Protein AF-A0A6J8E9K1-F1 (afdb_monomer)

Secondary structure (DSSP, 8-state):
-HHHHHHHHHHHHHT--SHHHHHHHHHHHHHH--HHHHS-HHHHHHHHHHTTS-HHHHHHHHHHHHHHHTSTT--TT--PPPPPTTSPPHHHHHHHHHHHTSTTTEEE---TT-EEEEEEETTEEEEEE-EEESS-HHHHHHHHHHH-TT----HHHHHHTS-TTEEEPPGGGG-----HHHHHHHHHHHHHHHHHHHHHHHH---SSPPPSSHHHHHHHHSPPPPTT-SS--HHHHTT--SSSSGGGS---HHHH--S--------EEEEEEEETTTEEEEEEEE----EEEEEEEEEE--HHHHS----SSS--EEEEEEEEEES-----HHHHHHHHHHHHHHHHHTT---S-EEEEEES-TTSGGGHHHHHHHHHHHHHH--S-EEEEEEPTT---SHHHHHHHHHHHHHHHHHHTTS----SHHHHHHHS-TTSEEEE--GGG---

Radius of gyration: 42.02 Å; Cα contacts (8 Å, |Δi|>4): 483; chains: 1; bounding box: 85×80×112 Å

Mean predicted aligned error: 18.86 Å

Nearest PDB structures (foldseek):
  8jd6-assembly1_R  TM=3.765E-01  e=3.784E+00  Homo sapiens
  5fxh-assembly1_A  TM=3.718E-01  e=5.666E+00  Rattus norvegicus
  9ij5-assembly1_A  TM=3.312E-01  e=5.349E+00  Mus musculus
  9isr-assembly2_D  TM=3.147E-01  e=6.002E+00  Homo sapiens

Structure (mmCIF, N/CA/C/O backbone):
data_AF-A0A6J8E9K1-F1
#
_entry.id   AF-A0A6J8E9K1-F1
#
loop_
_atom_site.group_PDB
_atom_site.id
_atom_site.type_symbol
_atom_site.label_atom_id
_atom_site.label_alt_id
_atom_site.label_comp_id
_atom_site.label_asym_id
_atom_site.label_entity_id
_atom_site.label_seq_id
_atom_site.pdbx_PDB_ins_code
_atom_site.Cartn_x
_atom_site.Cartn_y
_atom_site.Cartn_z
_atom_site.occupancy
_atom_site.B_iso_or_equiv
_atom_site.auth_seq_id
_atom_site.auth_comp_id
_atom_site.auth_asym_id
_atom_site.auth_atom_id
_atom_site.pdbx_PDB_model_num
ATOM 1 N N . MET A 1 1 ? -24.708 39.259 65.464 1.00 58.53 1 MET A N 1
ATOM 2 C CA . MET A 1 1 ? -23.928 39.397 64.212 1.00 58.53 1 MET A CA 1
ATOM 3 C C . MET A 1 1 ? -24.143 38.217 63.262 1.00 58.53 1 MET A C 1
ATOM 5 O O . MET A 1 1 ? -24.673 38.435 62.186 1.00 58.53 1 MET A O 1
ATOM 9 N N . ALA A 1 2 ? -23.866 36.971 63.672 1.00 65.75 2 ALA A N 1
ATOM 10 C CA . ALA A 1 2 ? -23.945 35.790 62.795 1.00 65.75 2 ALA A CA 1
ATOM 11 C C . ALA A 1 2 ? -25.312 35.544 62.114 1.00 65.75 2 ALA A C 1
ATOM 13 O O . ALA A 1 2 ? -25.358 35.267 60.921 1.00 65.75 2 ALA A O 1
ATOM 14 N N . ILE A 1 3 ? -26.433 35.687 62.834 1.00 71.38 3 ILE A N 1
ATOM 15 C CA . ILE A 1 3 ? -27.778 35.449 62.267 1.00 71.38 3 ILE A CA 1
ATOM 16 C C . ILE A 1 3 ? -28.148 36.491 61.198 1.00 71.38 3 ILE A C 1
ATOM 18 O O . ILE A 1 3 ? -28.768 36.132 60.201 1.00 71.38 3 ILE A O 1
ATOM 22 N N . ARG A 1 4 ? -27.727 37.754 61.369 1.00 75.06 4 ARG A N 1
ATOM 23 C CA . ARG A 1 4 ? -27.962 38.819 60.377 1.00 75.06 4 ARG A CA 1
ATOM 24 C C . ARG A 1 4 ? -27.182 38.549 59.089 1.00 75.06 4 ARG A C 1
ATOM 26 O O . ARG A 1 4 ? -27.778 38.529 58.025 1.00 75.06 4 ARG A O 1
ATOM 33 N N . ASN A 1 5 ? -25.911 38.161 59.203 1.00 77.94 5 ASN A N 1
ATOM 34 C CA . ASN A 1 5 ? -25.107 37.782 58.037 1.00 77.94 5 ASN A CA 1
ATOM 35 C C . ASN A 1 5 ? -25.731 36.604 57.263 1.00 77.94 5 ASN A C 1
ATOM 37 O O . ASN A 1 5 ? -25.743 36.595 56.037 1.00 77.94 5 ASN A O 1
ATOM 41 N N . ILE A 1 6 ? -26.290 35.608 57.963 1.00 80.50 6 ILE A N 1
ATOM 42 C CA . ILE A 1 6 ? -26.987 34.484 57.313 1.00 80.50 6 ILE A CA 1
ATOM 43 C C . ILE A 1 6 ? -28.262 34.960 56.604 1.00 80.50 6 ILE A C 1
ATOM 45 O O . ILE A 1 6 ? -28.554 34.499 55.501 1.00 80.50 6 ILE A O 1
ATOM 49 N N . GLN A 1 7 ? -29.016 35.873 57.216 1.00 83.75 7 GLN A N 1
ATOM 50 C CA . GLN A 1 7 ? -30.209 36.470 56.619 1.00 83.75 7 GLN A CA 1
ATOM 51 C C . GLN A 1 7 ? -29.871 37.235 55.329 1.00 83.75 7 GLN A C 1
ATOM 53 O O . GLN A 1 7 ? -30.564 37.056 54.323 1.00 83.75 7 GLN A O 1
ATOM 58 N N . ASP A 1 8 ? -28.780 38.000 55.314 1.00 83.56 8 ASP A N 1
ATOM 59 C CA . ASP A 1 8 ? -28.324 38.745 54.133 1.00 83.56 8 ASP A CA 1
ATOM 60 C C . ASP A 1 8 ? -27.943 37.796 52.988 1.00 83.56 8 ASP A C 1
ATOM 62 O O . ASP A 1 8 ? -28.404 37.940 51.849 1.00 83.56 8 ASP A O 1
ATOM 66 N N . VAL A 1 9 ? -27.186 36.738 53.307 1.00 82.94 9 VAL A N 1
ATOM 67 C CA . VAL A 1 9 ? -26.803 35.711 52.329 1.00 82.94 9 VAL A CA 1
ATOM 68 C C . VAL A 1 9 ? -28.036 34.978 51.793 1.00 82.94 9 VAL A C 1
ATOM 70 O O . VAL A 1 9 ? -28.172 34.823 50.579 1.00 82.94 9 VAL A O 1
ATOM 73 N N . ILE A 1 10 ? -28.977 34.574 52.654 1.00 84.69 10 ILE A N 1
ATOM 74 C CA . ILE A 1 10 ? -30.227 33.932 52.221 1.00 84.69 10 ILE A CA 1
ATOM 75 C C . ILE A 1 10 ? -31.014 34.858 51.290 1.00 84.69 10 ILE A C 1
ATOM 77 O O . ILE A 1 10 ? -31.488 34.403 50.249 1.00 84.69 10 ILE A O 1
ATOM 81 N N . THR A 1 11 ? -31.116 36.145 51.616 1.00 85.12 11 THR A N 1
ATOM 82 C CA . THR A 1 11 ? -31.852 37.129 50.808 1.00 85.12 11 THR A CA 1
ATOM 83 C C . THR A 1 11 ? -31.226 37.289 49.420 1.00 85.12 11 THR A C 1
ATOM 85 O O . THR A 1 11 ? -31.945 37.280 48.419 1.00 85.12 11 THR A O 1
ATOM 88 N N . SER A 1 12 ? -29.890 37.296 49.337 1.00 84.31 12 SER A N 1
ATOM 89 C CA . SER A 1 12 ? -29.150 37.385 48.067 1.00 84.31 12 SER A CA 1
ATOM 90 C C . SER A 1 12 ? -29.319 36.160 47.147 1.00 84.31 12 SER A C 1
ATOM 92 O O . SER A 1 12 ? -29.156 36.259 45.926 1.00 84.31 12 SER A O 1
ATOM 94 N N . VAL A 1 13 ? -29.655 34.994 47.714 1.00 84.38 13 VAL A N 1
ATOM 95 C CA . VAL A 1 13 ? -29.735 33.713 46.989 1.00 84.38 13 VAL A CA 1
ATOM 96 C C . VAL A 1 13 ? -31.183 33.277 46.727 1.00 84.38 13 VAL A C 1
ATOM 98 O O . VAL A 1 13 ? -31.464 32.671 45.693 1.00 84.38 13 VAL A O 1
ATOM 101 N N . LYS A 1 14 ? -32.126 33.613 47.617 1.00 79.00 14 LYS A N 1
ATOM 102 C CA . LYS A 1 14 ? -33.520 33.123 47.622 1.00 79.00 14 LYS A CA 1
ATOM 103 C C . LYS A 1 14 ? -34.282 33.370 46.317 1.00 79.00 14 LYS A C 1
ATOM 105 O O . LYS A 1 14 ? -35.118 32.549 45.944 1.00 79.00 14 LYS A O 1
ATOM 110 N N . HIS A 1 15 ? -34.007 34.476 45.629 1.00 77.94 15 HIS A N 1
ATOM 111 C CA . HIS A 1 15 ? -34.716 34.864 44.403 1.00 77.94 15 HIS A CA 1
ATOM 112 C C . HIS A 1 15 ? -34.057 34.349 43.111 1.00 77.94 15 HIS A C 1
ATOM 114 O O . HIS A 1 15 ? -34.651 34.446 42.036 1.00 77.94 15 HIS A O 1
ATOM 120 N N . LYS A 1 16 ? -32.860 33.752 43.194 1.00 82.81 16 LYS A N 1
ATOM 121 C CA . LYS A 1 16 ? -32.123 33.254 42.025 1.00 82.81 16 LYS A CA 1
ATOM 122 C C . LYS A 1 16 ? -32.647 31.878 41.593 1.00 82.81 16 LYS A C 1
ATOM 124 O O . LYS A 1 16 ? -32.614 30.915 42.357 1.00 82.81 16 LYS A O 1
ATOM 129 N N . ARG A 1 17 ? -33.079 31.748 40.333 1.00 73.88 17 ARG A N 1
ATOM 130 C CA . ARG A 1 17 ? -33.571 30.487 39.734 1.00 73.88 17 ARG A CA 1
ATOM 131 C C . ARG A 1 17 ? -32.442 29.629 39.124 1.00 73.88 17 ARG A C 1
ATOM 133 O O . ARG A 1 17 ? -32.585 29.135 38.014 1.00 73.88 17 ARG A O 1
ATOM 140 N N . ASN A 1 18 ? -31.329 29.442 39.841 1.00 81.81 18 ASN A N 1
ATOM 141 C CA . ASN A 1 18 ? -30.203 28.582 39.425 1.00 81.81 18 ASN A CA 1
ATOM 142 C C . ASN A 1 18 ? -30.072 27.356 40.361 1.00 81.81 18 ASN A C 1
ATOM 144 O O . ASN A 1 18 ? -30.374 27.441 41.554 1.00 81.81 18 ASN A O 1
ATOM 148 N N . GLY A 1 19 ? -29.613 26.216 39.833 1.00 76.00 19 GLY A N 1
ATOM 149 C CA . GLY A 1 19 ? -29.319 24.999 40.593 1.00 76.00 19 GLY A CA 1
ATOM 150 C C . GLY A 1 19 ? -28.301 25.214 41.718 1.00 76.00 19 GLY A C 1
ATOM 151 O O . GLY A 1 19 ? -28.511 24.708 42.818 1.00 76.00 19 GLY A O 1
ATOM 152 N N . GLU A 1 20 ? -27.270 26.030 41.489 1.00 78.62 20 GLU A N 1
ATOM 153 C CA . GLU A 1 20 ? -26.257 26.375 42.502 1.00 78.62 20 GLU A CA 1
ATOM 154 C C . GLU A 1 20 ? -26.834 27.237 43.628 1.00 78.62 20 GLU A C 1
ATOM 156 O O . GLU A 1 20 ? -26.624 26.952 44.805 1.00 78.62 20 GLU A O 1
ATOM 161 N N . ALA A 1 21 ? -27.652 28.237 43.284 1.00 81.12 21 ALA A N 1
ATOM 162 C CA . ALA A 1 21 ? -28.362 29.060 44.262 1.00 81.12 21 ALA A CA 1
ATOM 163 C C . ALA A 1 21 ? -29.301 28.209 45.134 1.00 81.12 21 ALA A C 1
ATOM 165 O O . ALA A 1 21 ? -29.356 28.352 46.357 1.00 81.12 21 ALA A O 1
ATOM 166 N N . LYS A 1 22 ? -29.997 27.249 44.518 1.00 79.06 22 LYS A N 1
ATOM 167 C CA . LYS A 1 22 ? -30.849 26.295 45.234 1.00 79.06 22 LYS A CA 1
ATOM 168 C C . LYS A 1 22 ? -30.038 25.374 46.153 1.00 79.06 22 LYS A C 1
ATOM 170 O O . LYS A 1 22 ? -30.495 25.077 47.256 1.00 79.06 22 LYS A O 1
ATOM 175 N N . ALA A 1 23 ? -28.851 24.939 45.728 1.00 79.19 23 ALA A N 1
ATOM 176 C CA . ALA A 1 23 ? -27.943 24.141 46.551 1.00 79.19 23 ALA A CA 1
ATOM 177 C C . ALA A 1 23 ? -27.412 24.941 47.752 1.00 79.19 23 ALA A C 1
ATOM 179 O O . ALA A 1 23 ? -27.514 24.467 48.883 1.00 79.19 23 ALA A O 1
ATOM 180 N N . ALA A 1 24 ? -26.955 26.178 47.538 1.00 82.81 24 ALA A N 1
ATOM 181 C CA . ALA A 1 24 ? -26.506 27.078 48.600 1.00 82.81 24 ALA A CA 1
ATOM 182 C C . ALA A 1 24 ? -27.613 27.348 49.634 1.00 82.81 24 ALA A C 1
ATOM 184 O O . ALA A 1 24 ? -27.382 27.228 50.837 1.00 82.81 24 ALA A O 1
ATOM 185 N N . LEU A 1 25 ? -28.846 27.614 49.182 1.00 83.50 25 LEU A N 1
ATOM 186 C CA . LEU A 1 25 ? -29.994 27.790 50.075 1.00 83.50 25 LEU A CA 1
ATOM 187 C C . LEU A 1 25 ? -30.289 26.520 50.892 1.00 83.50 25 LEU A C 1
ATOM 189 O O . LEU A 1 25 ? -30.583 26.608 52.086 1.00 83.50 25 LEU A O 1
ATOM 193 N N . ASN A 1 26 ? -30.191 25.336 50.280 1.00 81.31 26 ASN A N 1
ATOM 194 C CA . ASN A 1 26 ? -30.372 24.066 50.986 1.00 81.31 26 ASN A CA 1
ATOM 195 C C . ASN A 1 26 ? -29.283 23.838 52.044 1.00 81.31 26 ASN A C 1
ATOM 197 O O . ASN A 1 26 ? -29.606 23.384 53.139 1.00 81.31 26 ASN A O 1
ATOM 201 N N . ILE A 1 27 ? -28.023 24.178 51.757 1.00 83.56 27 ILE A N 1
ATOM 202 C CA . ILE A 1 27 ? -26.920 24.066 52.725 1.00 83.56 27 ILE A CA 1
ATOM 203 C C . ILE A 1 27 ? -27.160 25.018 53.897 1.00 83.56 27 ILE A C 1
ATOM 205 O O . ILE A 1 27 ? -27.216 24.569 55.037 1.00 83.56 27 ILE A O 1
ATOM 209 N N . LEU A 1 28 ? -27.400 26.303 53.623 1.00 85.25 28 LEU A N 1
ATOM 210 C CA . LEU A 1 28 ? -27.635 27.320 54.654 1.00 85.25 28 LEU A CA 1
ATOM 211 C C . LEU A 1 28 ? -28.815 26.949 55.555 1.00 85.25 28 LEU A C 1
ATOM 213 O O . LEU A 1 28 ? -28.711 26.981 56.779 1.00 85.25 28 LEU A O 1
ATOM 217 N N . THR A 1 29 ? -29.930 26.526 54.960 1.00 85.25 29 THR A N 1
ATOM 218 C CA . THR A 1 29 ? -31.110 26.115 55.732 1.00 85.25 29 THR A CA 1
ATOM 219 C C . THR A 1 29 ? -30.864 24.834 56.522 1.00 85.25 29 THR A C 1
ATOM 221 O O . THR A 1 29 ? -31.343 24.733 57.649 1.00 85.25 29 THR A O 1
ATOM 224 N N . SER A 1 30 ? -30.082 23.884 56.002 1.00 84.88 30 SER A N 1
ATOM 225 C CA . SER A 1 30 ? -29.700 22.671 56.739 1.00 84.88 30 SER A CA 1
ATOM 226 C C . SER A 1 30 ? -28.746 22.971 57.897 1.00 84.88 30 SER A C 1
ATOM 228 O O . SER A 1 30 ? -28.891 22.378 58.961 1.00 84.88 30 SER A O 1
ATOM 230 N N . SER A 1 31 ? -27.819 23.918 57.742 1.00 83.75 31 SER A N 1
ATOM 231 C CA . SER A 1 31 ? -26.860 24.300 58.788 1.00 83.75 31 SER A CA 1
ATOM 232 C C . SER A 1 31 ? -27.529 24.941 60.002 1.00 83.75 31 SER A C 1
ATOM 234 O O . SER A 1 31 ? -27.140 24.651 61.130 1.00 83.75 31 SER A O 1
ATOM 236 N N . VAL A 1 32 ? -28.563 25.762 59.788 1.00 83.88 32 VAL A N 1
ATOM 237 C CA . VAL A 1 32 ? -29.277 26.455 60.878 1.00 83.88 32 VAL A CA 1
ATOM 238 C C . VAL A 1 32 ? -30.431 25.610 61.453 1.00 83.88 32 VAL A C 1
ATOM 240 O O . VAL A 1 32 ? -30.914 25.871 62.551 1.00 83.88 32 VAL A O 1
ATOM 243 N N . SER A 1 33 ? -30.863 24.548 60.765 1.00 79.56 33 SER A N 1
ATOM 244 C CA . SER A 1 33 ? -31.987 23.694 61.197 1.00 79.56 33 SER A CA 1
ATOM 245 C C . SER A 1 33 ? -31.540 22.503 62.057 1.00 79.56 33 SER A C 1
ATOM 247 O O . SER A 1 33 ? -31.725 21.347 61.674 1.00 79.56 33 SER A O 1
ATOM 249 N N . GLY A 1 34 ? -30.946 22.786 63.221 1.00 77.19 34 GLY A N 1
ATOM 250 C CA . GLY A 1 34 ? -30.569 21.776 64.223 1.00 77.19 34 GLY A CA 1
ATOM 251 C C . GLY A 1 34 ? -31.757 21.189 65.004 1.00 77.19 34 GLY A C 1
ATOM 252 O O . GLY A 1 34 ? -32.883 21.689 64.921 1.00 77.19 34 GLY A O 1
ATOM 253 N N . GLU A 1 35 ? -31.513 20.136 65.789 1.00 72.88 35 GLU A N 1
ATOM 254 C CA . GLU A 1 35 ? -32.524 19.411 66.591 1.00 72.88 35 GLU A CA 1
ATOM 255 C C . GLU A 1 35 ? -33.293 20.358 67.529 1.00 72.88 35 GLU A C 1
ATOM 257 O O . GLU A 1 35 ? -34.507 20.525 67.393 1.00 72.88 35 GLU A O 1
ATOM 262 N N . ASN A 1 36 ? -32.568 21.159 68.318 1.00 72.81 36 ASN A N 1
ATOM 263 C CA . ASN A 1 36 ? -33.129 22.141 69.260 1.00 72.81 36 ASN A CA 1
ATOM 264 C C . ASN A 1 36 ? -34.116 23.156 68.646 1.00 72.81 36 ASN A C 1
ATOM 266 O O . ASN A 1 36 ? -35.034 23.632 69.318 1.00 72.81 36 ASN A O 1
ATOM 270 N N . ILE A 1 37 ? -33.934 23.507 67.371 1.00 72.88 37 ILE A N 1
ATOM 271 C CA . ILE A 1 37 ? -34.750 24.507 66.661 1.00 72.88 37 ILE A CA 1
ATOM 272 C C . ILE A 1 37 ? -35.950 23.853 65.973 1.00 72.88 37 ILE A C 1
ATOM 274 O O . ILE A 1 37 ? -36.997 24.481 65.798 1.00 72.88 37 ILE A O 1
ATOM 278 N N . SER A 1 38 ? -35.791 22.603 65.552 1.00 65.19 38 SER A N 1
ATOM 279 C CA . SER A 1 38 ? -36.687 21.943 64.608 1.00 65.19 38 SER A CA 1
ATOM 280 C C . SER A 1 38 ? -37.699 21.001 65.264 1.00 65.19 38 SER A C 1
ATOM 282 O O . SER A 1 38 ? -38.712 20.692 64.638 1.00 65.19 38 SER A O 1
ATOM 284 N N . ASP A 1 39 ? -37.475 20.590 66.517 1.00 68.69 39 ASP A N 1
ATOM 285 C CA . ASP A 1 39 ? -38.469 19.872 67.339 1.00 68.69 39 ASP A CA 1
ATOM 286 C C . ASP A 1 39 ? -39.494 20.818 67.983 1.00 68.69 39 ASP A C 1
ATOM 288 O O . ASP A 1 39 ? -40.633 20.448 68.270 1.00 68.69 39 ASP A O 1
ATOM 292 N N . ARG A 1 40 ? -39.137 22.098 68.135 1.00 78.44 40 ARG A N 1
ATOM 293 C CA . ARG A 1 40 ? -40.004 23.127 68.721 1.00 78.44 40 ARG A CA 1
ATOM 294 C C . ARG A 1 40 ? -40.663 23.969 67.626 1.00 78.44 40 ARG A C 1
ATOM 296 O O . ARG A 1 40 ? -40.061 24.910 67.113 1.00 78.44 40 ARG A O 1
ATOM 303 N N . LYS A 1 41 ? -41.951 23.721 67.334 1.00 75.19 41 LYS A N 1
ATOM 304 C CA . LYS A 1 41 ? -42.728 24.459 66.303 1.00 75.19 41 LYS A CA 1
ATOM 305 C C . LYS A 1 41 ? -42.644 25.990 66.441 1.00 75.19 41 LYS A C 1
ATOM 307 O O . LYS A 1 41 ? -42.538 26.690 65.434 1.00 75.19 41 LYS A O 1
ATOM 312 N N . ARG A 1 42 ? -42.667 26.517 67.674 1.00 79.19 42 ARG A N 1
ATOM 313 C CA . ARG A 1 42 ? -42.535 27.963 67.945 1.00 79.19 42 ARG A CA 1
ATOM 314 C C . ARG A 1 42 ? -41.142 28.496 67.592 1.00 79.19 42 ARG A C 1
ATOM 316 O O . ARG A 1 42 ? -41.047 29.546 66.965 1.00 79.19 42 ARG A O 1
ATOM 323 N N . ALA A 1 43 ? -40.082 27.755 67.923 1.00 78.25 43 ALA A N 1
ATOM 324 C CA . ALA A 1 43 ? -38.703 28.139 67.615 1.00 78.25 43 ALA A CA 1
ATOM 325 C C . ALA A 1 43 ? -38.436 28.117 66.102 1.00 78.25 43 ALA A C 1
ATOM 327 O O . ALA A 1 43 ? -37.864 29.064 65.567 1.00 78.25 43 ALA A O 1
ATOM 328 N N . THR A 1 44 ? -38.946 27.103 65.391 1.00 81.50 44 THR A N 1
ATOM 329 C CA . THR A 1 44 ? -38.854 27.040 63.923 1.00 81.50 44 THR A CA 1
ATOM 330 C C . THR A 1 44 ? -39.572 28.218 63.260 1.00 81.50 44 THR A C 1
ATOM 332 O O . THR A 1 44 ? -39.054 28.792 62.307 1.00 81.50 44 THR A O 1
ATOM 335 N N . LYS A 1 45 ? -40.762 28.598 63.752 1.00 82.81 45 LYS A N 1
ATOM 336 C CA . LYS A 1 45 ? -41.532 29.729 63.204 1.00 82.81 45 LYS A CA 1
ATOM 337 C C . LYS A 1 45 ? -40.850 31.073 63.483 1.00 82.81 45 LYS A C 1
ATOM 339 O O . LYS A 1 45 ? -40.786 31.906 62.589 1.00 82.81 45 LYS A O 1
ATOM 344 N N . SER A 1 46 ? -40.303 31.252 64.685 1.00 83.81 46 SER A N 1
ATOM 345 C CA . SER A 1 46 ? -39.541 32.452 65.052 1.00 83.81 46 SER A CA 1
ATOM 346 C C . SER A 1 46 ? -38.301 32.622 64.167 1.00 83.81 46 SER A C 1
ATOM 348 O O . SER A 1 46 ? -38.123 33.660 63.534 1.00 83.81 46 SER A O 1
ATOM 350 N N . LEU A 1 47 ? -37.502 31.561 64.011 1.00 83.94 47 LEU A N 1
ATOM 351 C CA . LEU A 1 47 ? -36.320 31.586 63.152 1.00 83.94 47 LEU A CA 1
ATOM 352 C C . LEU A 1 47 ? -36.673 31.791 61.670 1.00 83.94 47 LEU A C 1
ATOM 354 O O . LEU A 1 47 ? -35.977 32.521 60.971 1.00 83.94 47 LEU A O 1
ATOM 358 N N . ALA A 1 48 ? -37.756 31.175 61.186 1.00 84.94 48 ALA A N 1
ATOM 359 C CA . ALA A 1 48 ? -38.239 31.365 59.818 1.00 84.94 48 ALA A CA 1
ATOM 360 C C . ALA A 1 48 ? -38.561 32.838 59.526 1.00 84.94 48 ALA A C 1
ATOM 362 O O . ALA A 1 48 ? -38.185 33.346 58.469 1.00 84.94 48 ALA A O 1
ATOM 363 N N . ASN A 1 49 ? -39.198 33.521 60.483 1.00 85.62 49 ASN A N 1
ATOM 364 C CA . ASN A 1 49 ? -39.512 34.943 60.382 1.00 85.62 49 ASN A CA 1
ATOM 365 C C . ASN A 1 49 ? -38.241 35.802 60.384 1.00 85.62 49 ASN A C 1
ATOM 367 O O . ASN A 1 49 ? -38.119 36.687 59.544 1.00 85.62 49 ASN A O 1
ATOM 371 N N . ILE A 1 50 ? -37.277 35.502 61.264 1.00 85.31 50 ILE A N 1
ATOM 372 C CA . ILE A 1 50 ? -35.989 36.214 61.323 1.00 85.31 50 ILE A CA 1
ATOM 373 C C . ILE A 1 50 ? -35.212 36.050 60.009 1.00 85.31 50 ILE A C 1
ATOM 375 O O . ILE A 1 50 ? -34.662 37.011 59.496 1.00 85.31 50 ILE A O 1
ATOM 379 N N . LEU A 1 51 ? -35.192 34.849 59.428 1.00 83.88 51 LEU A N 1
ATOM 380 C CA . LEU A 1 51 ? -34.460 34.561 58.189 1.00 83.88 51 LEU A CA 1
ATOM 381 C C . LEU A 1 51 ? -35.246 34.903 56.909 1.00 83.88 51 LEU A C 1
ATOM 383 O O . LEU A 1 51 ? -34.735 34.698 55.808 1.00 83.88 51 LEU A O 1
ATOM 387 N N . GLY A 1 52 ? -36.497 35.361 57.020 1.00 84.50 52 GLY A N 1
ATOM 388 C CA . GLY A 1 52 ? -37.348 35.679 55.871 1.00 84.50 52 GLY A CA 1
ATOM 389 C C . GLY A 1 52 ? -37.661 34.479 54.962 1.00 84.50 52 GLY A C 1
ATOM 390 O O . GLY A 1 52 ? -37.844 34.650 53.752 1.00 84.50 52 GLY A O 1
ATOM 391 N N . VAL A 1 53 ? -37.713 33.253 55.495 1.00 84.50 53 VAL A N 1
ATOM 392 C CA . VAL A 1 53 ? -37.969 32.011 54.734 1.00 84.50 53 VAL A CA 1
ATOM 393 C C . VAL A 1 53 ? -39.220 31.287 55.227 1.00 84.50 53 VAL A C 1
ATOM 395 O O . VAL A 1 53 ? -39.672 31.473 56.347 1.00 84.50 53 VAL A O 1
ATOM 398 N N . ASN A 1 54 ? -39.798 30.418 54.393 1.00 84.94 54 ASN A N 1
ATOM 399 C CA . ASN A 1 54 ? -40.936 29.599 54.808 1.00 84.94 54 ASN A CA 1
ATOM 400 C C . ASN A 1 54 ? -40.491 28.558 55.856 1.00 84.94 54 ASN A C 1
ATOM 402 O O . ASN A 1 54 ? -39.464 27.899 55.683 1.00 84.94 54 ASN A O 1
ATOM 406 N N . SER A 1 55 ? -41.287 28.345 56.907 1.00 82.31 55 SER A N 1
ATOM 407 C CA . SER A 1 55 ? -41.022 27.329 57.938 1.00 82.31 55 SER A CA 1
ATOM 408 C C . SER A 1 55 ? -40.875 25.911 57.363 1.00 82.31 55 SER A C 1
ATOM 410 O O . SER A 1 55 ? -40.065 25.124 57.857 1.00 82.31 55 SER A O 1
ATOM 412 N N . ARG A 1 56 ? -41.568 25.596 56.255 1.00 83.19 56 ARG A N 1
ATOM 413 C CA . ARG A 1 56 ? -41.395 24.335 55.505 1.00 83.19 56 ARG A CA 1
ATOM 414 C C . ARG A 1 56 ? -39.978 24.172 54.946 1.00 83.19 56 ARG A C 1
ATOM 416 O O . ARG A 1 56 ? -39.505 23.045 54.810 1.00 83.19 56 ARG A O 1
ATOM 423 N N . THR A 1 57 ? -39.297 25.267 54.612 1.00 82.94 57 THR A N 1
ATOM 424 C CA . THR A 1 57 ? -37.918 25.241 54.108 1.00 82.94 57 THR A CA 1
ATOM 425 C C . THR A 1 57 ? -36.946 24.826 55.210 1.00 82.94 57 THR A C 1
ATOM 427 O O . THR A 1 57 ? -36.104 23.968 54.970 1.00 82.94 57 THR A O 1
ATOM 430 N N . LEU A 1 58 ? -37.124 25.329 56.437 1.00 83.88 58 LEU A N 1
ATOM 431 C CA . LEU A 1 58 ? -36.332 24.894 57.597 1.00 83.88 58 LEU A CA 1
ATOM 432 C C . LEU A 1 58 ? -36.595 23.421 57.951 1.00 83.88 58 LEU A C 1
ATOM 434 O O . LEU A 1 58 ? -35.667 22.670 58.230 1.00 83.88 58 LEU A O 1
ATOM 438 N N . GLN A 1 59 ? -37.842 22.950 57.840 1.00 81.38 59 GLN A N 1
ATOM 439 C CA . GLN A 1 59 ? -38.153 21.524 58.029 1.00 81.38 59 GLN A CA 1
ATOM 440 C C . GLN A 1 59 ? -37.473 20.621 56.987 1.00 81.38 59 GLN A C 1
ATOM 442 O O . GLN A 1 59 ? -37.005 19.530 57.319 1.00 81.38 59 GLN A O 1
ATOM 447 N N . LYS A 1 60 ? -37.395 21.064 55.724 1.00 82.00 60 LYS A N 1
ATOM 448 C CA . LYS A 1 60 ? -36.625 20.364 54.682 1.00 82.00 60 LYS A CA 1
ATOM 449 C C . LYS A 1 60 ? -35.125 20.393 54.982 1.00 82.00 60 LYS A C 1
ATOM 451 O O . LYS A 1 60 ? -34.476 19.362 54.824 1.00 82.00 60 LYS A O 1
ATOM 456 N N . GLY A 1 61 ? -34.616 21.527 55.465 1.00 83.19 61 GLY A N 1
ATOM 457 C CA . GLY A 1 61 ? -33.245 21.677 55.952 1.00 83.19 61 GLY A CA 1
ATOM 458 C C . GLY A 1 61 ? -32.917 20.684 57.066 1.00 83.19 61 GLY A C 1
ATOM 459 O O . GLY A 1 61 ? -31.915 19.984 56.962 1.00 83.19 61 GLY A O 1
ATOM 460 N N . LYS A 1 62 ? -33.804 20.518 58.063 1.00 84.00 62 LYS A N 1
ATOM 461 C CA . LYS A 1 62 ? -33.660 19.488 59.110 1.00 84.00 62 LYS A CA 1
ATOM 462 C C . LYS A 1 62 ? -33.513 18.106 58.485 1.00 84.00 62 LYS A C 1
ATOM 464 O O . LYS A 1 62 ? -32.496 17.468 58.695 1.00 84.00 62 LYS A O 1
ATOM 469 N N . LYS A 1 63 ? -34.477 17.672 57.661 1.00 80.25 63 LYS A N 1
ATOM 470 C CA . LYS A 1 63 ? -34.444 16.342 57.015 1.00 80.25 63 LYS A CA 1
ATOM 471 C C . LYS A 1 63 ? -33.154 16.109 56.225 1.00 80.25 63 LYS A C 1
ATOM 473 O O . LYS A 1 63 ? -32.611 15.009 56.249 1.00 80.25 63 LYS A O 1
ATOM 478 N N . SER A 1 64 ? -32.676 17.137 55.527 1.00 77.94 64 SER A N 1
ATOM 479 C CA . SER A 1 64 ? -31.413 17.086 54.793 1.00 77.94 64 SER A CA 1
ATOM 480 C C . SER A 1 64 ? -30.216 16.972 55.741 1.00 77.94 64 SER A C 1
ATOM 482 O O . SER A 1 64 ? -29.362 16.119 55.526 1.00 77.94 64 SER A O 1
ATOM 484 N N . ARG A 1 65 ? -30.181 17.759 56.824 1.00 81.50 65 ARG A N 1
ATOM 485 C CA . ARG A 1 65 ? -29.156 17.687 57.874 1.00 81.50 65 ARG A CA 1
ATOM 486 C C . ARG A 1 65 ? -29.114 16.310 58.539 1.00 81.50 65 ARG A C 1
ATOM 488 O O . ARG A 1 65 ? -28.037 15.740 58.628 1.00 81.50 65 ARG A O 1
ATOM 495 N N . THR A 1 66 ? -30.255 15.759 58.955 1.00 78.75 66 THR A N 1
ATOM 496 C CA . THR A 1 66 ? -30.341 14.425 59.580 1.00 78.75 66 THR A CA 1
ATOM 497 C C . THR A 1 66 ? -29.836 13.356 58.613 1.00 78.75 66 THR A C 1
ATOM 499 O O . THR A 1 66 ? -29.027 12.515 58.984 1.00 78.75 66 THR A O 1
ATOM 502 N N . LYS A 1 67 ? -30.228 13.436 57.334 1.00 76.19 67 LYS A N 1
ATOM 503 C CA . LYS A 1 67 ? -29.737 12.512 56.305 1.00 76.19 67 LYS A CA 1
ATOM 504 C C . LYS A 1 67 ? -28.220 12.599 56.114 1.00 76.19 67 LYS A C 1
ATOM 506 O O . LYS A 1 67 ? -27.599 11.564 55.946 1.00 76.19 67 LYS A O 1
ATOM 511 N N . VAL A 1 68 ? -27.639 13.800 56.125 1.00 76.12 68 VAL A N 1
ATOM 512 C CA . VAL A 1 68 ? -26.185 13.994 55.992 1.00 76.12 68 VAL A CA 1
ATOM 513 C C . VAL A 1 68 ? -25.450 13.445 57.217 1.00 76.12 68 VAL A C 1
ATOM 515 O O . VAL A 1 68 ? -24.515 12.671 57.046 1.00 76.12 68 VAL A O 1
ATOM 518 N N . LEU A 1 69 ? -25.898 13.789 58.430 1.00 74.56 69 LEU A N 1
ATOM 519 C CA . LEU A 1 69 ? -25.251 13.377 59.684 1.00 74.56 69 LEU A CA 1
ATOM 520 C C . LEU A 1 69 ? -25.326 11.866 59.949 1.00 74.56 69 LEU A C 1
ATOM 522 O O . LEU A 1 69 ? -24.421 11.328 60.571 1.00 74.56 69 LEU A O 1
ATOM 526 N N . HIS A 1 70 ? -26.376 11.188 59.476 1.00 75.06 70 HIS A N 1
ATOM 527 C CA . HIS A 1 70 ? -26.531 9.733 59.619 1.00 75.06 70 HIS A CA 1
ATOM 528 C C . HIS A 1 70 ? -26.172 8.944 58.350 1.00 75.06 70 HIS A C 1
ATOM 530 O O . HIS A 1 70 ? -26.411 7.741 58.296 1.00 75.06 70 HIS A O 1
ATOM 536 N N . SER A 1 71 ? -25.644 9.596 57.308 1.00 69.75 71 SER A N 1
ATOM 537 C CA . SER A 1 71 ? -25.120 8.893 56.129 1.00 69.75 71 SER A CA 1
ATOM 538 C C . SER A 1 71 ? -23.658 8.512 56.333 1.00 69.75 71 SER A C 1
ATOM 540 O O . SER A 1 71 ? -22.912 9.286 56.922 1.00 69.75 71 SER A O 1
ATOM 542 N N . GLU A 1 72 ? -23.229 7.383 55.763 1.00 64.69 72 GLU A N 1
ATOM 543 C CA . GLU A 1 72 ? -21.835 6.899 55.816 1.00 64.69 72 GLU A CA 1
ATOM 544 C C . GLU A 1 72 ? -20.795 7.924 55.326 1.00 64.69 72 GLU A C 1
ATOM 546 O O . GLU A 1 72 ? -19.618 7.827 55.658 1.00 64.69 72 GLU A O 1
ATOM 551 N N . HIS A 1 73 ? -21.215 8.922 54.540 1.00 61.12 73 HIS A N 1
ATOM 552 C CA . HIS A 1 73 ? -20.325 9.904 53.924 1.00 61.12 73 HIS A CA 1
ATOM 553 C C . HIS A 1 73 ? -20.401 11.321 54.517 1.00 61.12 73 HIS A C 1
ATOM 555 O O . HIS A 1 73 ? -19.736 12.196 53.976 1.00 61.12 73 HIS A O 1
ATOM 561 N N . SER A 1 74 ? -21.158 11.572 55.596 1.00 61.34 74 SER A N 1
ATOM 562 C CA . SER A 1 74 ? -21.103 12.767 56.485 1.00 61.34 74 SER A CA 1
ATOM 563 C C . SER A 1 74 ? -20.926 14.171 55.857 1.00 61.34 74 SER A C 1
ATOM 565 O O . SER A 1 74 ? -20.501 15.103 56.539 1.00 61.34 74 SER A O 1
ATOM 567 N N . LEU A 1 75 ? -21.225 14.374 54.570 1.00 64.88 75 LEU A N 1
ATOM 568 C CA . LEU A 1 75 ? -20.850 15.575 53.812 1.00 64.88 75 LEU A CA 1
ATOM 569 C C . LEU A 1 75 ? -22.083 16.262 53.215 1.00 64.88 75 LEU A C 1
ATOM 571 O O . LEU A 1 75 ? -22.820 15.672 52.428 1.00 64.88 75 LEU A O 1
ATOM 575 N N . PHE A 1 76 ? -22.271 17.555 53.511 1.00 58.94 76 PHE A N 1
ATOM 576 C CA . PHE A 1 76 ? -23.388 18.359 52.977 1.00 58.94 76 PHE A CA 1
ATOM 577 C C . PHE A 1 76 ? -23.373 18.507 51.448 1.00 58.94 76 PHE A C 1
ATOM 579 O O . PHE A 1 76 ? -24.416 18.749 50.841 1.00 58.94 76 PHE A O 1
ATOM 586 N N . LEU A 1 77 ? -22.202 18.352 50.827 1.00 56.84 77 LEU A N 1
ATOM 587 C CA . LEU A 1 77 ? -22.028 18.388 49.373 1.00 56.84 77 LEU A CA 1
ATOM 588 C C . LEU A 1 77 ? -22.390 17.051 48.707 1.00 56.84 77 LEU A C 1
ATO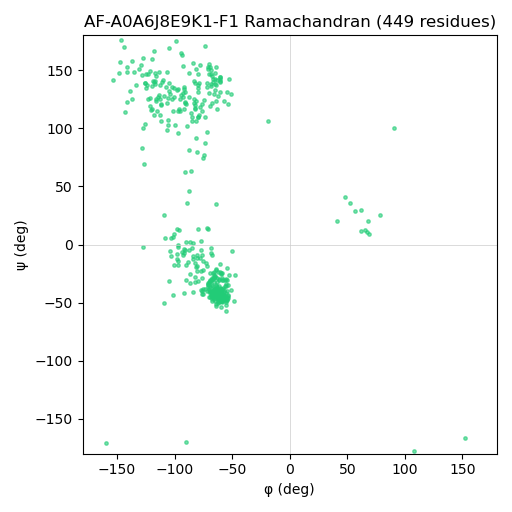M 590 O O . LEU A 1 77 ? -22.677 17.017 47.510 1.00 56.84 77 LEU A O 1
ATOM 594 N N . TYR A 1 78 ? -22.426 15.954 49.469 1.00 52.72 78 TYR A N 1
ATOM 595 C CA . TYR A 1 78 ? -22.691 14.622 48.943 1.00 52.72 78 TYR A CA 1
ATOM 596 C C . TYR A 1 78 ? -24.200 14.351 48.911 1.00 52.72 78 TYR A C 1
ATOM 598 O O . TYR A 1 78 ? -24.784 13.727 49.795 1.00 52.72 78 TYR A O 1
ATOM 606 N N . THR A 1 79 ? -24.871 14.853 47.873 1.00 54.69 79 THR A N 1
ATOM 607 C CA . THR A 1 79 ? -26.273 14.510 47.602 1.00 54.69 79 THR A CA 1
ATOM 608 C C . THR A 1 79 ? -26.345 13.572 46.404 1.00 54.69 79 THR A C 1
ATOM 610 O O . THR A 1 79 ? -26.304 13.995 45.251 1.00 54.69 79 THR A O 1
ATOM 613 N N . THR A 1 80 ? -26.470 12.267 46.654 1.00 55.00 80 THR A N 1
ATOM 614 C CA . THR A 1 80 ? -26.797 11.326 45.578 1.00 55.00 80 THR A CA 1
ATOM 615 C C . THR A 1 80 ? -28.191 11.661 45.046 1.00 55.00 80 THR A C 1
ATOM 617 O O . THR A 1 80 ? -29.174 11.738 45.796 1.00 55.00 80 THR A O 1
ATOM 620 N N . ARG A 1 81 ? -28.299 11.922 43.736 1.00 58.41 81 ARG A N 1
ATOM 621 C CA . ARG A 1 81 ? -29.610 12.027 43.082 1.00 58.41 81 ARG A CA 1
ATOM 622 C C . ARG A 1 81 ? -30.313 10.685 43.263 1.00 58.41 81 ARG A C 1
ATOM 624 O O . ARG A 1 81 ? -29.715 9.649 42.991 1.00 58.41 81 ARG A O 1
ATOM 631 N N . LYS A 1 82 ? -31.576 10.698 43.700 1.00 63.16 82 LYS A N 1
ATOM 632 C CA . LYS A 1 82 ? -32.386 9.474 43.714 1.00 63.16 82 LYS A CA 1
ATOM 633 C C . LYS A 1 82 ? -32.426 8.913 42.292 1.00 63.16 82 LYS A C 1
ATOM 635 O O . LYS A 1 82 ? -32.802 9.633 41.364 1.00 63.16 82 LYS A O 1
ATOM 640 N N . THR A 1 83 ? -32.012 7.663 42.132 1.00 64.75 83 THR A N 1
ATOM 641 C CA . THR A 1 83 ? -32.210 6.912 40.895 1.00 64.75 83 THR A CA 1
ATOM 642 C C . THR A 1 83 ? -33.707 6.809 40.627 1.00 64.75 83 THR A C 1
ATOM 644 O O . THR A 1 83 ? -34.514 6.704 41.553 1.00 64.75 83 THR A O 1
ATOM 647 N N . ARG A 1 84 ? -34.098 6.936 39.358 1.00 73.00 84 ARG A N 1
ATOM 648 C CA . ARG A 1 84 ? -35.500 6.765 38.975 1.00 73.00 84 ARG A CA 1
ATOM 649 C C . ARG A 1 84 ? -35.876 5.285 39.081 1.00 73.00 84 ARG A C 1
ATOM 651 O O . ARG A 1 84 ? -35.009 4.427 38.946 1.00 73.00 84 ARG A O 1
ATOM 658 N N . SER A 1 85 ? -37.150 4.994 39.320 1.00 71.62 85 SER A N 1
ATOM 659 C CA . SER A 1 85 ? -37.648 3.619 39.470 1.00 71.62 85 SER A CA 1
ATOM 660 C C . SER A 1 85 ? -37.550 2.789 38.186 1.00 71.62 85 SER A C 1
ATOM 662 O O . SER A 1 85 ? -37.489 1.572 38.261 1.00 71.62 85 SER A O 1
ATOM 664 N N . ASP A 1 86 ? -37.513 3.440 37.023 1.00 73.12 86 ASP A N 1
ATOM 665 C CA . ASP A 1 86 ? -37.326 2.840 35.696 1.00 73.12 86 ASP A CA 1
ATOM 666 C C . ASP A 1 86 ? -35.844 2.660 35.314 1.00 73.12 86 ASP A C 1
ATOM 668 O O . ASP A 1 86 ? -35.528 2.228 34.205 1.00 73.12 86 ASP A O 1
ATOM 672 N N . ALA A 1 87 ? -34.908 3.008 36.202 1.00 78.81 87 ALA A N 1
ATOM 673 C CA . ALA A 1 87 ? -33.489 2.841 35.931 1.00 78.81 87 ALA A CA 1
ATOM 674 C C . ALA A 1 87 ? -33.108 1.353 35.887 1.00 78.81 87 ALA A C 1
ATOM 676 O O . ALA A 1 87 ? -33.475 0.574 36.762 1.00 78.81 87 ALA A O 1
ATOM 677 N N . LEU A 1 88 ? -32.301 0.983 34.890 1.00 82.44 88 LEU A N 1
ATOM 678 C CA . LEU A 1 88 ? -31.767 -0.371 34.753 1.00 82.44 88 LEU A CA 1
ATOM 679 C C . LEU A 1 88 ? -31.031 -0.815 36.021 1.00 82.44 88 LEU A C 1
ATOM 681 O O . LEU A 1 88 ? -30.147 -0.096 36.512 1.00 82.44 88 LEU A O 1
ATOM 685 N N . THR A 1 89 ? -31.357 -2.022 36.488 1.00 85.94 89 THR A N 1
ATOM 686 C CA . THR A 1 89 ? -30.673 -2.642 37.625 1.00 85.94 89 THR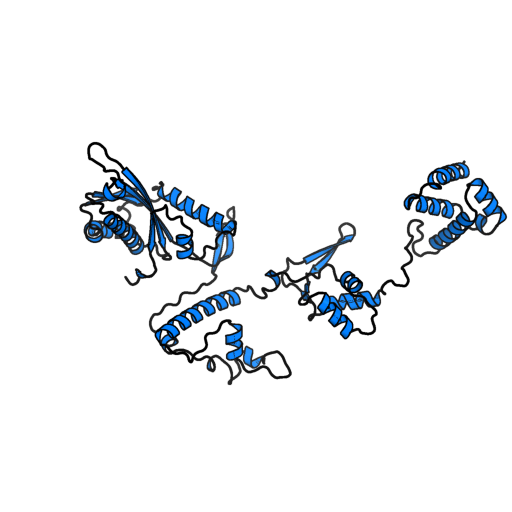 A CA 1
ATOM 687 C C . THR A 1 89 ? -29.204 -2.898 37.296 1.00 85.94 89 THR A C 1
ATOM 689 O O . THR A 1 89 ? -28.815 -3.064 36.137 1.00 85.94 89 THR A O 1
ATOM 692 N N . GLU A 1 90 ? -28.356 -2.923 38.322 1.00 84.88 90 GLU A N 1
ATOM 693 C CA . GLU A 1 90 ? -26.929 -3.192 38.131 1.00 84.88 90 GLU A CA 1
ATOM 694 C C . GLU A 1 90 ? -26.676 -4.621 37.631 1.00 84.88 90 GLU A C 1
ATOM 696 O O . GLU A 1 90 ? -25.781 -4.836 36.816 1.00 84.88 90 GLU A O 1
ATOM 701 N N . ARG A 1 91 ? -27.529 -5.574 38.034 1.00 87.81 91 ARG A N 1
ATOM 702 C CA . ARG A 1 91 ? -27.515 -6.957 37.544 1.00 87.81 91 ARG A CA 1
ATOM 703 C C . ARG A 1 91 ? -27.722 -7.013 36.033 1.00 87.81 91 ARG A C 1
ATOM 705 O O . ARG A 1 91 ? -26.873 -7.556 35.334 1.00 87.81 91 ARG A O 1
ATOM 712 N N . THR A 1 92 ? -28.787 -6.391 35.526 1.00 87.50 92 THR A N 1
ATOM 713 C CA . THR A 1 92 ? -29.071 -6.365 34.085 1.00 87.50 92 THR A CA 1
ATOM 714 C C . THR A 1 92 ? -27.929 -5.704 33.30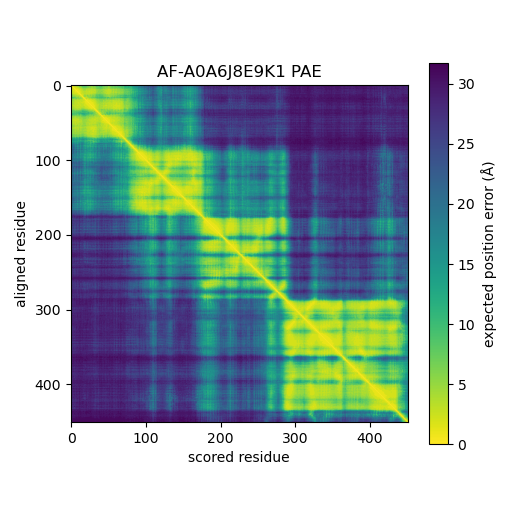4 1.00 87.50 92 THR A C 1
ATOM 716 O O . THR A 1 92 ? -27.547 -6.179 32.238 1.00 87.50 92 THR A O 1
ATOM 719 N N . LYS A 1 93 ? -27.318 -4.635 33.840 1.00 89.00 93 LYS A N 1
ATOM 720 C CA . LYS A 1 93 ? -26.166 -3.982 33.192 1.00 89.00 93 LYS A CA 1
ATOM 721 C C . LYS A 1 93 ? -24.953 -4.901 33.065 1.00 89.00 93 LYS A C 1
ATOM 723 O O . LYS A 1 93 ? -24.285 -4.838 32.039 1.00 89.00 93 LYS A O 1
ATOM 728 N N . ARG A 1 94 ? -24.666 -5.725 34.080 1.00 89.44 94 ARG A N 1
ATOM 729 C CA . ARG A 1 94 ? -23.562 -6.698 34.031 1.00 89.44 94 ARG A CA 1
ATOM 730 C C . ARG A 1 94 ? -23.830 -7.790 33.003 1.00 89.44 94 ARG A C 1
ATOM 732 O O . ARG A 1 94 ? -22.974 -8.025 32.167 1.00 89.44 94 ARG A O 1
ATOM 739 N N . ILE A 1 95 ? -25.044 -8.345 32.984 1.00 91.38 95 ILE A N 1
ATOM 740 C CA . ILE A 1 95 ? -25.444 -9.351 31.984 1.00 91.38 95 ILE A CA 1
ATOM 741 C C . ILE A 1 95 ? -25.242 -8.807 30.565 1.00 91.38 95 ILE A C 1
ATOM 743 O O . ILE A 1 95 ? -24.619 -9.458 29.735 1.00 91.38 95 ILE A O 1
ATOM 747 N N . VAL A 1 96 ? -25.702 -7.580 30.297 1.00 92.81 96 VAL A N 1
ATOM 748 C CA . VAL A 1 96 ? -25.510 -6.942 28.986 1.00 92.81 96 VAL A CA 1
ATOM 749 C C . VAL A 1 96 ? -24.034 -6.690 28.689 1.00 92.81 96 VAL A C 1
ATOM 751 O O . VAL A 1 96 ? -23.593 -6.922 27.568 1.00 92.81 96 VAL A O 1
ATOM 754 N N . HIS A 1 97 ? -23.266 -6.217 29.673 1.00 91.38 97 HIS A N 1
ATOM 755 C CA . HIS A 1 97 ? -21.832 -5.989 29.517 1.00 91.38 97 HIS A CA 1
ATOM 756 C C . HIS A 1 97 ? -21.093 -7.277 29.129 1.00 91.38 97 HIS A C 1
ATOM 758 O O . HIS A 1 97 ? -20.290 -7.253 28.200 1.00 91.38 97 HIS A O 1
ATOM 764 N N . ASP A 1 98 ? -21.399 -8.390 29.791 1.00 91.94 98 ASP A N 1
ATOM 765 C CA . ASP A 1 98 ? -20.777 -9.687 29.526 1.00 91.94 98 ASP A CA 1
ATOM 766 C C . ASP A 1 98 ? -21.247 -10.270 28.188 1.00 91.94 98 ASP A C 1
ATOM 768 O O . ASP A 1 98 ? -20.440 -10.815 27.436 1.00 91.94 98 ASP A O 1
ATOM 772 N N . PHE A 1 99 ? -22.519 -10.061 27.830 1.00 93.75 99 PHE A N 1
ATOM 773 C CA . PHE A 1 99 ? -23.068 -10.445 26.530 1.00 93.75 99 PHE A CA 1
ATOM 774 C C . PHE A 1 99 ? -22.333 -9.770 25.363 1.00 93.75 99 PHE A C 1
ATOM 776 O O . PHE A 1 99 ? -21.997 -10.422 24.377 1.00 93.75 99 PHE A O 1
ATOM 783 N N . TRP A 1 100 ? -21.992 -8.480 25.486 1.00 93.19 100 TRP A N 1
ATOM 784 C CA . TRP A 1 100 ? -21.200 -7.778 24.467 1.00 93.19 100 TRP A CA 1
ATOM 785 C C . TRP A 1 100 ? -19.815 -8.397 24.229 1.00 93.19 100 TRP A C 1
ATOM 787 O O . TRP A 1 100 ? -19.255 -8.194 23.151 1.00 93.19 100 TRP A O 1
ATOM 797 N N . LEU A 1 101 ? -19.255 -9.117 25.207 1.00 90.94 101 LEU A N 1
ATOM 798 C CA . LEU A 1 101 ? -17.917 -9.719 25.156 1.00 90.94 101 LEU A CA 1
ATOM 799 C C . LEU A 1 101 ? -17.924 -11.195 24.749 1.00 90.94 101 LEU A C 1
ATOM 801 O O . LEU A 1 101 ? -16.859 -11.809 24.672 1.00 90.94 101 LEU A O 1
ATOM 805 N N . GLN A 1 102 ? -19.096 -11.774 24.491 1.00 89.44 102 GLN A N 1
ATOM 806 C CA . GLN A 1 102 ? -19.176 -13.144 24.010 1.00 89.44 102 GLN A CA 1
ATOM 807 C C . GLN A 1 102 ? -18.545 -13.274 22.617 1.00 89.44 102 GLN A C 1
ATOM 809 O O . GLN A 1 102 ? -18.689 -12.403 21.756 1.00 89.44 102 GLN A O 1
ATOM 814 N N . SER A 1 103 ? -17.869 -14.403 22.393 1.00 80.50 103 SER A N 1
ATOM 815 C CA . SER A 1 103 ? -17.107 -14.688 21.166 1.00 80.50 103 SER A CA 1
ATOM 816 C C . SER A 1 103 ? -17.940 -14.678 19.878 1.00 80.50 103 SER A C 1
ATOM 818 O O . SER A 1 103 ? -17.408 -14.400 18.812 1.00 80.50 103 SER A O 1
ATOM 820 N N . ASN A 1 104 ? -19.244 -14.939 19.974 1.00 82.56 104 ASN A N 1
ATOM 821 C CA . ASN A 1 104 ? -20.214 -14.897 18.874 1.00 82.56 104 ASN A CA 1
ATOM 822 C C . ASN A 1 104 ? -20.717 -13.475 18.535 1.00 82.56 104 ASN A C 1
ATOM 824 O O . ASN A 1 104 ? -21.412 -13.295 17.531 1.00 82.56 104 ASN A O 1
ATOM 828 N N . VAL A 1 105 ? -20.427 -12.485 19.387 1.00 86.12 105 VAL A N 1
ATOM 829 C CA . VAL A 1 105 ? -20.861 -11.085 19.251 1.00 86.12 105 VAL A CA 1
ATOM 830 C C . VAL A 1 105 ? -19.678 -10.191 18.902 1.00 86.12 105 VAL A C 1
ATOM 832 O O . VAL A 1 105 ? -19.752 -9.383 17.966 1.00 86.12 105 VAL A O 1
ATOM 835 N N . SER A 1 106 ? -18.589 -10.308 19.662 1.00 87.88 106 SER A N 1
ATOM 836 C CA . SER A 1 106 ? -17.385 -9.523 19.439 1.00 87.88 106 SER A CA 1
ATOM 837 C C . SER A 1 106 ? -16.115 -10.331 19.665 1.00 87.88 106 SER A C 1
ATOM 839 O O . SER A 1 106 ? -16.043 -11.217 20.514 1.00 87.88 106 SER A O 1
ATOM 841 N N . ARG A 1 107 ? -15.078 -9.983 18.902 1.00 85.31 107 ARG A N 1
ATOM 842 C CA . ARG A 1 107 ? -13.756 -10.608 18.991 1.00 85.31 107 ARG A CA 1
ATOM 843 C C . ARG A 1 107 ? -12.690 -9.603 19.427 1.00 85.31 107 ARG A C 1
ATOM 845 O O . ARG A 1 107 ? -12.711 -8.463 18.950 1.00 85.31 107 ARG A O 1
ATOM 852 N N . PRO A 1 108 ? -11.727 -9.988 20.279 1.00 87.56 108 PRO A N 1
ATOM 853 C CA . PRO A 1 108 ? -10.611 -9.117 20.624 1.00 87.56 108 PRO A CA 1
ATOM 854 C C . PRO A 1 108 ? -9.672 -8.910 19.424 1.00 87.56 108 PRO A C 1
ATOM 856 O O . PRO A 1 108 ? -9.513 -9.774 18.559 1.00 87.56 108 PRO A O 1
ATOM 859 N N . THR A 1 109 ? -9.023 -7.749 19.363 1.00 82.19 109 THR A N 1
ATOM 860 C CA . THR A 1 109 ? -7.946 -7.479 18.404 1.00 82.19 109 THR A CA 1
ATOM 861 C C . THR A 1 109 ? -6.631 -8.090 18.872 1.00 82.19 109 THR A C 1
ATOM 863 O O . THR A 1 109 ? -6.189 -7.817 19.985 1.00 82.19 109 THR A O 1
ATOM 866 N N . ASN A 1 110 ? -5.939 -8.813 17.986 1.00 73.75 110 ASN A N 1
ATOM 867 C CA . ASN A 1 110 ? -4.617 -9.391 18.278 1.00 73.75 110 ASN A CA 1
ATOM 868 C C . ASN A 1 110 ? -3.466 -8.366 18.238 1.00 73.75 110 ASN A C 1
ATOM 870 O O . ASN A 1 110 ? -2.319 -8.694 18.534 1.00 73.75 110 ASN A O 1
ATOM 874 N N . ASN A 1 111 ? -3.745 -7.121 17.856 1.00 74.38 111 ASN A N 1
ATOM 875 C CA . ASN A 1 111 ? -2.746 -6.070 17.761 1.00 74.38 111 ASN A CA 1
ATOM 876 C C . ASN A 1 111 ? -2.499 -5.423 19.131 1.00 74.38 111 ASN A C 1
ATOM 878 O O . ASN A 1 111 ? -3.403 -4.830 19.718 1.00 74.38 111 ASN A O 1
ATOM 882 N N . LYS A 1 112 ? -1.249 -5.464 19.611 1.00 75.62 112 LYS A N 1
ATOM 883 C CA . LYS A 1 112 ? -0.844 -4.855 20.892 1.00 75.62 112 LYS A CA 1
ATOM 884 C C . LYS A 1 112 ? -1.061 -3.339 20.941 1.00 75.62 112 LYS A C 1
ATOM 886 O O . LYS A 1 112 ? -1.192 -2.786 22.027 1.00 75.62 112 LYS A O 1
ATOM 891 N N . ASN A 1 113 ? -1.102 -2.673 19.787 1.00 77.88 113 ASN A N 1
ATOM 892 C CA . ASN A 1 113 ? -1.327 -1.229 19.713 1.00 77.88 113 ASN A CA 1
ATOM 893 C C . ASN A 1 113 ? -2.815 -0.853 19.795 1.00 77.88 113 ASN A C 1
ATOM 895 O O . ASN A 1 113 ? -3.135 0.300 20.085 1.00 77.88 113 ASN A O 1
ATOM 899 N N . ASP A 1 114 ? -3.730 -1.806 19.592 1.00 82.00 114 ASP A N 1
ATOM 900 C CA . ASP A 1 114 ? -5.176 -1.572 19.625 1.00 82.00 114 ASP A CA 1
ATOM 901 C C . ASP A 1 114 ? -5.717 -1.664 21.063 1.00 82.00 114 ASP A C 1
ATOM 903 O O . ASP A 1 114 ? -6.537 -2.514 21.412 1.00 82.00 114 ASP A O 1
ATOM 907 N N . ILE A 1 115 ? -5.242 -0.754 21.918 1.00 86.31 115 ILE A N 1
ATOM 908 C CA . ILE A 1 115 ? -5.665 -0.621 23.317 1.00 86.31 115 ILE A CA 1
ATOM 909 C C . ILE A 1 115 ? -6.489 0.657 23.475 1.00 86.31 115 ILE A C 1
ATOM 911 O O . ILE A 1 115 ? -6.046 1.755 23.127 1.00 86.31 115 ILE A O 1
ATOM 915 N N . LYS A 1 116 ? -7.683 0.538 24.060 1.00 88.00 116 LYS A N 1
ATOM 916 C CA . LYS A 1 116 ? -8.507 1.688 24.453 1.00 88.00 116 LYS A CA 1
ATOM 917 C C . LYS A 1 116 ? -8.297 1.986 25.931 1.00 88.00 116 LYS A C 1
ATOM 919 O O . LYS A 1 116 ? -8.307 1.082 26.764 1.00 88.00 116 LYS A O 1
ATOM 924 N N . ARG A 1 117 ? -8.100 3.268 26.247 1.00 88.94 117 ARG A N 1
ATOM 925 C CA . ARG A 1 117 ? -7.885 3.752 27.613 1.00 88.94 117 ARG A CA 1
ATOM 926 C C . ARG A 1 117 ? -8.963 4.744 28.008 1.00 88.94 117 ARG A C 1
ATOM 928 O O . ARG A 1 117 ? -9.283 5.641 27.230 1.00 88.94 117 ARG A O 1
ATOM 935 N N . VAL A 1 118 ? -9.471 4.606 29.226 1.00 90.12 118 VAL A N 1
ATOM 936 C CA . VAL A 1 118 ? -10.386 5.570 29.849 1.00 90.12 118 VAL A CA 1
ATOM 937 C C . VAL A 1 118 ? -9.804 6.011 31.184 1.00 90.12 118 VAL A C 1
ATOM 939 O O . VAL A 1 118 ? -9.300 5.201 31.963 1.00 90.12 118 VAL A O 1
ATOM 942 N N . ARG A 1 119 ? -9.844 7.321 31.435 1.00 87.00 119 ARG A N 1
ATOM 943 C CA . ARG A 1 119 ? -9.392 7.921 32.692 1.00 87.00 119 ARG A CA 1
ATOM 944 C C . ARG A 1 119 ? -10.442 7.677 33.778 1.00 87.00 119 ARG A C 1
ATOM 946 O O . ARG A 1 119 ? -11.577 8.115 33.619 1.00 87.00 119 ARG A O 1
ATOM 953 N N . ILE A 1 120 ? -10.054 7.011 34.867 1.00 87.62 120 ILE A N 1
ATOM 954 C CA . ILE A 1 120 ? -10.930 6.761 36.029 1.00 87.62 120 ILE A CA 1
ATOM 955 C C . ILE A 1 120 ? -10.760 7.877 37.063 1.00 87.62 120 ILE A C 1
ATOM 957 O O . ILE A 1 120 ? -11.736 8.377 37.615 1.00 87.62 120 ILE A O 1
ATOM 961 N N . SER A 1 121 ? -9.519 8.300 37.304 1.00 81.81 121 SER A N 1
ATOM 962 C CA . SER A 1 121 ? -9.187 9.366 38.251 1.00 81.81 121 SER A CA 1
ATOM 963 C C . SER A 1 121 ? -7.970 10.164 37.753 1.00 81.81 121 SER A C 1
ATOM 965 O O . SER A 1 121 ? -7.436 9.878 36.672 1.00 81.81 121 SER A O 1
ATOM 967 N N . PRO A 1 122 ? -7.543 11.242 38.436 1.00 84.31 122 PRO A N 1
ATOM 968 C CA . PRO A 1 122 ? -6.316 11.942 38.075 1.00 84.31 122 PRO A CA 1
ATOM 969 C C . PRO A 1 122 ? -5.125 10.985 37.999 1.00 84.31 122 PRO A C 1
ATOM 971 O O . PRO A 1 122 ? -4.809 10.309 38.965 1.00 84.31 122 PRO A O 1
ATOM 974 N N . ASN A 1 123 ? -4.498 10.920 36.823 1.00 81.75 123 ASN A N 1
ATOM 975 C CA . ASN A 1 123 ? -3.359 10.050 36.512 1.00 81.75 123 ASN A CA 1
ATOM 976 C C . ASN A 1 123 ? -3.606 8.528 36.608 1.00 81.75 123 ASN A C 1
ATOM 978 O O . ASN A 1 123 ? -2.650 7.769 36.483 1.00 81.75 123 ASN A O 1
ATOM 982 N N . VAL A 1 124 ? -4.856 8.061 36.736 1.00 89.44 124 VAL A N 1
ATOM 983 C CA . VAL A 1 124 ? -5.194 6.624 36.725 1.00 89.44 124 VAL A CA 1
ATOM 984 C C . VAL A 1 124 ? -6.079 6.290 35.528 1.00 89.44 124 VAL A C 1
ATOM 986 O O . VAL A 1 124 ? -7.154 6.872 35.335 1.00 89.44 124 VAL A O 1
ATOM 989 N N . TYR A 1 125 ? -5.633 5.318 34.732 1.00 90.00 125 TYR A N 1
ATOM 990 C CA . TYR A 1 125 ? -6.285 4.881 33.501 1.00 90.00 125 TYR A CA 1
ATOM 991 C C . TYR A 1 125 ? -6.578 3.384 33.557 1.00 90.00 125 TYR A C 1
ATOM 993 O O . TYR A 1 125 ? -5.720 2.598 33.947 1.00 90.00 125 TYR A O 1
ATOM 1001 N N . SER A 1 126 ? -7.768 2.992 33.108 1.00 89.31 126 SER A N 1
ATOM 1002 C CA . SER A 1 126 ? -8.081 1.600 32.783 1.00 89.31 126 SER A CA 1
ATOM 1003 C C . SER A 1 126 ? -7.787 1.373 31.301 1.00 89.31 126 SER A C 1
ATOM 1005 O O . SER A 1 126 ? -8.120 2.216 30.463 1.00 89.31 126 SER A O 1
ATOM 1007 N N . SER A 1 127 ? -7.110 0.268 30.988 1.00 89.31 127 SER A N 1
ATOM 1008 C CA . SER A 1 127 ? -6.717 -0.120 29.633 1.00 89.31 127 SER A CA 1
ATOM 1009 C C . SER A 1 127 ? -7.308 -1.475 29.275 1.00 89.31 127 SER A C 1
ATOM 1011 O O . SER A 1 127 ? -7.073 -2.446 29.990 1.00 89.31 127 SER A O 1
ATOM 1013 N N . HIS A 1 128 ? -8.023 -1.541 28.156 1.00 89.31 128 HIS A N 1
ATOM 1014 C CA . HIS A 1 128 ? -8.622 -2.773 27.646 1.00 89.31 128 HIS A CA 1
ATOM 1015 C C . HIS A 1 128 ? -8.226 -2.974 26.183 1.00 89.31 128 HIS A C 1
ATOM 1017 O O . HIS A 1 128 ? -8.077 -2.002 25.431 1.00 89.31 128 HIS A O 1
ATOM 1023 N N . SER A 1 129 ? -8.055 -4.234 25.777 1.00 87.81 129 SER A N 1
ATOM 1024 C CA . SER A 1 129 ? -7.924 -4.587 24.364 1.00 87.81 129 SER A CA 1
ATOM 1025 C C . SER A 1 129 ? -9.189 -4.180 23.611 1.00 87.81 129 SER A C 1
ATOM 1027 O O . SER A 1 129 ? -10.296 -4.209 24.155 1.00 87.81 129 SER A O 1
ATOM 1029 N N . CYS A 1 130 ? -9.031 -3.741 22.365 1.00 89.00 130 CYS A N 1
ATOM 1030 C CA . CYS A 1 130 ? -10.175 -3.388 21.543 1.00 89.00 130 CYS A CA 1
ATOM 1031 C C . CYS A 1 130 ? -10.934 -4.653 21.119 1.00 89.00 130 CYS A C 1
ATOM 1033 O O . CYS A 1 130 ? -10.325 -5.656 20.754 1.00 89.00 130 CYS A O 1
ATOM 1035 N N . TYR A 1 131 ? -12.262 -4.591 21.143 1.00 90.94 131 TYR A N 1
ATOM 1036 C CA . TYR A 1 131 ? -13.140 -5.642 20.633 1.00 90.94 131 TYR A CA 1
ATOM 1037 C C . TYR A 1 131 ? -13.858 -5.149 19.380 1.00 90.94 131 TYR A C 1
ATOM 1039 O O . TYR A 1 131 ? -14.275 -3.989 19.302 1.00 90.94 131 TYR A O 1
ATOM 1047 N N . ILE A 1 132 ? -13.993 -6.029 18.395 1.00 88.19 132 ILE A N 1
ATOM 1048 C CA . ILE A 1 132 ? -14.603 -5.745 17.100 1.00 88.19 132 ILE A CA 1
ATOM 1049 C C . ILE A 1 132 ? -15.901 -6.531 16.996 1.00 88.19 132 ILE A C 1
ATOM 1051 O O . ILE A 1 132 ? -15.898 -7.747 17.163 1.00 88.19 132 ILE A O 1
ATOM 1055 N N . LEU A 1 133 ? -16.994 -5.825 16.715 1.00 88.00 133 LEU A N 1
ATOM 1056 C CA . LEU A 1 133 ? -18.301 -6.430 16.472 1.00 88.00 133 LEU A CA 1
ATOM 1057 C C . LEU A 1 133 ? -18.316 -7.184 15.143 1.00 88.00 133 LEU A C 1
ATOM 1059 O O . LEU A 1 133 ? -17.955 -6.613 14.111 1.00 88.00 133 LEU A O 1
ATOM 1063 N N . GLU A 1 134 ? -18.781 -8.431 15.173 1.00 81.31 134 GLU A N 1
ATOM 1064 C CA . GLU A 1 134 ? -18.954 -9.257 13.969 1.00 81.31 134 GLU A CA 1
ATOM 1065 C C . GLU A 1 134 ? -20.317 -9.040 13.299 1.00 81.31 134 GLU A C 1
ATOM 1067 O O . GLU A 1 134 ? -20.450 -9.209 12.089 1.00 81.31 134 GLU A O 1
ATOM 1072 N N . LYS A 1 135 ? -21.309 -8.602 14.081 1.00 82.25 135 LYS A N 1
ATOM 1073 C CA . LYS A 1 135 ? -22.690 -8.341 13.656 1.00 82.25 135 LYS A CA 1
ATOM 1074 C C . LYS A 1 135 ? -23.062 -6.872 13.847 1.00 82.25 135 LYS A C 1
ATOM 1076 O O . LYS A 1 135 ? -22.383 -6.112 14.548 1.00 82.25 135 LYS A O 1
ATOM 1081 N N . THR A 1 136 ? -24.168 -6.451 13.246 1.00 84.06 136 THR A N 1
ATOM 1082 C CA . THR A 1 136 ? -24.735 -5.122 13.501 1.00 84.06 136 THR A CA 1
ATOM 1083 C C . THR A 1 136 ? -25.306 -5.032 14.921 1.00 84.06 136 THR A C 1
ATOM 1085 O O . THR A 1 136 ? -25.745 -6.021 15.500 1.00 84.06 136 THR A O 1
ATOM 1088 N N . GLN A 1 137 ? -25.342 -3.828 15.504 1.00 86.19 137 GLN A N 1
ATOM 1089 C CA . GLN A 1 137 ? -25.870 -3.634 16.869 1.00 86.19 137 GLN A CA 1
ATOM 1090 C C . GLN A 1 137 ? -27.335 -4.090 17.004 1.00 86.19 137 GLN A C 1
ATOM 1092 O O . GLN A 1 137 ? -27.733 -4.568 18.064 1.00 86.19 137 GLN A O 1
ATOM 1097 N N . THR A 1 138 ? -28.115 -3.988 15.925 1.00 85.81 138 THR A N 1
ATOM 1098 C CA . THR A 1 138 ? -29.512 -4.433 15.882 1.00 85.81 138 THR A CA 1
ATOM 1099 C C . THR A 1 138 ? -29.618 -5.956 15.934 1.00 85.81 138 THR A C 1
ATOM 1101 O O . THR A 1 138 ? -30.398 -6.481 16.722 1.00 85.81 138 THR A O 1
ATOM 1104 N N . GLU A 1 139 ? -28.804 -6.675 15.158 1.00 87.75 139 GLU A N 1
ATOM 1105 C CA . GLU A 1 139 ? -28.754 -8.145 15.191 1.00 87.75 139 GLU A CA 1
ATOM 1106 C C . GLU A 1 139 ? -28.314 -8.659 16.563 1.00 87.75 139 GLU A C 1
ATOM 1108 O O . GLU A 1 139 ? -28.912 -9.592 17.093 1.00 87.75 139 GLU A O 1
ATOM 1113 N N . VAL A 1 140 ? -27.318 -8.008 17.173 1.00 88.88 140 VAL A N 1
ATOM 1114 C CA . VAL A 1 140 ? -26.862 -8.338 18.531 1.00 88.88 140 VAL A CA 1
ATOM 1115 C C . VAL A 1 140 ? -27.984 -8.127 19.554 1.00 88.88 140 VAL A C 1
ATOM 1117 O O . VAL A 1 140 ? -28.166 -8.955 20.441 1.00 88.88 140 VAL A O 1
ATOM 1120 N N . PHE A 1 141 ? -28.780 -7.062 19.423 1.00 91.50 141 PHE A N 1
ATOM 1121 C CA . PHE A 1 141 ? -29.927 -6.823 20.304 1.00 91.50 141 PHE A CA 1
ATOM 1122 C C . PHE A 1 141 ? -31.042 -7.866 20.132 1.00 91.50 141 PHE A C 1
ATOM 1124 O O . PHE A 1 141 ? -31.623 -8.309 21.123 1.00 91.50 141 PHE A O 1
ATOM 1131 N N . LEU A 1 142 ? -31.342 -8.275 18.895 1.00 90.31 142 LEU A N 1
ATOM 1132 C CA . LEU A 1 142 ? -32.308 -9.347 18.635 1.00 90.31 142 LEU A CA 1
ATOM 1133 C C . LEU A 1 142 ? -31.820 -10.679 19.214 1.00 90.31 142 LEU A C 1
ATOM 1135 O O . LEU A 1 142 ? -32.595 -11.398 19.838 1.00 90.31 142 LEU A O 1
ATOM 1139 N N . GLN A 1 143 ? -30.525 -10.970 19.084 1.00 89.12 143 GLN A N 1
ATOM 1140 C CA . GLN A 1 143 ? -29.924 -12.152 19.690 1.00 89.12 143 GLN A CA 1
ATOM 1141 C C . GLN A 1 143 ? -30.009 -12.106 21.225 1.00 89.12 143 GLN A C 1
ATOM 1143 O O . GLN A 1 143 ? -30.428 -13.083 21.840 1.00 89.12 143 GLN A O 1
ATOM 1148 N N . PHE A 1 144 ? -29.722 -10.953 21.838 1.00 92.69 144 PHE A N 1
ATOM 1149 C CA . PHE A 1 144 ? -29.875 -10.755 23.282 1.00 92.69 144 PHE A CA 1
ATOM 1150 C C . PHE A 1 144 ? -31.314 -11.007 23.754 1.00 92.69 144 PHE A C 1
ATOM 1152 O O . PHE A 1 144 ? -31.526 -11.675 24.760 1.00 92.69 144 PHE A O 1
ATOM 1159 N N . LYS A 1 145 ? -32.311 -10.503 23.017 1.00 92.50 145 LYS A N 1
ATOM 1160 C CA . LYS A 1 145 ? -33.739 -10.722 23.304 1.00 92.50 145 LYS A CA 1
ATOM 1161 C C . LYS A 1 145 ? -34.139 -12.195 23.241 1.00 92.50 145 LYS A C 1
ATOM 1163 O O . LYS A 1 145 ? -34.996 -12.609 24.015 1.00 92.50 145 LYS A O 1
ATOM 1168 N N . ASN A 1 146 ? -33.539 -12.951 22.326 1.00 91.38 146 ASN A N 1
ATOM 1169 C CA . ASN A 1 146 ? -33.805 -14.378 22.174 1.00 91.38 146 ASN A CA 1
ATOM 1170 C C . ASN A 1 146 ? -33.174 -15.197 23.309 1.00 91.38 146 ASN A C 1
ATOM 1172 O O . ASN A 1 146 ? -33.795 -16.140 23.787 1.00 91.38 146 ASN A O 1
ATOM 1176 N N . GLU A 1 147 ? -31.968 -14.834 23.755 1.00 90.25 147 GLU A N 1
ATOM 1177 C CA . GLU A 1 147 ? -31.267 -15.525 24.850 1.00 90.25 147 GLU A CA 1
ATOM 1178 C C . GLU A 1 147 ? -31.783 -15.116 26.244 1.00 90.25 147 GLU A C 1
ATOM 1180 O O . GLU A 1 147 ? -31.800 -15.935 27.161 1.00 90.25 147 GLU A O 1
ATOM 1185 N N . TYR A 1 148 ? -32.249 -13.871 26.403 1.00 90.38 148 TYR A N 1
ATOM 1186 C CA . TYR A 1 148 ? -32.748 -13.311 27.665 1.00 90.38 148 TYR A CA 1
ATOM 1187 C C . TYR A 1 148 ? -34.157 -12.707 27.509 1.00 90.38 148 TYR A C 1
ATOM 1189 O O . TYR A 1 148 ? -34.325 -11.485 27.599 1.00 90.38 148 TYR A O 1
ATOM 1197 N N . PRO A 1 149 ? -35.198 -13.537 27.304 1.00 88.88 149 PRO A N 1
ATOM 1198 C CA . PRO A 1 149 ? -36.565 -13.057 27.080 1.00 88.88 149 PRO A CA 1
ATOM 1199 C C . PRO A 1 149 ? -37.180 -12.342 28.298 1.00 88.88 149 PRO A C 1
ATOM 1201 O O . PRO A 1 149 ? -38.031 -11.465 28.128 1.00 88.88 149 PRO A O 1
ATOM 1204 N N . ASP A 1 150 ? -36.728 -12.660 29.515 1.00 88.00 150 ASP A N 1
ATOM 1205 C CA . ASP A 1 150 ? -37.251 -12.084 30.765 1.00 88.00 150 ASP A CA 1
ATOM 1206 C C . ASP A 1 150 ? -36.780 -10.641 31.025 1.00 88.00 150 ASP A C 1
ATOM 1208 O O . ASP A 1 150 ? -37.421 -9.877 31.759 1.00 88.00 150 ASP A O 1
ATOM 1212 N N . GLU A 1 151 ? -35.667 -10.226 30.414 1.00 85.94 151 GLU A N 1
ATOM 1213 C CA . GLU A 1 151 ? -35.090 -8.899 30.620 1.00 85.94 151 GLU A CA 1
ATOM 1214 C C . GLU A 1 151 ? -35.818 -7.852 29.760 1.00 85.94 151 GLU A C 1
ATOM 1216 O O . GLU A 1 151 ? -35.638 -7.730 28.543 1.00 85.94 151 GLU A O 1
ATOM 1221 N N . LYS A 1 152 ? -36.643 -7.022 30.409 1.00 83.44 152 LYS A N 1
ATOM 1222 C CA . LYS A 1 152 ? -37.387 -5.929 29.758 1.00 83.44 152 LYS A CA 1
ATOM 1223 C C . LYS A 1 152 ? -36.466 -4.753 29.417 1.00 83.44 152 LYS A C 1
ATOM 1225 O O . LYS A 1 152 ? -36.478 -3.717 30.081 1.00 83.44 152 LYS A O 1
ATOM 1230 N N . MET A 1 153 ? -35.683 -4.903 28.350 1.00 86.75 153 MET A N 1
ATOM 1231 C CA . MET A 1 153 ? -34.767 -3.879 27.843 1.00 86.75 153 MET A CA 1
ATOM 1232 C C . MET A 1 153 ? -35.136 -3.408 26.428 1.00 86.75 153 MET A C 1
ATOM 1234 O O . MET A 1 153 ? -35.486 -4.196 25.547 1.00 86.75 153 MET A O 1
ATOM 1238 N N . GLY A 1 154 ? -35.041 -2.094 26.204 1.00 88.69 154 GLY A N 1
ATOM 1239 C CA . GLY A 1 154 ? -35.146 -1.479 24.877 1.00 88.69 154 GLY A CA 1
ATOM 1240 C C . GLY A 1 154 ? -33.780 -1.300 24.206 1.00 88.69 154 GLY A C 1
ATOM 1241 O O . GLY A 1 154 ? -32.775 -1.101 24.888 1.00 88.69 154 GLY A O 1
ATOM 1242 N N . GLN A 1 155 ? -33.751 -1.283 22.870 1.00 90.19 155 GLN A N 1
ATOM 1243 C CA . GLN A 1 155 ? -32.516 -1.239 22.073 1.00 90.19 155 GLN A CA 1
ATOM 1244 C C . GLN A 1 155 ? -31.586 -0.074 22.446 1.00 90.19 155 GLN A C 1
ATOM 1246 O O . GLN A 1 155 ? -30.408 -0.275 22.719 1.00 90.19 155 GLN A O 1
ATOM 1251 N N . ARG A 1 156 ? -32.113 1.153 22.558 1.00 89.56 156 ARG A N 1
ATOM 1252 C CA . ARG A 1 156 ? -31.293 2.324 22.932 1.00 89.56 156 ARG A CA 1
ATOM 1253 C C . ARG A 1 156 ? -30.653 2.194 24.316 1.00 89.56 156 ARG A C 1
ATOM 1255 O O . ARG A 1 156 ? -29.622 2.807 24.574 1.00 89.56 156 ARG A O 1
ATOM 1262 N N . ALA A 1 157 ? -31.291 1.468 25.234 1.00 88.94 157 ALA A N 1
ATOM 1263 C CA . ALA A 1 157 ? -30.750 1.240 26.568 1.00 88.94 157 ALA A CA 1
ATOM 1264 C C . ALA A 1 157 ? -29.638 0.179 26.529 1.00 88.94 157 ALA A C 1
ATOM 1266 O O . ALA A 1 157 ? -28.597 0.376 27.149 1.00 88.94 157 ALA A O 1
ATOM 1267 N N . PHE A 1 158 ? -29.825 -0.866 25.720 1.00 92.56 158 PHE A N 1
ATOM 1268 C CA . PHE A 1 158 ? -28.825 -1.894 25.434 1.00 92.56 158 PHE A CA 1
ATOM 1269 C C . PHE A 1 158 ? -27.553 -1.311 24.798 1.00 92.56 158 PHE A C 1
ATOM 1271 O O . PHE A 1 158 ? -26.448 -1.529 25.292 1.00 92.56 158 PHE A O 1
ATOM 1278 N N . GLU A 1 159 ? -27.703 -0.475 23.768 1.00 89.75 159 GLU A N 1
ATOM 1279 C CA . GLU A 1 159 ? -26.585 0.193 23.085 1.00 89.75 159 GLU A CA 1
ATOM 1280 C C . GLU A 1 159 ? -25.812 1.149 24.007 1.00 89.75 159 GLU A C 1
ATOM 1282 O O . GLU A 1 159 ? -24.595 1.283 23.884 1.00 89.75 159 GLU A O 1
ATOM 1287 N N . LYS A 1 160 ? -26.488 1.787 24.974 1.00 89.25 160 LYS A N 1
ATOM 1288 C CA . LYS A 1 160 ? -25.833 2.619 26.001 1.00 89.25 160 LYS A CA 1
ATOM 1289 C C . LYS A 1 160 ? -25.009 1.808 26.999 1.00 89.25 160 LYS A C 1
ATOM 1291 O O . LYS A 1 160 ? -24.099 2.364 27.608 1.00 89.25 160 LYS A O 1
ATOM 1296 N N . CYS A 1 161 ? -25.329 0.530 27.181 1.00 90.50 161 CYS A N 1
ATOM 1297 C CA . CYS A 1 161 ? -24.563 -0.395 28.014 1.00 90.50 161 CYS A CA 1
ATOM 1298 C C . CYS A 1 161 ? -23.375 -1.025 27.268 1.00 90.50 161 CYS A C 1
ATOM 1300 O O . CYS A 1 161 ? -22.646 -1.815 27.864 1.00 90.50 161 CYS A O 1
ATOM 1302 N N . LYS A 1 162 ? -23.153 -0.666 25.997 1.00 91.50 162 LYS A N 1
ATOM 1303 C CA . LYS A 1 162 ? -22.007 -1.135 25.218 1.00 91.50 162 LYS A CA 1
ATOM 1304 C C . LYS A 1 162 ? -20.683 -0.677 25.852 1.00 91.50 162 LYS A C 1
ATOM 1306 O O . LYS A 1 162 ? -20.507 0.528 26.067 1.00 91.50 162 LYS A O 1
ATOM 1311 N N . PRO A 1 163 ? -19.726 -1.592 26.101 1.00 92.56 163 PRO A N 1
ATOM 1312 C CA . PRO A 1 163 ? -18.414 -1.226 26.621 1.00 92.56 163 PRO A CA 1
ATOM 1313 C C . PRO A 1 163 ? -17.667 -0.282 25.670 1.00 92.56 163 PRO A C 1
ATOM 1315 O O . PRO A 1 163 ? -17.695 -0.444 24.451 1.00 92.56 163 PRO A O 1
ATOM 1318 N N . TYR A 1 164 ? -16.940 0.692 26.221 1.00 90.75 164 TYR A N 1
ATOM 1319 C CA . TYR A 1 164 ? -16.256 1.732 25.436 1.00 90.75 164 TYR A CA 1
ATOM 1320 C C . TYR A 1 164 ? -15.149 1.199 24.509 1.00 90.75 164 TYR A C 1
ATOM 1322 O O . TYR A 1 164 ? -14.731 1.882 23.573 1.00 90.75 164 TYR A O 1
ATOM 1330 N N . PHE A 1 165 ? -14.631 0.006 24.798 1.00 92.06 165 PHE A N 1
ATOM 1331 C CA . PHE A 1 165 ? -13.574 -0.651 24.033 1.00 92.06 165 PHE A CA 1
ATOM 1332 C C . PHE A 1 165 ? -14.117 -1.582 22.934 1.00 92.06 165 PHE A C 1
ATOM 1334 O O . PHE A 1 165 ? -13.327 -2.090 22.136 1.00 92.06 165 PHE A O 1
ATOM 1341 N N . VAL A 1 166 ? -15.443 -1.751 22.840 1.00 91.50 166 VAL A N 1
ATOM 1342 C CA . VAL A 1 166 ? -16.128 -2.468 21.755 1.00 91.50 166 VAL A CA 1
ATOM 1343 C C . VAL A 1 166 ? -16.491 -1.481 20.642 1.00 91.50 166 VAL A C 1
ATOM 1345 O O . VAL A 1 166 ? -17.209 -0.500 20.863 1.00 91.50 166 VAL A O 1
ATOM 1348 N N . ARG A 1 167 ? -16.019 -1.740 19.420 1.00 88.00 167 ARG A N 1
ATOM 1349 C CA . ARG A 1 167 ? -16.269 -0.898 18.239 1.00 88.00 167 ARG A CA 1
ATOM 1350 C C . ARG A 1 167 ? -16.827 -1.696 17.067 1.00 88.00 167 ARG A C 1
ATOM 1352 O O . ARG A 1 167 ? -16.678 -2.910 16.983 1.00 88.00 167 ARG A O 1
ATOM 1359 N N . THR A 1 168 ? -17.443 -0.985 16.131 1.00 84.75 168 THR A N 1
ATOM 1360 C CA . THR A 1 168 ? -17.883 -1.557 14.858 1.00 84.75 168 THR A CA 1
ATOM 1361 C C . THR A 1 168 ? -16.687 -1.943 13.982 1.00 84.75 168 THR A C 1
ATOM 1363 O O . THR A 1 168 ? -15.634 -1.293 14.023 1.00 84.75 168 THR A O 1
ATOM 1366 N N . ALA A 1 169 ? -16.849 -3.010 13.194 1.00 80.19 169 ALA A N 1
ATOM 1367 C CA . ALA A 1 169 ? -15.851 -3.442 12.224 1.00 80.19 169 ALA A CA 1
ATOM 1368 C C . ALA A 1 169 ? -15.672 -2.401 11.109 1.00 80.19 169 ALA A C 1
ATOM 1370 O O . ALA A 1 169 ? -16.640 -1.953 10.494 1.00 80.19 169 ALA A O 1
ATOM 1371 N N . GLN A 1 170 ? -14.423 -2.032 10.836 1.00 76.38 170 GLN A N 1
ATOM 1372 C CA . GLN A 1 170 ? -14.020 -1.270 9.655 1.00 76.38 170 GLN A CA 1
ATOM 1373 C C . GLN A 1 170 ? -13.557 -2.236 8.555 1.00 76.38 170 GLN A C 1
ATOM 1375 O O . GLN A 1 170 ? -13.261 -3.399 8.823 1.00 76.38 170 GLN A O 1
ATOM 1380 N N . PHE A 1 171 ? -13.442 -1.758 7.312 1.00 65.62 171 PHE A N 1
ATOM 1381 C CA . PHE A 1 171 ? -12.997 -2.588 6.184 1.00 65.62 171 PHE A CA 1
ATOM 1382 C C . PHE A 1 171 ? -11.656 -3.289 6.459 1.00 65.62 171 PHE A C 1
ATOM 1384 O O . PHE A 1 171 ? -11.539 -4.496 6.274 1.00 65.62 171 PHE A O 1
ATOM 1391 N N . LYS A 1 172 ? -10.683 -2.563 7.025 1.00 66.62 172 LYS A N 1
ATOM 1392 C CA . LYS A 1 172 ? -9.376 -3.113 7.420 1.00 66.62 172 LYS A CA 1
ATOM 1393 C C . LYS A 1 172 ? -9.467 -4.260 8.431 1.00 66.62 172 LYS A C 1
ATOM 1395 O O . LYS A 1 172 ? -8.609 -5.129 8.445 1.00 66.62 172 LYS A O 1
ATOM 1400 N N . ASP A 1 173 ? -10.505 -4.275 9.266 1.00 65.56 173 ASP A N 1
ATOM 1401 C CA . ASP A 1 173 ? -10.685 -5.306 10.287 1.00 65.56 173 ASP A CA 1
ATOM 1402 C C . ASP A 1 173 ? -11.275 -6.593 9.713 1.00 65.56 173 ASP A C 1
ATOM 1404 O O . ASP A 1 173 ? -11.180 -7.643 10.342 1.00 65.56 173 ASP A O 1
ATOM 1408 N N . LYS A 1 174 ? -11.887 -6.524 8.526 1.00 63.72 174 LYS A N 1
ATOM 1409 C CA . LYS A 1 174 ? -12.341 -7.705 7.785 1.00 63.72 174 LYS A CA 1
ATOM 1410 C C . LYS A 1 174 ? -11.173 -8.447 7.128 1.00 63.72 174 LYS A C 1
ATOM 1412 O O . LYS A 1 174 ? -11.331 -9.595 6.727 1.00 63.72 174 LYS A O 1
ATOM 1417 N N . VAL A 1 175 ? -9.996 -7.824 7.051 1.00 61.47 175 VAL A N 1
ATOM 1418 C CA . VAL A 1 175 ? -8.768 -8.465 6.579 1.00 61.47 175 VAL A CA 1
ATOM 1419 C C . VAL A 1 175 ? -8.173 -9.270 7.739 1.00 61.47 175 VAL A C 1
ATOM 1421 O O . VAL A 1 175 ? -7.451 -8.751 8.585 1.00 61.47 175 VAL A O 1
ATOM 1424 N N . THR A 1 176 ? -8.553 -10.544 7.824 1.00 58.09 176 THR A N 1
ATOM 1425 C CA . THR A 1 176 ? -8.278 -11.414 8.981 1.00 58.09 176 THR A CA 1
ATOM 1426 C C . THR A 1 176 ? -6.839 -11.914 9.059 1.00 58.09 176 THR A C 1
ATOM 1428 O O . THR A 1 176 ? -6.339 -12.134 10.160 1.00 58.09 176 THR A O 1
ATOM 1431 N N . CYS A 1 177 ? -6.148 -12.073 7.925 1.00 66.00 177 CYS A N 1
ATOM 1432 C CA . CYS A 1 177 ? -4.760 -12.521 7.918 1.00 66.00 177 CYS A CA 1
ATOM 1433 C C . CYS A 1 177 ? -3.920 -11.841 6.829 1.00 66.00 177 CYS A C 1
ATOM 1435 O O . CYS A 1 177 ? -4.110 -12.093 5.641 1.00 66.00 177 CYS A O 1
ATOM 1437 N N . CYS A 1 178 ? -2.953 -11.030 7.265 1.00 64.81 178 CYS A N 1
ATOM 1438 C CA . CYS A 1 178 ? -1.897 -10.439 6.435 1.00 64.81 178 CYS A CA 1
ATOM 1439 C C . CYS A 1 178 ? -0.527 -11.069 6.737 1.00 64.81 178 CYS A C 1
ATOM 1441 O O . CYS A 1 178 ? 0.500 -10.402 6.605 1.00 64.81 178 CYS A O 1
ATOM 1443 N N . CYS A 1 179 ? -0.484 -12.311 7.240 1.00 74.50 179 CYS A N 1
ATOM 1444 C CA . CYS A 1 179 ? 0.801 -12.964 7.462 1.00 74.50 179 CYS A CA 1
ATOM 1445 C C . CYS A 1 179 ? 1.497 -13.195 6.117 1.00 74.50 179 CYS A C 1
ATOM 1447 O O . CYS A 1 179 ? 0.842 -13.444 5.104 1.00 74.50 179 CYS A O 1
ATOM 1449 N N . ARG A 1 180 ? 2.832 -13.136 6.127 1.00 78.94 180 ARG A N 1
ATOM 1450 C CA . ARG A 1 180 ? 3.664 -13.354 4.939 1.00 78.94 180 ARG A CA 1
ATOM 1451 C C . ARG A 1 180 ? 3.248 -14.618 4.185 1.00 78.94 180 ARG A C 1
ATOM 1453 O O . ARG A 1 180 ? 2.992 -14.537 2.996 1.00 78.94 180 ARG A O 1
ATOM 1460 N N . GLN A 1 181 ? 3.090 -15.732 4.902 1.00 81.69 181 GLN A N 1
ATOM 1461 C CA . GLN A 1 181 ? 2.684 -17.015 4.324 1.00 81.69 181 GLN A CA 1
ATOM 1462 C C . GLN A 1 181 ? 1.370 -16.907 3.543 1.00 81.69 181 GLN A C 1
ATOM 1464 O O . GLN A 1 181 ? 1.319 -17.305 2.391 1.00 81.69 181 GLN A O 1
ATOM 1469 N N . ASN A 1 182 ? 0.319 -16.317 4.116 1.00 78.56 182 ASN A N 1
ATOM 1470 C CA . ASN A 1 182 ? -0.975 -16.232 3.437 1.00 78.56 182 ASN A CA 1
ATOM 1471 C C . ASN A 1 182 ? -0.967 -15.254 2.260 1.00 78.56 182 ASN A C 1
ATOM 1473 O O . ASN A 1 182 ? -1.663 -15.493 1.276 1.00 78.56 182 ASN A O 1
ATOM 1477 N N . VAL A 1 183 ? -0.212 -14.155 2.350 1.00 81.38 183 VAL A N 1
ATOM 1478 C CA . VAL A 1 183 ? -0.094 -13.200 1.238 1.00 81.38 183 VAL A CA 1
ATOM 1479 C C . VAL A 1 183 ? 0.713 -13.815 0.090 1.00 81.38 183 VAL A C 1
ATOM 1481 O O . VAL A 1 183 ? 0.264 -13.763 -1.051 1.00 81.38 183 VAL A O 1
ATOM 1484 N N . GLU A 1 184 ? 1.840 -14.464 0.390 1.00 85.69 184 GLU A N 1
ATOM 1485 C CA . GLU A 1 184 ? 2.662 -15.173 -0.601 1.00 85.69 184 GLU A CA 1
ATOM 1486 C C . GLU A 1 184 ? 1.895 -16.337 -1.238 1.00 85.69 184 GLU A C 1
ATOM 1488 O O . GLU A 1 184 ? 1.873 -16.446 -2.457 1.00 85.69 184 GLU A O 1
ATOM 1493 N N . MET A 1 185 ? 1.172 -17.141 -0.449 1.00 85.81 185 MET A N 1
ATOM 1494 C CA . MET A 1 185 ? 0.326 -18.219 -0.976 1.00 85.81 185 MET A CA 1
ATOM 1495 C C . MET A 1 185 ? -0.765 -17.699 -1.915 1.00 85.81 185 MET A C 1
ATOM 1497 O O . MET A 1 185 ? -1.056 -18.336 -2.923 1.00 85.81 185 MET A O 1
ATOM 1501 N N . ARG A 1 186 ? -1.369 -16.539 -1.617 1.00 85.38 186 ARG A N 1
ATOM 1502 C CA . ARG A 1 186 ? -2.342 -15.893 -2.515 1.00 85.38 186 ARG A CA 1
ATOM 1503 C C . ARG A 1 186 ? -1.699 -15.422 -3.818 1.00 85.38 186 ARG A C 1
ATOM 1505 O O . ARG A 1 186 ? -2.322 -15.584 -4.863 1.00 85.38 186 ARG A O 1
ATOM 1512 N N . SER A 1 187 ? -0.490 -14.858 -3.757 1.00 84.69 187 SER A N 1
ATOM 1513 C CA . SER A 1 187 ? 0.257 -14.440 -4.954 1.00 84.69 187 SER A CA 1
ATOM 1514 C C . SER A 1 187 ? 0.621 -15.651 -5.821 1.00 84.69 187 SER A C 1
ATOM 1516 O O . SER A 1 187 ? 0.263 -15.693 -6.996 1.00 84.69 187 SER A O 1
ATOM 1518 N N . LEU A 1 188 ? 1.180 -16.702 -5.211 1.00 88.50 188 LEU A N 1
ATOM 1519 C CA . LEU A 1 188 ? 1.501 -17.961 -5.885 1.00 88.50 188 LEU A CA 1
ATOM 1520 C C . LEU A 1 188 ? 0.263 -18.604 -6.529 1.00 88.50 188 LEU A C 1
ATOM 1522 O O . LEU A 1 188 ? 0.304 -18.984 -7.697 1.00 88.50 188 LEU A O 1
ATOM 1526 N N . PHE A 1 189 ? -0.853 -18.683 -5.795 1.00 90.50 189 PHE A N 1
ATOM 1527 C CA . PHE A 1 189 ? -2.120 -19.202 -6.319 1.00 90.50 189 PHE A CA 1
ATOM 1528 C C . PHE A 1 189 ? -2.584 -18.420 -7.551 1.00 90.50 189 PHE A C 1
ATOM 1530 O O . PHE A 1 189 ? -2.978 -19.024 -8.546 1.00 90.50 189 PHE A O 1
ATOM 1537 N N . LYS A 1 190 ? -2.495 -17.085 -7.516 1.00 88.06 190 LYS A N 1
ATOM 1538 C CA . LYS A 1 190 ? -2.868 -16.232 -8.649 1.00 88.06 190 LYS A CA 1
ATOM 1539 C C . LYS A 1 190 ? -1.997 -16.517 -9.876 1.00 88.06 190 LYS A C 1
ATOM 1541 O O . LYS A 1 190 ? -2.560 -16.697 -10.954 1.00 88.06 190 LYS A O 1
ATOM 1546 N N . SER A 1 191 ? -0.673 -16.612 -9.717 1.00 87.00 191 SER A N 1
ATOM 1547 C CA . SER A 1 191 ? 0.240 -16.965 -10.817 1.00 87.00 191 SER A CA 1
ATOM 1548 C C . SER A 1 191 ? -0.079 -18.346 -11.400 1.00 87.00 191 SER A C 1
ATOM 1550 O O . SER A 1 191 ? -0.199 -18.485 -12.616 1.00 87.00 191 SER A O 1
ATOM 1552 N N . CYS A 1 192 ? -0.316 -19.350 -10.548 1.00 87.94 192 CYS A N 1
ATOM 1553 C CA . CYS A 1 192 ? -0.675 -20.701 -10.992 1.00 87.94 192 CYS A CA 1
ATOM 1554 C C . CYS A 1 192 ? -2.011 -20.722 -11.753 1.00 87.94 192 CYS A C 1
ATOM 1556 O O . CYS A 1 192 ? -2.111 -21.333 -12.812 1.00 87.94 192 CYS A O 1
ATOM 1558 N N . MET A 1 193 ? -3.040 -20.022 -11.262 1.00 90.50 193 MET A N 1
ATOM 1559 C CA . MET A 1 193 ? -4.341 -19.963 -11.943 1.00 90.50 193 MET A CA 1
ATOM 1560 C C . MET A 1 193 ? -4.281 -19.176 -13.259 1.00 90.50 193 MET A C 1
ATOM 1562 O O . MET A 1 193 ? -4.987 -19.514 -14.208 1.00 90.50 193 MET A O 1
ATOM 1566 N N . GLN A 1 194 ? -3.429 -18.150 -13.357 1.00 87.19 194 GLN A N 1
ATOM 1567 C CA . GLN A 1 194 ? -3.174 -17.454 -14.623 1.00 87.19 194 GLN A CA 1
ATOM 1568 C C . GLN A 1 194 ? -2.481 -18.364 -15.637 1.00 87.19 194 GLN A C 1
ATOM 1570 O O . GLN A 1 194 ? -2.899 -18.399 -16.794 1.00 87.19 194 GLN A O 1
ATOM 1575 N N . PHE A 1 195 ? -1.469 -19.119 -15.205 1.00 85.88 195 PHE A N 1
ATOM 1576 C CA . PHE A 1 195 ? -0.806 -20.115 -16.042 1.00 85.88 195 PHE A CA 1
ATOM 1577 C C . PHE A 1 195 ? -1.800 -21.170 -16.539 1.00 85.88 195 PHE A C 1
ATOM 1579 O O . PHE A 1 195 ? -1.951 -21.362 -17.747 1.00 85.88 195 PHE A O 1
ATOM 1586 N N . ARG A 1 196 ? -2.592 -21.734 -15.622 1.00 86.94 196 ARG A N 1
ATOM 1587 C CA . ARG A 1 196 ? -3.675 -22.667 -15.939 1.00 86.94 196 ARG A CA 1
ATOM 1588 C C . ARG A 1 196 ? -4.653 -22.095 -16.965 1.00 86.94 196 ARG A C 1
ATOM 1590 O O . ARG A 1 196 ? -4.991 -22.762 -17.936 1.00 86.94 196 ARG A O 1
ATOM 1597 N N . LYS A 1 197 ? -5.079 -20.838 -16.801 1.00 86.88 197 LYS A N 1
ATOM 1598 C CA . LYS A 1 197 ? -5.977 -20.156 -17.749 1.00 86.88 197 LYS A CA 1
ATOM 1599 C C . LYS A 1 197 ? -5.373 -20.048 -19.155 1.00 86.88 197 LYS A C 1
ATOM 1601 O O . LYS A 1 197 ? -6.098 -20.215 -20.138 1.00 86.88 197 LYS A O 1
ATOM 1606 N N . ARG A 1 198 ? -4.067 -19.770 -19.261 1.00 84.38 198 ARG A N 1
ATOM 1607 C CA . ARG A 1 198 ? -3.356 -19.720 -20.551 1.00 84.38 198 ARG A CA 1
ATOM 1608 C C . ARG A 1 198 ? -3.317 -21.098 -21.212 1.00 84.38 198 ARG A C 1
ATOM 1610 O O . ARG A 1 198 ? -3.634 -21.192 -22.393 1.00 84.38 198 ARG A O 1
ATOM 1617 N N . LEU A 1 199 ? -3.021 -22.153 -20.450 1.00 81.94 199 LEU A N 1
ATOM 1618 C CA . LEU A 1 199 ? -3.033 -23.531 -20.956 1.00 81.94 199 LEU A CA 1
ATOM 1619 C C . LEU A 1 199 ? -4.419 -23.957 -21.448 1.00 81.94 199 LEU A C 1
ATOM 1621 O O . LEU A 1 199 ? -4.541 -24.434 -22.572 1.00 81.94 199 LEU A O 1
ATOM 1625 N N . LEU A 1 200 ? -5.472 -23.695 -20.666 1.00 83.75 200 LEU A N 1
ATOM 1626 C CA . LEU A 1 200 ? -6.855 -23.998 -21.062 1.00 83.75 200 LEU A CA 1
ATOM 1627 C C . LEU A 1 200 ? -7.245 -23.301 -22.373 1.00 83.75 200 LEU A C 1
ATOM 1629 O O . LEU A 1 200 ? -7.923 -23.889 -23.212 1.00 83.75 200 LEU A O 1
ATOM 1633 N N . SER A 1 201 ? -6.778 -22.064 -22.570 1.00 80.31 201 SER A N 1
ATOM 1634 C CA . SER A 1 201 ? -7.024 -21.307 -23.804 1.00 80.31 201 SER A CA 1
ATOM 1635 C C . SER A 1 201 ? -6.306 -21.913 -25.019 1.00 80.31 201 SER A C 1
ATOM 1637 O O . SER A 1 201 ? -6.798 -21.782 -26.135 1.00 80.31 201 SER A O 1
ATOM 1639 N N . ARG A 1 202 ? -5.160 -22.576 -24.810 1.00 75.88 202 ARG A N 1
ATOM 1640 C CA . ARG A 1 202 ? -4.354 -23.212 -25.865 1.00 75.88 202 ARG A CA 1
ATOM 1641 C C . ARG A 1 202 ? -4.851 -24.615 -26.217 1.00 75.88 202 ARG A C 1
ATOM 1643 O O . ARG A 1 202 ? -4.874 -24.976 -27.386 1.00 75.88 202 ARG A O 1
ATOM 1650 N N . GLU A 1 203 ? -5.230 -25.398 -25.211 1.00 71.00 203 GLU A N 1
ATOM 1651 C CA . GLU A 1 203 ? -5.594 -26.815 -25.357 1.00 71.00 203 GLU A CA 1
ATOM 1652 C C . GLU A 1 203 ? -7.100 -27.034 -25.575 1.00 71.00 203 GLU A C 1
ATOM 1654 O O . GLU A 1 203 ? -7.521 -28.145 -25.880 1.00 71.00 203 GLU A O 1
ATOM 1659 N N . GLY A 1 204 ? -7.932 -25.992 -25.434 1.00 64.62 204 GLY A N 1
ATOM 1660 C CA . GLY A 1 204 ? -9.379 -26.066 -25.682 1.00 64.62 204 GLY A CA 1
ATOM 1661 C C . GLY A 1 204 ? -10.141 -26.987 -24.719 1.00 64.62 204 GLY A C 1
ATOM 1662 O O . GLY A 1 204 ? -11.302 -27.318 -24.960 1.00 64.62 204 GLY A O 1
ATOM 1663 N N . CYS A 1 205 ? -9.506 -27.415 -23.627 1.00 59.44 205 CYS A N 1
ATOM 1664 C CA . CYS A 1 205 ? -10.048 -28.406 -22.709 1.00 59.44 205 CYS A CA 1
ATOM 1665 C C . CYS A 1 205 ? -10.966 -27.730 -21.674 1.00 59.44 205 CYS A C 1
ATOM 1667 O O . CYS A 1 205 ? -10.491 -27.041 -20.777 1.00 59.44 205 CYS A O 1
ATOM 1669 N N . SER A 1 206 ? -12.289 -27.891 -21.798 1.00 59.22 206 SER A N 1
ATOM 1670 C CA . SER A 1 206 ? -13.280 -27.240 -20.909 1.00 59.22 206 SER A CA 1
ATOM 1671 C C . SER A 1 206 ? -13.622 -28.027 -19.637 1.00 59.22 206 SER A C 1
ATOM 1673 O O . SER A 1 206 ? -14.379 -27.533 -18.805 1.00 59.22 206 SER A O 1
ATOM 1675 N N . GLU A 1 207 ? -13.100 -29.241 -19.457 1.00 66.19 207 GLU A N 1
ATOM 1676 C CA . GLU A 1 207 ? -13.503 -30.104 -18.333 1.00 66.19 207 GLU A CA 1
ATOM 1677 C C . GLU A 1 207 ? -12.862 -29.726 -16.994 1.00 66.19 207 GLU A C 1
ATOM 1679 O O . GLU A 1 207 ? -13.294 -30.215 -15.950 1.00 66.19 207 GLU A O 1
ATOM 1684 N N . VAL A 1 208 ? -11.857 -28.843 -16.985 1.00 74.25 208 VAL A N 1
ATOM 1685 C CA . VAL A 1 208 ? -11.078 -28.594 -15.773 1.00 74.25 208 VAL A CA 1
ATOM 1686 C C . VAL A 1 208 ? -11.408 -27.265 -15.105 1.00 74.25 208 VAL A C 1
ATOM 1688 O O . VAL A 1 208 ? -11.327 -26.193 -15.702 1.00 74.25 208 VAL A O 1
ATOM 1691 N N . LYS A 1 209 ? -11.749 -27.346 -13.815 1.00 82.50 209 LYS A N 1
ATOM 1692 C CA . LYS A 1 209 ? -12.196 -26.214 -13.003 1.00 82.50 209 LYS A CA 1
ATOM 1693 C C . LYS A 1 209 ? -11.091 -25.169 -12.813 1.00 82.50 209 LYS A C 1
ATOM 1695 O O . LYS A 1 209 ? -9.960 -25.496 -12.443 1.00 82.50 209 LYS A O 1
ATOM 1700 N N . LEU A 1 210 ? -11.447 -23.901 -13.025 1.00 85.62 210 LEU A N 1
ATOM 1701 C CA . LEU A 1 210 ? -10.648 -22.743 -12.634 1.00 85.62 210 LEU A CA 1
ATOM 1702 C C . LEU A 1 210 ? -11.148 -22.242 -11.277 1.00 85.62 210 LEU A C 1
ATOM 1704 O O . LEU A 1 210 ? -12.335 -21.970 -11.122 1.00 85.62 210 LEU A O 1
ATOM 1708 N N . TYR A 1 211 ? -10.250 -22.124 -10.305 1.00 87.75 211 TYR A N 1
ATOM 1709 C CA . TYR A 1 211 ? -10.607 -21.708 -8.952 1.00 87.75 211 TYR A CA 1
ATOM 1710 C C . TYR A 1 211 ? -10.500 -20.191 -8.812 1.00 87.75 211 TYR A C 1
ATOM 1712 O O . TYR A 1 211 ? -9.468 -19.603 -9.148 1.00 87.75 211 TYR A O 1
ATOM 1720 N N . GLU A 1 212 ? -11.532 -19.553 -8.261 1.00 84.56 212 GLU A N 1
ATOM 1721 C CA . GLU A 1 212 ? -11.515 -18.103 -8.022 1.00 84.56 212 GLU A CA 1
ATOM 1722 C C . GLU A 1 212 ? -10.777 -17.751 -6.726 1.00 84.56 212 GLU A C 1
ATOM 1724 O O . GLU A 1 212 ? -10.210 -16.664 -6.581 1.00 84.56 212 GLU A O 1
ATOM 1729 N N . SER A 1 213 ? -10.769 -18.676 -5.761 1.00 84.94 213 SER A N 1
ATOM 1730 C CA . SER A 1 213 ? -10.149 -18.456 -4.459 1.00 84.94 213 SER A CA 1
ATOM 1731 C C . SER A 1 213 ? -9.436 -19.692 -3.919 1.00 84.94 213 SER A C 1
ATOM 1733 O O . SER A 1 213 ? -9.835 -20.829 -4.157 1.00 84.94 213 SER A O 1
ATOM 1735 N N . LEU A 1 214 ? -8.413 -19.455 -3.092 1.00 84.81 214 LEU A N 1
ATOM 1736 C CA . LEU A 1 214 ? -7.741 -20.509 -2.325 1.00 84.81 214 LEU A CA 1
ATOM 1737 C C . LEU A 1 214 ? -8.719 -21.313 -1.461 1.00 84.81 214 LEU A C 1
ATOM 1739 O O . LEU A 1 214 ? -8.528 -22.510 -1.288 1.00 84.81 214 LEU A O 1
ATOM 1743 N N . SER A 1 215 ? -9.752 -20.668 -0.913 1.00 84.38 215 SER A N 1
ATOM 1744 C CA . SER A 1 215 ? -10.749 -21.343 -0.077 1.00 84.38 215 SER A CA 1
ATOM 1745 C C . SER A 1 215 ? -11.547 -22.372 -0.868 1.00 84.38 215 SER A C 1
ATOM 1747 O O . SER A 1 215 ? -11.781 -23.464 -0.368 1.00 84.38 215 SER A O 1
ATOM 1749 N N . GLU A 1 216 ? -11.916 -22.042 -2.104 1.00 87.31 216 GLU A N 1
ATOM 1750 C CA . GLU A 1 216 ? -12.640 -22.943 -2.999 1.00 87.31 216 GLU A CA 1
ATOM 1751 C C . GLU A 1 216 ? -11.792 -24.168 -3.362 1.00 87.31 216 GLU A C 1
ATOM 1753 O O . GLU A 1 216 ? -12.256 -25.298 -3.252 1.00 87.31 216 GLU A O 1
ATOM 1758 N N . LEU A 1 217 ? -10.515 -23.951 -3.698 1.00 88.25 217 LEU A N 1
ATOM 1759 C CA . LEU A 1 217 ? -9.559 -25.031 -3.949 1.00 88.25 217 LEU A CA 1
ATOM 1760 C C . LEU A 1 217 ? -9.384 -25.942 -2.723 1.00 88.25 217 LEU A C 1
ATOM 1762 O O . LEU A 1 217 ? -9.302 -27.167 -2.832 1.00 88.25 217 LEU A O 1
ATOM 1766 N N . VAL A 1 218 ? -9.305 -25.349 -1.532 1.00 86.75 218 VAL A N 1
ATOM 1767 C CA . VAL A 1 218 ? -9.194 -26.113 -0.287 1.00 86.75 218 VAL A CA 1
ATOM 1768 C C . VAL A 1 218 ? -10.472 -26.909 -0.026 1.00 86.75 218 VAL A C 1
ATOM 1770 O O . VAL A 1 218 ? -10.376 -28.089 0.289 1.00 86.75 218 VAL A O 1
ATOM 1773 N N . ASP A 1 219 ? -11.652 -26.314 -0.190 1.00 85.31 219 ASP A N 1
ATOM 1774 C CA . ASP A 1 219 ? -12.922 -27.006 0.042 1.00 85.31 219 ASP A CA 1
ATOM 1775 C C . ASP A 1 219 ? -13.133 -28.180 -0.937 1.00 85.31 219 ASP A C 1
ATOM 1777 O O . ASP A 1 219 ? -13.539 -29.254 -0.490 1.00 85.31 219 ASP A O 1
ATOM 1781 N N . ASP A 1 220 ? -12.761 -28.035 -2.215 1.00 86.94 220 ASP A N 1
ATOM 1782 C CA . ASP A 1 220 ? -12.850 -29.119 -3.212 1.00 86.94 220 ASP A CA 1
ATOM 1783 C C . ASP A 1 220 ? -11.827 -30.243 -2.959 1.00 86.94 220 ASP A C 1
ATOM 1785 O O . ASP A 1 220 ? -12.096 -31.421 -3.212 1.00 86.94 220 ASP A O 1
ATOM 1789 N N . THR A 1 221 ? -10.652 -29.909 -2.412 1.00 88.56 221 THR A N 1
ATOM 1790 C CA . THR A 1 221 ? -9.616 -30.912 -2.101 1.00 88.56 221 THR A CA 1
ATOM 1791 C C . THR A 1 221 ? -9.808 -31.604 -0.753 1.00 88.56 221 THR A C 1
ATOM 1793 O O . THR A 1 221 ? -9.120 -32.592 -0.484 1.00 88.56 221 THR A O 1
ATOM 1796 N N . LEU A 1 222 ? -10.721 -31.135 0.102 1.00 89.19 222 LEU A N 1
ATOM 1797 C CA . LEU A 1 222 ? -11.025 -31.728 1.408 1.00 89.19 222 LEU A CA 1
ATOM 1798 C C . LEU A 1 222 ? -12.277 -32.631 1.358 1.00 89.19 222 LEU A C 1
ATOM 1800 O O . LEU A 1 222 ? -12.917 -32.818 0.322 1.00 89.19 222 LEU A O 1
ATOM 1804 N N . CYS A 1 223 ? -12.586 -33.310 2.464 1.00 87.00 223 CYS A N 1
ATOM 1805 C CA . CYS A 1 223 ? -13.850 -34.042 2.605 1.00 87.00 223 CYS A CA 1
ATOM 1806 C C . CYS A 1 223 ? -15.003 -33.080 2.917 1.00 87.00 223 CYS A C 1
ATOM 1808 O O . CYS A 1 223 ? -14.801 -32.032 3.526 1.00 87.00 223 CYS A O 1
ATOM 1810 N N . THR A 1 224 ? -16.232 -33.463 2.563 1.00 84.31 224 THR A N 1
ATOM 1811 C CA . THR A 1 224 ? -17.428 -32.686 2.913 1.00 84.31 224 THR A CA 1
ATOM 1812 C C . THR A 1 224 ? -17.579 -32.564 4.428 1.00 84.31 224 THR A C 1
ATOM 1814 O O . THR A 1 224 ? -17.376 -33.530 5.171 1.00 84.31 224 THR A O 1
ATOM 1817 N N . ARG A 1 225 ? -17.981 -31.377 4.889 1.00 83.25 225 ARG A N 1
ATOM 1818 C CA . ARG A 1 225 ? -18.244 -31.100 6.308 1.00 83.25 225 ARG A CA 1
ATOM 1819 C C . ARG A 1 225 ? -19.415 -31.965 6.788 1.00 83.25 225 ARG A C 1
ATOM 1821 O O . ARG A 1 225 ? -20.402 -32.123 6.073 1.00 83.25 225 ARG A O 1
ATOM 1828 N N . SER A 1 226 ? -19.312 -32.550 7.981 1.00 76.31 226 SER A N 1
ATOM 1829 C CA . SER A 1 226 ? -20.401 -33.357 8.544 1.00 76.31 226 SER A CA 1
ATOM 1830 C C . SER A 1 226 ? -21.618 -32.488 8.865 1.00 76.31 226 SER A C 1
ATOM 1832 O O . SER A 1 226 ? -21.462 -31.382 9.369 1.00 76.31 226 SER A O 1
ATOM 1834 N N . ALA A 1 227 ? -22.830 -33.003 8.637 1.00 67.44 227 ALA A N 1
ATOM 1835 C CA . ALA A 1 227 ? -24.083 -32.244 8.753 1.00 67.44 227 ALA A CA 1
ATOM 1836 C C . ALA A 1 227 ? -24.285 -31.516 10.102 1.00 67.44 227 ALA A C 1
ATOM 1838 O O . ALA A 1 227 ? -24.949 -30.486 10.146 1.00 67.44 227 ALA A O 1
ATOM 1839 N N . ASN A 1 228 ? -23.678 -32.012 11.186 1.00 65.38 228 ASN A N 1
ATOM 1840 C CA . ASN A 1 228 ? -23.798 -31.431 12.527 1.00 65.38 228 ASN A CA 1
ATOM 1841 C C . ASN A 1 228 ? -22.693 -30.423 12.891 1.00 65.38 228 ASN A C 1
ATOM 1843 O O . ASN A 1 228 ? -22.772 -29.799 13.947 1.00 65.38 228 ASN A O 1
ATOM 1847 N N . THR A 1 229 ? -21.657 -30.248 12.065 1.00 67.44 229 THR A N 1
ATOM 1848 C CA . THR A 1 229 ? -20.543 -29.335 12.356 1.00 67.44 229 THR A CA 1
ATOM 1849 C C . THR A 1 229 ? -20.150 -28.534 11.117 1.00 67.44 229 THR A C 1
ATOM 1851 O O . THR A 1 229 ? -19.782 -29.073 10.079 1.00 67.44 229 THR A O 1
ATOM 1854 N N . HIS A 1 230 ? -20.136 -27.205 11.233 1.00 71.75 230 HIS A N 1
ATOM 1855 C CA . HIS A 1 230 ? -19.703 -26.306 10.153 1.00 71.75 230 HIS A CA 1
ATOM 1856 C C . HIS A 1 230 ? -18.181 -26.330 9.885 1.00 71.75 230 HIS A C 1
ATOM 1858 O O . HIS A 1 230 ? -17.664 -25.444 9.207 1.00 71.75 230 HIS A O 1
ATOM 1864 N N . GLN A 1 231 ? -17.448 -27.310 10.419 1.00 77.94 231 GLN A N 1
ATOM 1865 C CA . GLN A 1 231 ? -15.987 -27.378 10.403 1.00 77.94 231 GLN A CA 1
ATOM 1866 C C . GLN A 1 231 ? -15.503 -28.677 9.751 1.00 77.94 231 GLN A C 1
ATOM 1868 O O . GLN A 1 231 ? -16.139 -29.725 9.867 1.00 77.94 231 GLN A O 1
ATOM 1873 N N . HIS A 1 232 ? -14.357 -28.598 9.077 1.00 81.94 232 HIS A N 1
ATOM 1874 C CA . HIS A 1 232 ? -13.653 -29.761 8.535 1.00 81.94 232 HIS A CA 1
ATOM 1875 C C . HIS A 1 232 ? -13.036 -30.604 9.656 1.00 81.94 232 HIS A C 1
ATOM 1877 O O . HIS A 1 232 ? -12.665 -30.076 10.706 1.00 81.94 232 HIS A O 1
ATOM 1883 N N . LYS A 1 233 ? -12.896 -31.918 9.439 1.00 84.38 233 LYS A N 1
ATOM 1884 C CA . LYS A 1 233 ? -12.185 -32.793 10.384 1.00 84.38 233 LYS A CA 1
ATOM 1885 C C . LYS A 1 233 ? -10.708 -32.396 10.443 1.00 84.38 233 LYS A C 1
ATOM 1887 O O . LYS A 1 233 ? -10.086 -32.194 9.403 1.00 84.38 233 LYS A O 1
ATOM 1892 N N . ILE A 1 234 ? -10.136 -32.365 11.647 1.00 85.19 234 ILE A N 1
ATOM 1893 C CA . ILE A 1 234 ? -8.719 -32.021 11.870 1.00 85.19 234 ILE A CA 1
ATOM 1894 C C . ILE A 1 234 ? -7.793 -32.926 11.044 1.00 85.19 234 ILE A C 1
ATOM 1896 O O . ILE A 1 234 ? -6.901 -32.430 10.370 1.00 85.19 234 ILE A O 1
ATOM 1900 N N . SER A 1 235 ? -8.086 -34.228 10.970 1.00 87.12 235 SER A N 1
ATOM 1901 C CA . SER A 1 235 ? -7.314 -35.187 10.164 1.00 87.12 235 SER A CA 1
ATOM 1902 C C . SER A 1 235 ? -7.246 -34.839 8.670 1.00 87.12 235 SER A C 1
ATOM 1904 O O . SER A 1 235 ? -6.270 -35.170 8.003 1.00 87.12 235 SER A O 1
ATOM 1906 N N . CYS A 1 236 ? -8.275 -34.180 8.127 1.00 86.69 236 CYS A N 1
ATOM 1907 C CA . CYS A 1 236 ? -8.283 -33.706 6.744 1.00 86.69 236 CYS A CA 1
ATOM 1908 C C . CYS A 1 236 ? -7.413 -32.449 6.582 1.00 86.69 236 CYS A C 1
ATOM 1910 O O . CYS A 1 236 ? -6.690 -32.332 5.594 1.00 86.69 236 CYS A O 1
ATOM 1912 N N . LEU A 1 237 ? -7.454 -31.534 7.559 1.00 84.31 237 LEU A N 1
ATOM 1913 C CA . LEU A 1 237 ? -6.650 -30.304 7.568 1.00 84.31 237 LEU A CA 1
ATOM 1914 C C . LEU A 1 237 ? -5.152 -30.601 7.708 1.00 84.31 237 LEU A C 1
ATOM 1916 O O . LEU A 1 237 ? -4.347 -30.002 6.999 1.00 84.31 237 LEU A O 1
ATOM 1920 N N . ASP A 1 238 ? -4.803 -31.588 8.533 1.00 85.88 238 ASP A N 1
ATOM 1921 C CA . ASP A 1 238 ? -3.427 -32.063 8.721 1.00 85.88 238 ASP A CA 1
ATOM 1922 C C . ASP A 1 238 ? -2.937 -32.960 7.566 1.00 85.88 238 ASP A C 1
ATOM 1924 O O . ASP A 1 238 ? -1.827 -33.482 7.615 1.00 85.88 238 ASP A O 1
ATOM 1928 N N . ARG A 1 239 ? -3.757 -33.152 6.516 1.00 83.62 239 ARG A N 1
ATOM 1929 C CA . ARG A 1 239 ? -3.470 -34.005 5.343 1.00 83.62 239 ARG A CA 1
ATOM 1930 C C . ARG A 1 239 ? -3.139 -35.466 5.694 1.00 83.62 239 ARG A C 1
ATOM 1932 O O . ARG A 1 239 ? -2.456 -36.146 4.940 1.00 83.62 239 ARG A O 1
ATOM 1939 N N . LEU A 1 240 ? -3.678 -35.968 6.806 1.00 86.38 240 LEU A N 1
ATOM 1940 C CA . LEU A 1 240 ? -3.548 -37.367 7.240 1.00 86.38 240 LEU A CA 1
ATOM 1941 C C . LEU A 1 240 ? -4.680 -38.265 6.712 1.00 86.38 240 LEU A C 1
ATOM 1943 O O . LEU A 1 240 ? -4.694 -39.469 6.950 1.00 86.38 240 LEU A O 1
ATOM 1947 N N . CYS A 1 241 ? -5.668 -37.682 6.034 1.00 86.81 241 CYS A N 1
ATOM 1948 C CA . CYS A 1 241 ? -6.773 -38.414 5.433 1.00 86.81 241 CYS A CA 1
ATOM 1949 C C . CYS A 1 241 ? -6.351 -39.043 4.097 1.00 86.81 241 CYS A C 1
ATOM 1951 O O . CYS A 1 241 ? -5.771 -38.367 3.256 1.00 86.81 241 CYS A O 1
ATOM 1953 N N . SER A 1 242 ? -6.701 -40.311 3.882 1.00 85.81 242 SER A N 1
ATOM 1954 C CA . SER A 1 242 ? -6.433 -41.040 2.635 1.00 85.81 242 SER A CA 1
ATOM 1955 C C . SER A 1 242 ? -7.376 -40.671 1.483 1.00 85.81 242 SER A C 1
ATOM 1957 O O . SER A 1 242 ? -7.038 -40.886 0.325 1.00 85.81 242 SER A O 1
ATOM 1959 N N . GLU A 1 243 ? -8.562 -40.134 1.786 1.00 84.25 243 GLU A N 1
ATOM 1960 C CA . GLU A 1 243 ? -9.627 -39.874 0.802 1.00 84.25 243 GLU A CA 1
ATOM 1961 C C . GLU A 1 243 ? -9.654 -38.431 0.288 1.00 84.25 243 GLU A C 1
ATOM 1963 O O . GLU A 1 243 ? -10.334 -38.138 -0.694 1.00 84.25 243 GLU A O 1
ATOM 1968 N N . CYS A 1 244 ? -8.957 -37.505 0.948 1.00 86.56 244 CYS A N 1
ATOM 1969 C CA . CYS A 1 244 ? -8.883 -36.107 0.538 1.00 86.56 244 CYS A CA 1
ATOM 1970 C C . CYS A 1 244 ? -7.445 -35.617 0.521 1.00 86.56 244 CYS A C 1
ATOM 1972 O O . CYS A 1 244 ? -6.616 -36.065 1.306 1.00 86.56 244 CYS A O 1
ATOM 1974 N N . GLY A 1 245 ? -7.139 -34.657 -0.336 1.00 82.75 245 GLY A N 1
ATOM 1975 C CA . GLY A 1 245 ? -5.761 -34.291 -0.591 1.00 82.75 245 GLY A CA 1
ATOM 1976 C C . GLY A 1 245 ? -5.574 -33.717 -1.978 1.00 82.75 245 GLY A C 1
ATOM 1977 O O . GLY A 1 245 ? -6.528 -33.407 -2.690 1.00 82.75 245 GLY A O 1
ATOM 1978 N N . VAL A 1 246 ? -4.307 -33.637 -2.366 1.00 82.06 246 VAL A N 1
ATOM 1979 C CA . VAL A 1 246 ? -3.891 -33.245 -3.716 1.00 82.06 246 VAL A CA 1
ATOM 1980 C C . VAL A 1 246 ? -4.373 -34.260 -4.760 1.00 82.06 246 VAL A C 1
ATOM 1982 O O . VAL A 1 246 ? -4.578 -33.895 -5.904 1.00 82.06 246 VAL A O 1
ATOM 1985 N N . CYS A 1 247 ? -4.671 -35.503 -4.364 1.00 81.31 247 CYS A N 1
ATOM 1986 C CA . CYS A 1 247 ? -5.255 -36.524 -5.239 1.00 81.31 247 CYS A CA 1
ATOM 1987 C C . CYS A 1 247 ? -6.609 -36.132 -5.858 1.00 81.31 247 CYS A C 1
ATOM 1989 O O . CYS A 1 247 ? -6.957 -36.647 -6.914 1.00 81.31 247 CYS A O 1
ATOM 1991 N N . LYS A 1 248 ? -7.367 -35.221 -5.229 1.00 85.12 248 LYS A N 1
ATOM 1992 C CA . LYS A 1 248 ? -8.610 -34.673 -5.799 1.00 85.12 248 LYS A CA 1
ATOM 1993 C C . LYS A 1 248 ? -8.372 -33.506 -6.757 1.00 85.12 248 LYS A C 1
ATOM 1995 O O . LYS A 1 248 ? -9.300 -33.077 -7.434 1.00 85.12 248 LYS A O 1
ATOM 2000 N N . PHE A 1 249 ? -7.160 -32.959 -6.781 1.00 86.44 249 PHE A N 1
ATOM 2001 C CA . PHE A 1 249 ? -6.810 -31.863 -7.666 1.00 86.44 249 PHE A CA 1
ATOM 2002 C C . PHE A 1 249 ? -6.380 -32.417 -9.024 1.00 86.44 249 PHE A C 1
ATOM 2004 O O . PHE A 1 249 ? -5.352 -33.079 -9.145 1.00 86.44 249 PHE A O 1
ATOM 2011 N N . SER A 1 250 ? -7.177 -32.149 -10.054 1.00 84.00 250 SER A N 1
ATOM 2012 C CA . SER A 1 250 ? -6.882 -32.584 -11.419 1.00 84.00 250 SER A CA 1
ATOM 2013 C C . SER A 1 250 ? -5.851 -31.648 -12.054 1.00 84.00 250 SER A C 1
ATOM 2015 O O . SER A 1 250 ? -6.169 -30.498 -12.345 1.00 84.00 250 SER A O 1
ATOM 2017 N N . MET A 1 251 ? -4.623 -32.121 -12.263 1.00 81.94 251 MET A N 1
ATOM 2018 C CA . MET A 1 251 ? -3.569 -31.384 -12.981 1.00 81.94 251 MET A CA 1
ATOM 2019 C C . MET A 1 251 ? -3.775 -31.499 -14.500 1.00 81.94 251 MET A C 1
ATOM 2021 O O . MET A 1 251 ? -4.253 -32.529 -14.978 1.00 81.94 251 MET A O 1
ATOM 2025 N N . LEU A 1 252 ? -3.420 -30.461 -15.259 1.00 79.25 252 LEU A N 1
ATOM 2026 C CA . LEU A 1 252 ? -3.357 -30.523 -16.725 1.00 79.25 252 LEU A CA 1
ATOM 2027 C C . LEU A 1 252 ? -2.033 -31.172 -17.175 1.00 79.25 252 LEU A C 1
ATOM 2029 O O . LEU A 1 252 ? -1.027 -31.005 -16.485 1.00 79.25 252 LEU A O 1
ATOM 2033 N N . PRO A 1 253 ? -1.981 -31.853 -18.337 1.00 77.19 253 PRO A N 1
ATOM 2034 C CA . PRO A 1 253 ? -0.733 -32.406 -18.872 1.00 77.19 253 PRO A CA 1
ATOM 2035 C C . PRO A 1 253 ? 0.376 -31.352 -19.005 1.00 77.19 253 PRO A C 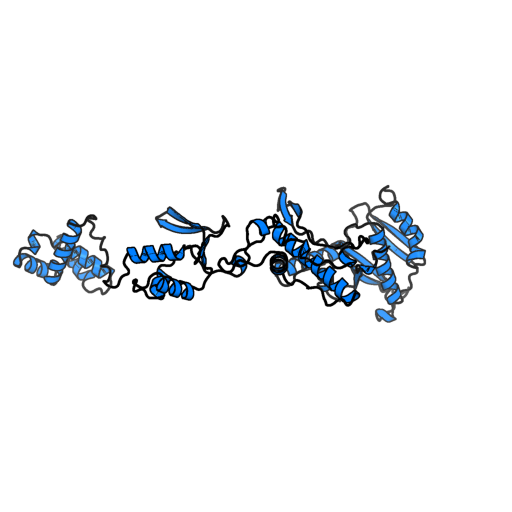1
ATOM 2037 O O . PRO A 1 253 ? 1.468 -31.560 -18.492 1.00 77.19 253 PRO A O 1
ATOM 2040 N N . GLY A 1 254 ? 0.058 -30.166 -19.539 1.00 75.06 254 GLY A N 1
ATOM 2041 C CA . GLY A 1 254 ? 1.009 -29.052 -19.637 1.00 75.06 254 GLY A CA 1
ATOM 2042 C C . GLY A 1 254 ? 1.428 -28.419 -18.299 1.00 75.06 254 GLY A C 1
ATOM 2043 O O . GLY A 1 254 ? 2.308 -27.566 -18.286 1.00 75.06 254 GLY A O 1
ATOM 2044 N N . GLU A 1 255 ? 0.809 -28.797 -17.172 1.00 78.06 255 GLU A N 1
ATOM 2045 C CA . GLU A 1 255 ? 1.287 -28.444 -15.821 1.00 78.06 255 GLU A CA 1
ATOM 2046 C C . GLU A 1 255 ? 2.251 -29.493 -15.247 1.00 78.06 255 GLU A C 1
ATOM 2048 O O . GLU A 1 255 ? 2.934 -29.215 -14.262 1.00 78.06 255 GLU A O 1
ATOM 2053 N N . LEU A 1 256 ? 2.263 -30.698 -15.821 1.00 76.75 256 LEU A N 1
ATOM 2054 C CA . LEU A 1 256 ? 3.150 -31.803 -15.452 1.00 76.75 256 LEU A CA 1
ATOM 2055 C C . LEU A 1 256 ? 4.382 -31.881 -16.361 1.00 76.75 256 LEU A C 1
ATOM 2057 O O . LEU A 1 256 ? 5.359 -32.523 -15.986 1.00 76.75 256 LEU A O 1
ATOM 2061 N N . ASP A 1 257 ? 4.336 -31.241 -17.530 1.00 74.44 257 ASP A N 1
ATOM 2062 C CA . ASP A 1 257 ? 5.475 -31.147 -18.434 1.00 74.44 257 ASP A CA 1
ATOM 2063 C C . ASP A 1 257 ? 6.626 -30.374 -17.769 1.00 74.44 257 ASP A C 1
ATOM 2065 O O . ASP A 1 257 ? 6.526 -29.177 -17.501 1.00 74.44 257 ASP A O 1
ATOM 2069 N N . GLU A 1 258 ? 7.761 -31.049 -17.566 1.00 62.38 258 GLU A N 1
ATOM 2070 C CA . GLU A 1 258 ? 9.022 -30.468 -17.067 1.00 62.38 258 GLU A CA 1
ATOM 2071 C C . GLU A 1 258 ? 9.729 -29.565 -18.097 1.00 62.38 258 GLU A C 1
ATOM 2073 O O . GLU A 1 258 ? 10.903 -29.237 -17.941 1.00 62.38 258 GLU A O 1
ATOM 2078 N N . SER A 1 259 ? 9.044 -29.154 -19.168 1.00 62.50 259 SER A N 1
ATOM 2079 C CA . SER A 1 259 ? 9.539 -28.090 -20.047 1.00 62.50 259 SER A CA 1
ATOM 2080 C C . SER A 1 259 ? 9.892 -26.843 -19.223 1.00 62.50 259 SER A C 1
ATOM 2082 O O . SER A 1 259 ? 9.170 -26.530 -18.278 1.00 62.50 259 SER A O 1
ATOM 2084 N N . ASP A 1 260 ? 10.965 -26.128 -19.589 1.00 59.75 260 ASP A N 1
ATOM 2085 C CA . ASP A 1 260 ? 11.551 -24.962 -18.888 1.00 59.75 260 ASP A CA 1
ATOM 2086 C C . ASP A 1 260 ? 10.635 -23.712 -18.814 1.00 59.75 260 ASP A C 1
ATOM 2088 O O . ASP A 1 260 ? 11.084 -22.566 -18.874 1.00 59.75 260 ASP A O 1
ATOM 2092 N N . VAL A 1 261 ? 9.320 -23.886 -18.688 1.00 67.75 261 VAL A N 1
ATOM 2093 C CA . VAL A 1 261 ? 8.364 -22.798 -18.520 1.00 67.75 261 VAL A CA 1
ATOM 2094 C C . VAL A 1 261 ? 8.523 -22.217 -17.118 1.00 67.75 261 VAL A C 1
ATOM 2096 O O . VAL A 1 261 ? 7.974 -22.705 -16.128 1.00 67.75 261 VAL A O 1
ATOM 2099 N N . GLN A 1 262 ? 9.288 -21.133 -17.029 1.00 69.56 262 GLN A N 1
ATOM 2100 C CA . GLN A 1 262 ? 9.487 -20.410 -15.782 1.00 69.56 262 GLN A CA 1
ATOM 2101 C C . GLN A 1 262 ? 8.255 -19.559 -15.454 1.00 69.56 262 GLN A C 1
ATOM 2103 O O . GLN A 1 262 ? 7.924 -18.600 -16.150 1.00 69.56 262 GLN A O 1
ATOM 2108 N N . ILE A 1 263 ? 7.575 -19.890 -14.354 1.00 75.31 263 ILE A N 1
ATOM 2109 C CA . ILE A 1 263 ? 6.464 -19.090 -13.827 1.00 75.31 263 ILE A CA 1
ATOM 2110 C C . ILE A 1 263 ? 7.011 -18.094 -12.804 1.00 75.31 263 ILE A C 1
ATOM 2112 O O . ILE A 1 263 ? 7.500 -18.475 -11.737 1.00 75.31 263 ILE A O 1
ATOM 2116 N N . SER A 1 264 ? 6.877 -16.802 -13.098 1.00 74.50 264 SER A N 1
ATOM 2117 C CA . SER A 1 264 ? 7.212 -15.735 -12.159 1.00 74.50 264 SER A CA 1
ATOM 2118 C C . SER A 1 264 ? 6.093 -15.522 -11.127 1.00 74.50 264 SER A C 1
ATOM 2120 O O . SER A 1 264 ? 4.893 -15.538 -11.423 1.00 74.50 264 SER A O 1
ATOM 2122 N N . TRP A 1 265 ? 6.484 -15.344 -9.866 1.00 80.19 265 TRP A N 1
ATOM 2123 C CA . TRP A 1 265 ? 5.572 -15.021 -8.770 1.00 80.19 265 TRP A CA 1
ATOM 2124 C C . TRP A 1 265 ? 6.268 -14.132 -7.740 1.00 80.19 265 TRP A C 1
ATOM 2126 O O . TRP A 1 265 ? 7.496 -14.094 -7.643 1.00 80.19 265 TRP A O 1
ATOM 2136 N N . GLU A 1 266 ? 5.479 -13.390 -6.967 1.00 78.75 266 GLU A N 1
ATOM 2137 C CA . GLU A 1 266 ? 6.014 -12.374 -6.067 1.00 78.75 266 GLU A CA 1
ATOM 2138 C C . GLU A 1 266 ? 6.253 -12.934 -4.661 1.00 78.75 266 GLU A C 1
ATOM 2140 O O . GLU A 1 266 ? 5.337 -13.436 -4.001 1.00 78.75 266 GLU A O 1
ATOM 2145 N N . ARG A 1 267 ? 7.477 -12.765 -4.149 1.00 79.81 267 ARG A N 1
ATOM 2146 C CA . ARG A 1 267 ? 7.850 -13.154 -2.785 1.00 79.81 267 ARG A CA 1
ATOM 2147 C C . ARG A 1 267 ? 8.306 -11.947 -1.976 1.00 79.81 267 ARG A C 1
ATOM 2149 O O . ARG A 1 267 ? 9.047 -11.096 -2.466 1.00 79.81 267 ARG A O 1
ATOM 2156 N N . TYR A 1 268 ? 7.920 -11.894 -0.705 1.00 80.88 268 TYR A N 1
ATOM 2157 C CA . TYR A 1 268 ? 8.443 -10.882 0.202 1.00 80.88 268 TYR A CA 1
ATOM 2158 C C . TYR A 1 268 ? 9.836 -11.271 0.686 1.00 80.88 268 TYR A C 1
ATOM 2160 O O . TYR A 1 268 ? 10.083 -12.413 1.077 1.00 80.88 268 TYR A O 1
ATOM 2168 N N . GLU A 1 269 ? 10.735 -10.297 0.761 1.00 78.69 269 GLU A N 1
ATOM 2169 C CA . GLU A 1 269 ? 12.080 -10.499 1.289 1.00 78.69 269 GLU A CA 1
ATOM 2170 C C . GLU A 1 269 ? 12.387 -9.525 2.421 1.00 78.69 269 GLU A C 1
ATOM 2172 O O . GLU A 1 269 ? 11.915 -8.386 2.461 1.00 78.69 269 GLU A O 1
ATOM 2177 N N . TYR A 1 270 ? 13.179 -9.988 3.388 1.00 80.50 270 TYR A N 1
ATOM 2178 C CA . TYR A 1 270 ? 13.682 -9.118 4.440 1.00 80.50 270 TYR A CA 1
ATOM 2179 C C . TYR A 1 270 ? 14.901 -8.363 3.928 1.00 80.50 270 TYR A C 1
ATOM 2181 O O . TYR A 1 270 ? 15.936 -8.974 3.672 1.00 80.50 270 TYR A O 1
ATOM 2189 N N . LYS A 1 271 ? 14.811 -7.035 3.873 1.00 75.06 271 LYS A N 1
ATOM 2190 C CA . LYS A 1 271 ? 15.942 -6.168 3.537 1.00 75.06 271 LYS A CA 1
ATOM 2191 C C . LYS A 1 271 ? 16.241 -5.183 4.658 1.00 75.06 271 LYS A C 1
ATOM 2193 O O . LYS A 1 271 ? 15.348 -4.740 5.385 1.00 75.06 271 LYS A O 1
ATOM 2198 N N . ASN A 1 272 ? 17.515 -4.826 4.778 1.00 80.25 272 ASN A N 1
ATOM 2199 C CA . ASN A 1 272 ? 17.956 -3.765 5.673 1.00 80.25 272 ASN A CA 1
ATOM 2200 C C . ASN A 1 272 ? 17.807 -2.425 4.951 1.00 80.25 272 ASN A C 1
ATOM 2202 O O . ASN A 1 272 ? 18.530 -2.145 3.998 1.00 80.25 272 ASN A O 1
ATOM 2206 N N . VAL A 1 273 ? 16.854 -1.610 5.394 1.00 75.75 273 VAL A N 1
ATOM 2207 C CA . VAL A 1 273 ? 16.588 -0.288 4.821 1.00 75.75 273 VAL A CA 1
ATOM 2208 C C . VAL A 1 273 ? 17.222 0.769 5.721 1.00 75.75 273 VAL A C 1
ATOM 2210 O O . VAL A 1 273 ? 16.946 0.800 6.925 1.00 75.75 273 VAL A O 1
ATOM 2213 N N . LYS A 1 274 ? 18.048 1.645 5.136 1.00 68.00 274 LYS A N 1
ATOM 2214 C CA . LYS A 1 274 ? 18.560 2.843 5.817 1.00 68.00 274 LYS A CA 1
ATOM 2215 C C . LYS A 1 274 ? 17.400 3.804 6.068 1.00 68.00 274 LYS A C 1
ATOM 2217 O O . LYS A 1 274 ? 16.719 4.218 5.132 1.00 68.00 274 LYS A O 1
ATOM 2222 N N . VAL A 1 275 ? 17.162 4.163 7.325 1.00 69.81 275 VAL A N 1
ATOM 2223 C CA . VAL A 1 275 ? 16.206 5.214 7.709 1.00 69.81 275 VAL A CA 1
ATOM 2224 C C . VAL A 1 275 ? 17.008 6.399 8.234 1.00 69.81 275 VAL A C 1
ATOM 2226 O O . VAL A 1 275 ? 17.997 6.157 8.912 1.00 69.81 275 VAL A O 1
ATOM 2229 N N . LYS A 1 276 ? 16.590 7.645 7.926 1.00 43.91 276 LYS A N 1
ATOM 2230 C CA . LYS A 1 276 ? 17.255 8.920 8.301 1.00 43.91 276 LYS A CA 1
ATOM 2231 C C . LYS A 1 276 ? 18.247 8.766 9.475 1.00 43.91 276 LYS A C 1
ATOM 2233 O O . LYS A 1 276 ? 17.825 8.625 10.623 1.00 43.91 276 LYS A O 1
ATOM 2238 N N . GLY A 1 277 ? 19.544 8.805 9.153 1.00 61.31 277 GLY A N 1
ATOM 2239 C CA . GLY A 1 277 ? 20.666 8.442 10.032 1.00 61.31 277 GLY A CA 1
ATOM 2240 C C . GLY A 1 277 ? 21.328 7.111 9.631 1.00 61.31 277 GLY A C 1
ATOM 2241 O O . GLY A 1 277 ? 20.914 6.473 8.668 1.00 61.31 277 GLY A O 1
ATOM 2242 N N . ASP A 1 278 ? 22.333 6.663 10.389 1.00 69.38 278 ASP A N 1
ATOM 2243 C CA . ASP A 1 278 ? 23.012 5.362 10.188 1.00 69.38 278 ASP A CA 1
ATOM 2244 C C . ASP A 1 278 ? 22.234 4.159 10.763 1.00 69.38 278 ASP A C 1
ATOM 2246 O O . ASP A 1 278 ? 22.753 3.050 10.899 1.00 69.38 278 ASP A O 1
ATOM 2250 N N . LYS A 1 279 ? 20.955 4.343 11.114 1.00 70.62 279 LYS A N 1
ATOM 2251 C CA . LYS A 1 279 ? 20.124 3.261 11.651 1.00 70.62 279 LYS A CA 1
ATOM 2252 C C . LYS A 1 279 ? 19.548 2.410 10.520 1.00 70.62 279 LYS A C 1
ATOM 2254 O O . LYS A 1 279 ? 18.720 2.861 9.727 1.00 70.62 279 LYS A O 1
ATOM 2259 N N . MET A 1 280 ? 19.948 1.142 10.507 1.00 73.81 280 MET A N 1
ATOM 2260 C CA . MET A 1 280 ? 19.406 0.105 9.630 1.00 73.81 280 MET A CA 1
ATOM 2261 C C . MET A 1 280 ? 18.189 -0.554 10.280 1.00 73.81 280 MET A C 1
ATOM 2263 O O . MET A 1 280 ? 18.272 -1.036 11.410 1.00 73.81 280 MET A O 1
ATOM 2267 N N . ILE A 1 281 ? 17.058 -0.603 9.571 1.00 79.56 281 ILE A N 1
ATOM 2268 C CA . ILE A 1 281 ? 15.865 -1.336 10.017 1.00 79.56 281 ILE A CA 1
ATOM 2269 C C . ILE A 1 281 ? 15.610 -2.495 9.058 1.00 79.56 281 ILE A C 1
ATOM 2271 O O . ILE A 1 281 ? 15.491 -2.294 7.849 1.00 79.56 281 ILE A O 1
ATOM 2275 N N . ARG A 1 282 ? 15.477 -3.707 9.604 1.00 78.25 282 ARG A N 1
ATOM 2276 C CA . ARG A 1 282 ? 15.054 -4.889 8.847 1.00 78.25 282 ARG A CA 1
ATOM 2277 C C . ARG A 1 282 ? 13.558 -4.777 8.548 1.00 78.25 282 ARG A C 1
ATOM 2279 O O . ARG A 1 282 ? 12.737 -4.863 9.461 1.00 78.25 282 ARG A O 1
ATOM 2286 N N . LYS A 1 283 ? 13.203 -4.563 7.282 1.00 75.50 283 LYS A N 1
ATOM 2287 C CA . LYS A 1 283 ? 11.813 -4.468 6.812 1.00 75.50 283 LYS A CA 1
ATOM 2288 C C . LYS A 1 283 ? 11.499 -5.608 5.851 1.00 75.50 283 LYS A C 1
ATOM 2290 O O . LYS A 1 283 ? 12.362 -6.034 5.089 1.00 75.50 283 LYS A O 1
ATOM 2295 N N . LEU A 1 284 ? 10.264 -6.096 5.912 1.00 75.44 284 LEU A N 1
ATOM 2296 C CA . LEU A 1 284 ? 9.712 -7.020 4.927 1.00 75.44 284 LEU A CA 1
ATOM 2297 C C . LEU A 1 284 ? 9.218 -6.192 3.736 1.00 75.44 284 LEU A C 1
ATOM 2299 O O . LEU A 1 284 ? 8.384 -5.306 3.927 1.00 75.44 284 LEU A O 1
ATOM 2303 N N . VAL A 1 285 ? 9.758 -6.435 2.544 1.00 68.81 285 VAL A N 1
ATOM 2304 C CA . VAL A 1 285 ? 9.467 -5.646 1.338 1.00 68.81 285 VAL A CA 1
ATOM 2305 C C . VAL A 1 285 ? 9.191 -6.596 0.173 1.00 68.81 285 VAL A C 1
ATOM 2307 O O . VAL A 1 285 ? 9.891 -7.594 0.015 1.00 68.81 285 VAL A O 1
ATOM 2310 N N . LEU A 1 286 ? 8.166 -6.288 -0.622 1.00 65.56 286 LEU A N 1
ATOM 2311 C CA . LEU A 1 286 ? 7.955 -6.894 -1.936 1.00 65.56 286 LEU A CA 1
ATOM 2312 C C . LEU A 1 286 ? 8.909 -6.179 -2.901 1.00 65.56 286 LEU A C 1
ATOM 2314 O O . LEU A 1 286 ? 8.783 -4.969 -3.093 1.00 65.56 286 LEU A O 1
ATOM 2318 N N . LYS A 1 287 ? 9.931 -6.874 -3.403 1.00 62.06 287 LYS A N 1
ATOM 2319 C CA . LYS A 1 287 ? 10.971 -6.273 -4.253 1.00 62.06 287 LYS A CA 1
ATOM 2320 C C . LYS A 1 287 ? 10.441 -6.158 -5.684 1.00 62.06 287 LYS A C 1
ATOM 2322 O O . LYS A 1 287 ? 10.749 -6.995 -6.518 1.00 62.06 287 LYS A O 1
ATOM 2327 N N . LEU A 1 288 ? 9.633 -5.135 -5.935 1.00 64.75 288 LEU A N 1
ATOM 2328 C CA . LEU A 1 288 ? 9.317 -4.692 -7.289 1.00 64.75 288 LEU A CA 1
ATOM 2329 C C . LEU A 1 288 ? 10.386 -3.672 -7.665 1.00 64.75 288 LEU A C 1
ATOM 2331 O O . LEU A 1 288 ? 10.410 -2.557 -7.143 1.00 64.75 288 LEU A O 1
ATOM 2335 N N . GLU A 1 289 ? 11.343 -4.113 -8.469 1.00 71.88 289 GLU A N 1
ATOM 2336 C CA . GLU A 1 289 ? 12.408 -3.265 -8.983 1.00 71.88 289 GLU A CA 1
ATOM 2337 C C . GLU A 1 289 ? 12.213 -3.133 -10.491 1.00 71.88 289 GLU A C 1
ATOM 2339 O O . GLU A 1 289 ? 11.875 -4.097 -11.175 1.00 71.88 289 GLU A O 1
ATOM 2344 N N . VAL A 1 290 ? 12.389 -1.912 -10.984 1.00 82.69 290 VAL A N 1
ATOM 2345 C CA . VAL A 1 290 ? 12.277 -1.568 -12.399 1.00 82.69 290 VAL A CA 1
ATOM 2346 C C . VAL A 1 290 ? 13.562 -0.872 -12.799 1.00 82.69 290 VAL A C 1
ATOM 2348 O O . VAL A 1 290 ? 14.104 -0.052 -12.049 1.00 82.69 290 VAL A O 1
ATOM 2351 N N . SER A 1 291 ? 14.044 -1.214 -13.979 1.00 86.56 291 SER A N 1
ATOM 2352 C CA . SER A 1 291 ? 15.237 -0.637 -14.572 1.00 86.56 291 SER A CA 1
ATOM 2353 C C . SER A 1 291 ? 14.835 0.537 -15.440 1.00 86.56 291 SER A C 1
ATOM 2355 O O . SER A 1 291 ? 13.912 0.436 -16.243 1.00 86.56 291 SER A O 1
ATOM 2357 N N . LEU A 1 292 ? 15.508 1.666 -15.234 1.00 88.06 292 LEU A N 1
ATOM 2358 C CA . LEU A 1 292 ? 15.301 2.891 -15.992 1.00 88.06 292 LEU A CA 1
ATOM 2359 C C . LEU A 1 292 ? 16.652 3.324 -16.552 1.00 88.06 292 LEU A C 1
ATOM 2361 O O . LEU A 1 292 ? 17.481 3.855 -15.807 1.00 88.06 292 LEU A O 1
ATOM 2365 N N . HIS A 1 293 ? 16.860 3.092 -17.844 1.00 89.62 293 HIS A N 1
ATOM 2366 C CA . HIS A 1 293 ? 17.986 3.652 -18.579 1.00 89.62 293 HIS A CA 1
ATOM 2367 C C . HIS A 1 293 ? 17.561 4.977 -19.213 1.00 89.62 293 HIS A C 1
ATOM 2369 O O . HIS A 1 293 ? 16.464 5.085 -19.761 1.00 89.62 293 HIS A O 1
ATOM 2375 N N . VAL A 1 294 ? 18.417 5.993 -19.115 1.00 89.50 294 VAL A N 1
ATOM 2376 C CA . VAL A 1 294 ? 18.141 7.329 -19.652 1.00 89.50 294 VAL A CA 1
ATOM 2377 C C . VAL A 1 294 ? 19.218 7.691 -20.657 1.00 89.50 294 VAL A C 1
ATOM 2379 O O . VAL A 1 294 ? 20.387 7.798 -20.287 1.00 89.50 294 VAL A O 1
ATOM 2382 N N . THR A 1 295 ? 18.815 7.926 -21.901 1.00 89.75 295 THR A N 1
ATOM 2383 C CA . THR A 1 295 ? 19.711 8.369 -22.973 1.00 89.75 295 THR A CA 1
ATOM 2384 C C . THR A 1 295 ? 19.320 9.779 -23.388 1.00 89.75 295 THR A C 1
ATOM 2386 O O . THR A 1 295 ? 18.153 10.061 -23.654 1.00 89.75 295 THR A O 1
ATOM 2389 N N . ILE A 1 296 ? 20.295 10.682 -23.428 1.00 90.25 296 ILE A N 1
ATOM 2390 C CA . ILE A 1 296 ? 20.109 12.034 -23.956 1.00 90.25 296 ILE A CA 1
ATOM 2391 C C . ILE A 1 296 ? 20.699 12.037 -25.357 1.00 90.25 296 ILE A C 1
ATOM 2393 O O . ILE A 1 296 ? 21.902 11.836 -25.515 1.00 90.25 296 ILE A O 1
ATOM 2397 N N . LEU A 1 297 ? 19.847 12.229 -26.358 1.00 91.06 297 LEU A N 1
ATOM 2398 C CA . LEU A 1 297 ? 20.257 12.241 -27.752 1.00 91.06 297 LEU A CA 1
ATOM 2399 C C . LEU A 1 297 ? 20.293 13.677 -28.259 1.00 91.06 297 LEU A C 1
ATOM 2401 O O . LEU A 1 297 ? 19.316 14.414 -28.131 1.00 91.06 297 LEU A O 1
ATOM 2405 N N . HIS A 1 298 ? 21.412 14.045 -28.869 1.00 91.50 298 HIS A N 1
ATOM 2406 C CA . HIS A 1 298 ? 21.546 15.277 -29.631 1.00 91.50 298 HIS A CA 1
ATOM 2407 C C . HIS A 1 298 ? 21.704 14.906 -31.102 1.00 91.50 298 HIS A C 1
ATOM 2409 O O . HIS A 1 298 ? 22.639 14.186 -31.453 1.00 91.50 298 HIS A O 1
ATOM 2415 N N . ARG A 1 299 ? 20.796 15.383 -31.953 1.00 90.69 299 ARG A N 1
ATOM 2416 C CA . ARG A 1 299 ? 20.828 15.124 -33.398 1.00 90.69 299 ARG A CA 1
ATOM 2417 C C . ARG A 1 299 ? 20.522 16.385 -34.189 1.00 90.69 299 ARG A C 1
ATOM 2419 O O . ARG A 1 299 ? 19.890 17.306 -33.677 1.00 90.69 299 ARG A O 1
ATOM 2426 N N . HIS A 1 300 ? 20.946 16.406 -35.444 1.00 90.75 300 HIS A N 1
ATOM 2427 C CA . HIS A 1 300 ? 20.497 17.417 -36.392 1.00 90.75 300 HIS A CA 1
ATOM 2428 C C . HIS A 1 300 ? 19.007 17.225 -36.709 1.00 90.75 300 HIS A C 1
ATOM 2430 O O . HIS A 1 300 ? 18.505 16.095 -36.708 1.00 90.75 300 HIS A O 1
ATOM 2436 N N . SER A 1 301 ? 18.293 18.330 -36.924 1.00 89.31 301 SER A N 1
ATOM 2437 C CA . SER A 1 301 ? 16.883 18.278 -37.308 1.00 89.31 301 SER A CA 1
ATOM 2438 C C . SER A 1 301 ? 16.714 17.666 -38.698 1.00 89.31 301 SER A C 1
ATOM 2440 O O . SER A 1 301 ? 17.498 17.943 -39.603 1.00 89.31 301 SER A O 1
ATOM 2442 N N . VAL A 1 302 ? 15.680 16.844 -38.854 1.00 87.88 302 VAL A N 1
ATOM 2443 C CA . VAL A 1 302 ? 15.299 16.187 -40.105 1.00 87.88 302 VAL A CA 1
ATOM 2444 C C . VAL A 1 302 ? 14.042 16.877 -40.622 1.00 87.88 302 VAL A C 1
ATOM 2446 O O . VAL A 1 302 ? 13.025 16.904 -39.929 1.00 87.88 302 VAL A O 1
ATOM 2449 N N . LEU A 1 303 ? 14.091 17.429 -41.838 1.00 86.31 303 LEU A N 1
ATOM 2450 C CA . LEU A 1 303 ? 13.006 18.248 -42.393 1.00 86.31 303 LEU A CA 1
ATOM 2451 C C . LEU A 1 303 ? 11.639 17.543 -42.368 1.00 86.31 303 LEU A C 1
ATOM 2453 O O . LEU A 1 303 ? 10.645 18.156 -41.984 1.00 86.31 303 LEU A O 1
ATOM 2457 N N . GLU A 1 304 ? 11.596 16.263 -42.742 1.00 84.94 304 GLU A N 1
ATOM 2458 C CA . GLU A 1 304 ? 10.356 15.477 -42.830 1.00 84.94 304 GLU A CA 1
ATOM 2459 C C . GLU A 1 304 ? 9.700 15.221 -41.466 1.00 84.94 304 GLU A C 1
ATOM 2461 O O . GLU A 1 304 ? 8.478 15.108 -41.383 1.00 84.94 304 GLU A O 1
ATOM 2466 N N . TYR A 1 305 ? 10.495 15.158 -40.396 1.00 85.75 305 TYR A N 1
ATOM 2467 C CA . TYR A 1 305 ? 10.023 14.805 -39.056 1.00 85.75 305 TYR A CA 1
ATOM 2468 C C . TYR A 1 305 ? 9.854 16.034 -38.150 1.00 85.75 305 TYR A C 1
ATOM 2470 O O . TYR A 1 305 ? 8.843 16.181 -37.465 1.00 85.75 305 TYR A O 1
ATOM 2478 N N . ASP A 1 306 ? 10.815 16.958 -38.182 1.00 86.06 306 ASP A N 1
ATOM 2479 C CA . ASP A 1 306 ? 10.869 18.119 -37.288 1.00 86.06 306 ASP A CA 1
ATOM 2480 C C . ASP A 1 306 ? 10.319 19.406 -37.930 1.00 86.06 306 ASP A C 1
ATOM 2482 O O . ASP A 1 306 ? 10.194 20.439 -37.265 1.00 86.06 306 ASP A O 1
ATOM 2486 N N . GLY A 1 307 ? 10.022 19.376 -39.236 1.00 85.88 307 GLY A N 1
ATOM 2487 C CA . GLY A 1 307 ? 9.552 20.532 -40.006 1.00 85.88 307 GLY A CA 1
ATOM 2488 C C . GLY A 1 307 ? 10.612 21.619 -40.215 1.00 85.88 307 GLY A C 1
ATOM 2489 O O . GLY A 1 307 ? 10.288 22.716 -40.676 1.00 85.88 307 GLY A O 1
ATOM 2490 N N . LYS A 1 308 ? 11.869 21.340 -39.853 1.00 86.31 308 LYS A N 1
ATOM 2491 C CA . LYS A 1 308 ? 13.022 22.227 -40.029 1.00 86.31 308 LYS A CA 1
ATOM 2492 C C . LYS A 1 308 ? 14.222 21.418 -40.486 1.00 86.31 308 LYS A C 1
ATOM 2494 O O . LYS A 1 308 ? 14.541 20.395 -39.886 1.00 86.31 308 LYS A O 1
ATOM 2499 N N . ASP A 1 309 ? 14.888 21.906 -41.520 1.00 86.69 309 ASP A N 1
ATOM 2500 C CA . ASP A 1 309 ? 16.129 21.312 -41.995 1.00 86.69 309 ASP A CA 1
ATOM 2501 C C . ASP A 1 309 ? 17.327 21.835 -41.190 1.00 86.69 309 ASP A C 1
ATOM 2503 O O . ASP A 1 309 ? 17.262 22.918 -40.598 1.00 86.69 309 ASP A O 1
ATOM 2507 N N . SER A 1 310 ? 18.406 21.060 -41.154 1.00 87.38 310 SER A N 1
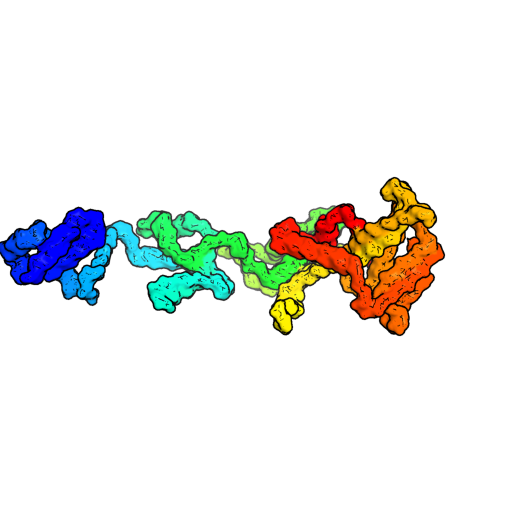ATOM 2508 C CA . SER A 1 310 ? 19.672 21.459 -40.541 1.00 87.38 310 SER A CA 1
ATOM 2509 C C . SER A 1 310 ? 20.759 21.448 -41.605 1.00 87.38 310 SER A C 1
ATOM 2511 O O . SER A 1 310 ? 21.133 20.390 -42.105 1.00 87.38 310 SER A O 1
ATOM 2513 N N . THR A 1 311 ? 21.334 22.613 -41.899 1.00 86.50 311 THR A N 1
ATOM 2514 C CA . THR A 1 311 ? 22.400 22.742 -42.903 1.00 86.50 311 THR A CA 1
ATOM 2515 C C . THR A 1 311 ? 23.765 22.939 -42.244 1.00 86.50 311 THR A C 1
ATOM 2517 O O . THR A 1 311 ? 23.868 23.166 -41.039 1.00 86.50 311 THR A O 1
ATOM 2520 N N . ALA A 1 312 ? 24.842 22.850 -43.030 1.00 83.38 312 ALA A N 1
ATOM 2521 C CA . ALA A 1 312 ? 26.195 23.115 -42.537 1.00 83.38 312 ALA A CA 1
ATOM 2522 C C . ALA A 1 312 ? 26.404 24.587 -42.127 1.00 83.38 312 ALA A C 1
ATOM 2524 O O . ALA A 1 312 ? 27.224 24.870 -41.257 1.00 83.38 312 ALA A O 1
ATOM 2525 N N . GLU A 1 313 ? 25.667 25.513 -42.748 1.00 85.44 313 GLU A N 1
ATOM 2526 C CA . GLU A 1 313 ? 25.738 26.953 -42.472 1.00 85.44 313 GLU A CA 1
ATOM 2527 C C . GLU A 1 313 ? 24.814 27.360 -41.314 1.00 85.44 313 GLU A C 1
ATOM 2529 O O . GLU A 1 313 ? 25.164 28.238 -40.525 1.00 85.44 313 GLU A O 1
ATOM 2534 N N . GLU A 1 314 ? 23.673 26.681 -41.163 1.00 86.94 314 GLU A N 1
ATOM 2535 C CA . GLU A 1 314 ? 22.710 26.895 -40.081 1.00 86.94 314 GLU A CA 1
ATOM 2536 C C . GLU A 1 314 ? 22.369 25.557 -39.393 1.00 86.94 314 GLU A C 1
ATOM 2538 O O . GLU A 1 314 ? 21.373 24.904 -39.731 1.00 86.94 314 GLU A O 1
ATOM 2543 N N . PRO A 1 315 ? 23.209 25.105 -38.437 1.00 87.19 315 PRO A N 1
ATOM 2544 C CA . PRO A 1 315 ? 22.986 23.846 -37.745 1.00 87.19 315 PRO A CA 1
ATOM 2545 C C . PRO A 1 315 ? 21.852 23.987 -36.729 1.00 87.19 315 PRO A C 1
ATOM 2547 O O . PRO A 1 315 ? 21.915 24.799 -35.803 1.00 87.19 315 PRO A O 1
ATOM 2550 N N . ASN A 1 316 ? 20.840 23.135 -36.857 1.00 89.62 316 ASN A N 1
ATOM 2551 C CA . ASN A 1 316 ? 19.725 23.074 -35.923 1.00 89.62 316 ASN A CA 1
ATOM 2552 C C . ASN A 1 316 ? 19.765 21.746 -35.159 1.00 89.62 316 ASN A C 1
ATOM 2554 O O . ASN A 1 316 ? 19.587 20.674 -35.738 1.00 89.62 316 ASN A O 1
ATOM 2558 N N . ILE A 1 317 ? 20.050 21.826 -33.857 1.00 90.31 317 ILE A N 1
ATOM 2559 C CA . ILE A 1 317 ? 20.244 20.663 -32.987 1.00 90.31 317 ILE A CA 1
ATOM 2560 C C . ILE A 1 317 ? 18.991 20.437 -32.150 1.00 90.31 317 ILE A C 1
ATOM 2562 O O . ILE A 1 317 ? 18.559 21.301 -31.385 1.00 90.31 317 ILE A O 1
ATOM 2566 N N . ILE A 1 318 ? 18.462 19.225 -32.234 1.00 89.19 318 ILE A N 1
ATOM 2567 C CA . ILE A 1 318 ? 17.351 18.745 -31.425 1.00 89.19 318 ILE A CA 1
ATOM 2568 C C . ILE A 1 318 ? 17.908 17.892 -30.295 1.00 89.19 318 ILE A C 1
ATOM 2570 O O . ILE A 1 318 ? 18.795 17.063 -30.491 1.00 89.19 318 ILE A O 1
ATOM 2574 N N . THR A 1 319 ? 17.391 18.133 -29.092 1.00 89.31 319 THR A N 1
ATOM 2575 C CA . THR A 1 319 ? 17.718 17.354 -27.898 1.00 89.31 319 THR A CA 1
ATOM 2576 C C . THR A 1 319 ? 16.502 16.556 -27.468 1.00 89.31 319 THR A C 1
ATOM 2578 O O . THR A 1 319 ? 15.473 17.136 -27.119 1.00 89.31 319 THR A O 1
ATOM 2581 N N . GLU A 1 320 ? 16.643 15.238 -27.448 1.00 88.12 320 GLU A N 1
ATOM 2582 C CA . GLU A 1 320 ? 15.598 14.295 -27.059 1.00 88.12 320 GLU A CA 1
ATOM 2583 C C . GLU A 1 320 ? 16.036 13.513 -25.817 1.00 88.12 320 GLU A C 1
ATOM 2585 O O . GLU A 1 320 ? 17.222 13.264 -25.587 1.00 88.12 320 GLU A O 1
ATOM 2590 N N . GLN A 1 321 ? 15.062 13.153 -24.984 1.00 88.19 321 GLN A N 1
ATOM 2591 C CA . GLN A 1 321 ? 15.280 12.357 -23.780 1.00 88.19 321 GLN A CA 1
ATOM 2592 C C . GLN A 1 321 ? 14.569 11.025 -23.959 1.00 88.19 321 GLN A C 1
ATOM 2594 O O . GLN A 1 321 ? 13.338 10.986 -24.027 1.00 88.19 321 GLN A O 1
ATOM 2599 N N . PHE A 1 322 ? 15.354 9.957 -24.011 1.00 88.12 322 PHE A N 1
ATOM 2600 C CA . PHE A 1 322 ? 14.856 8.598 -24.088 1.00 88.12 322 PHE A CA 1
ATOM 2601 C C . PHE A 1 322 ? 14.856 7.967 -22.713 1.00 88.12 322 PHE A C 1
ATOM 2603 O O . PHE A 1 322 ? 15.850 8.024 -21.983 1.00 88.12 322 PHE A O 1
ATOM 2610 N N . PHE A 1 323 ? 13.740 7.331 -22.390 1.00 88.44 323 PHE A N 1
ATOM 2611 C CA . PHE A 1 323 ? 13.597 6.535 -21.186 1.00 88.44 323 PHE A CA 1
ATOM 2612 C C . PHE A 1 323 ? 13.307 5.108 -21.615 1.00 88.44 323 PHE A C 1
ATOM 2614 O O . PHE A 1 323 ? 12.238 4.836 -22.162 1.00 88.44 323 PHE A O 1
ATOM 2621 N N . VAL A 1 324 ? 14.270 4.220 -21.372 1.00 88.25 324 VAL A N 1
ATOM 2622 C CA . VAL A 1 324 ? 14.087 2.786 -21.571 1.00 88.25 324 VAL A CA 1
ATOM 2623 C C . VAL A 1 324 ? 13.744 2.153 -20.238 1.00 88.25 324 VAL A C 1
ATOM 2625 O O . VAL A 1 324 ? 14.537 2.195 -19.293 1.00 88.25 324 VAL A O 1
ATOM 2628 N N . ILE A 1 325 ? 12.528 1.621 -20.162 1.00 88.38 325 ILE A N 1
ATOM 2629 C CA . ILE A 1 325 ? 11.979 0.974 -18.974 1.00 88.38 325 ILE A CA 1
ATOM 2630 C C . ILE A 1 325 ? 11.993 -0.532 -19.213 1.00 88.38 325 ILE A C 1
ATOM 2632 O O . ILE A 1 325 ? 11.570 -0.996 -20.268 1.00 88.38 325 ILE A O 1
ATOM 2636 N N . SER A 1 326 ? 12.497 -1.295 -18.244 1.00 85.69 326 SER A N 1
ATOM 2637 C CA . SER A 1 326 ? 12.625 -2.747 -18.376 1.00 85.69 326 SER A CA 1
ATOM 2638 C C . SER A 1 326 ? 12.471 -3.458 -17.027 1.00 85.69 326 SER A C 1
ATOM 2640 O O . SER A 1 326 ? 12.864 -2.907 -15.988 1.00 85.69 326 SER A O 1
ATOM 2642 N N . PRO A 1 327 ? 11.912 -4.684 -17.006 1.00 82.38 327 PRO A N 1
ATOM 2643 C CA . PRO A 1 327 ? 11.951 -5.541 -15.826 1.00 82.38 327 PRO A CA 1
ATOM 2644 C C . PRO A 1 327 ? 13.345 -6.146 -15.559 1.00 82.38 327 PRO A C 1
ATOM 2646 O O . PRO A 1 327 ? 13.587 -6.610 -14.442 1.00 82.38 327 PRO A O 1
ATOM 2649 N N . ASP A 1 328 ? 14.271 -6.129 -16.529 1.00 81.12 328 ASP A N 1
ATOM 2650 C CA . ASP A 1 328 ? 15.593 -6.758 -16.402 1.00 81.12 328 ASP A CA 1
ATOM 2651 C C . ASP A 1 328 ? 16.492 -6.026 -15.394 1.00 81.12 328 ASP A C 1
ATOM 2653 O O . ASP A 1 328 ? 16.836 -4.859 -15.567 1.00 81.12 328 ASP A O 1
ATOM 2657 N N . GLN A 1 329 ? 16.910 -6.735 -14.344 1.00 78.62 329 GLN A N 1
ATOM 2658 C CA . GLN A 1 329 ? 17.751 -6.234 -13.251 1.00 78.62 329 GLN A CA 1
ATOM 2659 C C . GLN A 1 329 ? 19.248 -6.546 -13.420 1.00 78.62 329 GLN A C 1
ATOM 2661 O O . GLN A 1 329 ? 20.037 -6.195 -12.540 1.00 78.62 329 GLN A O 1
ATOM 2666 N N . LYS A 1 330 ? 19.655 -7.257 -14.480 1.00 78.75 330 LYS A N 1
ATOM 2667 C CA . LYS A 1 330 ? 21.051 -7.686 -14.665 1.00 78.75 330 LYS A CA 1
ATOM 2668 C C . LYS A 1 330 ? 21.970 -6.513 -15.003 1.00 78.75 330 LYS A C 1
ATOM 2670 O O . LYS A 1 330 ? 23.110 -6.504 -14.542 1.00 78.75 330 LYS A O 1
ATOM 2675 N N . HIS A 1 331 ? 21.459 -5.533 -15.761 1.00 77.25 331 HIS A N 1
ATOM 2676 C CA . HIS A 1 331 ? 22.187 -4.331 -16.214 1.00 77.25 331 HIS A CA 1
ATOM 2677 C C . HIS A 1 331 ? 23.556 -4.669 -16.815 1.00 77.25 331 HIS A C 1
ATOM 2679 O O . HIS A 1 331 ? 24.557 -4.005 -16.538 1.00 77.25 331 HIS A O 1
ATOM 2685 N N . ASP A 1 332 ? 23.610 -5.742 -17.597 1.00 81.44 332 ASP A N 1
ATOM 2686 C CA . ASP A 1 332 ? 24.836 -6.194 -18.233 1.00 81.44 332 ASP A CA 1
ATOM 2687 C C . ASP A 1 332 ? 25.027 -5.551 -19.621 1.00 81.44 332 ASP A C 1
ATOM 2689 O O . ASP A 1 332 ? 24.369 -4.582 -20.017 1.00 81.44 332 ASP A O 1
ATOM 2693 N N . HIS A 1 333 ? 26.005 -6.064 -20.359 1.00 77.75 333 HIS A N 1
ATOM 2694 C CA . HIS A 1 333 ? 26.315 -5.591 -21.698 1.00 77.75 333 HIS A CA 1
ATOM 2695 C C . HIS A 1 333 ? 25.211 -5.923 -22.716 1.00 77.75 333 HIS A C 1
ATOM 2697 O O . HIS A 1 333 ? 24.990 -5.115 -23.612 1.00 77.75 333 HIS A O 1
ATOM 2703 N N . HIS A 1 334 ? 24.471 -7.027 -22.550 1.00 82.44 334 HIS A N 1
ATOM 2704 C CA . HIS A 1 334 ? 23.339 -7.367 -23.420 1.00 82.44 334 HIS A CA 1
ATOM 2705 C C . HIS A 1 334 ? 22.186 -6.382 -23.231 1.00 82.44 334 HIS A C 1
ATOM 2707 O O . HIS A 1 334 ? 21.639 -5.876 -24.210 1.00 82.44 334 HIS A O 1
ATOM 2713 N N . TYR A 1 335 ? 21.880 -6.034 -21.976 1.00 84.56 335 TYR A N 1
ATOM 2714 C CA . TYR A 1 335 ? 20.899 -4.994 -21.663 1.00 84.56 335 TYR A CA 1
ATOM 2715 C C . TYR A 1 335 ? 21.242 -3.666 -22.355 1.00 84.56 335 TYR A C 1
ATOM 2717 O O . TYR A 1 335 ? 20.394 -3.041 -22.991 1.00 84.56 335 TYR A O 1
ATOM 2725 N N . THR A 1 336 ? 22.507 -3.246 -22.260 1.00 83.56 336 THR A N 1
ATOM 2726 C CA . THR A 1 336 ? 22.974 -1.986 -22.860 1.00 83.56 336 THR A CA 1
ATOM 2727 C C . THR A 1 336 ? 22.900 -2.021 -24.388 1.00 83.56 336 THR A C 1
ATOM 2729 O O . THR A 1 336 ? 22.444 -1.056 -24.998 1.00 83.56 336 THR A O 1
ATOM 2732 N N . HIS A 1 337 ? 23.274 -3.145 -24.997 1.00 86.06 337 HIS A N 1
ATOM 2733 C CA . HIS A 1 337 ? 23.186 -3.341 -26.441 1.00 86.06 337 HIS A CA 1
ATOM 2734 C C . HIS A 1 337 ? 21.729 -3.298 -26.939 1.00 86.06 337 HIS A C 1
ATOM 2736 O O . HIS A 1 337 ? 21.427 -2.634 -27.928 1.00 86.06 337 HIS A O 1
ATOM 2742 N N . CYS A 1 338 ? 20.792 -3.915 -26.208 1.00 87.38 338 CYS A N 1
ATOM 2743 C CA . CYS A 1 338 ? 19.361 -3.850 -26.521 1.00 87.38 338 CYS A CA 1
ATOM 2744 C C . CYS A 1 338 ? 18.823 -2.410 -26.465 1.00 87.38 338 CYS A C 1
ATOM 2746 O O . CYS A 1 338 ? 18.072 -1.989 -27.344 1.00 87.38 338 CYS A O 1
ATOM 2748 N N . VAL A 1 339 ? 19.230 -1.634 -25.454 1.00 88.19 339 VAL A N 1
ATOM 2749 C CA . VAL A 1 339 ? 18.886 -0.208 -25.342 1.00 88.19 339 VAL A CA 1
ATOM 2750 C C . VAL A 1 339 ? 19.397 0.577 -26.555 1.00 88.19 339 VAL A C 1
ATOM 2752 O O . VAL A 1 339 ? 18.654 1.372 -27.129 1.00 88.19 339 VAL A O 1
ATOM 2755 N N . GLN A 1 340 ? 20.646 0.350 -26.965 1.00 88.12 340 GLN A N 1
ATOM 2756 C CA . GLN A 1 340 ? 21.225 1.006 -28.140 1.00 88.12 340 GLN A CA 1
ATOM 2757 C C . GLN A 1 340 ? 20.510 0.603 -29.433 1.00 88.12 340 GLN A C 1
ATOM 2759 O O . GLN A 1 340 ? 20.278 1.466 -30.282 1.00 88.12 340 GLN A O 1
ATOM 2764 N N . ASN A 1 341 ? 20.104 -0.665 -29.566 1.00 89.31 341 ASN A N 1
ATOM 2765 C CA . ASN A 1 341 ? 19.333 -1.121 -30.718 1.00 89.31 341 ASN A CA 1
ATOM 2766 C C . ASN A 1 341 ? 17.981 -0.397 -30.816 1.00 89.31 341 ASN A C 1
ATOM 2768 O O . ASN A 1 341 ? 17.648 0.113 -31.880 1.00 89.31 341 ASN A O 1
ATOM 2772 N N . LEU A 1 342 ? 17.257 -0.235 -29.702 1.00 89.69 342 LEU A N 1
ATOM 2773 C CA . LEU A 1 342 ? 15.998 0.524 -29.688 1.00 89.69 342 LEU A CA 1
ATOM 2774 C C . LEU A 1 342 ? 16.185 1.984 -30.135 1.00 89.69 342 LEU A C 1
ATOM 2776 O O . LEU A 1 342 ? 15.358 2.529 -30.867 1.00 89.69 342 LEU A O 1
ATOM 2780 N N . VAL A 1 343 ? 17.279 2.627 -29.716 1.00 88.56 343 VAL A N 1
ATOM 2781 C CA . VAL A 1 343 ? 17.606 3.993 -30.160 1.00 88.56 343 VAL A CA 1
ATOM 2782 C C . VAL A 1 343 ? 17.961 4.012 -31.653 1.00 88.56 343 VAL A C 1
ATOM 2784 O O . VAL A 1 343 ? 17.529 4.914 -32.369 1.00 88.56 343 VAL A O 1
ATOM 2787 N N . SER A 1 344 ? 18.696 3.011 -32.148 1.00 89.62 344 SER A N 1
ATOM 2788 C CA . SER A 1 344 ? 19.009 2.859 -33.577 1.00 89.62 344 SER A CA 1
ATOM 2789 C C . SER A 1 344 ? 17.745 2.672 -34.423 1.00 89.62 344 SER A C 1
ATOM 2791 O O . SER A 1 344 ? 17.577 3.344 -35.440 1.00 89.62 344 SER A O 1
ATOM 2793 N N . GLU A 1 345 ? 16.828 1.804 -33.994 1.00 90.31 345 GLU A N 1
ATOM 2794 C CA . GLU A 1 345 ? 15.543 1.563 -34.658 1.00 90.31 345 GLU A CA 1
ATOM 2795 C C . GLU A 1 345 ? 14.681 2.827 -34.703 1.00 90.31 345 GLU A C 1
ATOM 2797 O O . GLU A 1 345 ? 14.125 3.152 -35.755 1.00 90.31 345 GLU A O 1
ATOM 2802 N N . TYR A 1 346 ? 14.640 3.597 -33.610 1.00 88.88 346 TYR A N 1
ATOM 2803 C CA . TYR A 1 346 ? 13.995 4.908 -33.607 1.00 88.88 346 TYR A CA 1
ATOM 2804 C C . TYR A 1 346 ? 14.614 5.845 -34.651 1.00 88.88 346 TYR A C 1
ATOM 2806 O O . TYR A 1 346 ? 13.890 6.441 -35.449 1.00 88.88 346 TYR A O 1
ATOM 2814 N N . LEU A 1 347 ? 15.945 5.954 -34.692 1.00 89.12 347 LEU A N 1
ATOM 2815 C CA . LEU A 1 347 ? 16.626 6.848 -35.632 1.00 89.12 347 LEU A CA 1
ATOM 2816 C C . LEU A 1 347 ? 16.382 6.451 -37.094 1.00 89.12 347 LEU A C 1
ATOM 2818 O O . LEU A 1 347 ? 16.177 7.321 -37.943 1.00 89.12 347 LEU A O 1
ATOM 2822 N N . LYS A 1 348 ? 16.321 5.144 -37.373 1.00 89.31 348 LYS A N 1
ATOM 2823 C CA . LYS A 1 348 ? 15.919 4.607 -38.681 1.00 89.31 348 LYS A CA 1
ATOM 2824 C C . LYS A 1 348 ? 14.466 4.955 -39.010 1.00 89.31 348 LYS A C 1
ATOM 2826 O O . LYS A 1 348 ? 14.185 5.319 -40.145 1.00 89.31 348 LYS A O 1
ATOM 2831 N N . SER A 1 349 ? 13.558 4.897 -38.031 1.00 89.06 349 SER A N 1
ATOM 2832 C CA . SER A 1 349 ? 12.130 5.193 -38.236 1.00 89.06 349 SER A CA 1
ATOM 2833 C C . SER A 1 349 ? 11.845 6.647 -38.629 1.00 89.06 349 SER A C 1
ATOM 2835 O O . SER A 1 349 ? 10.859 6.910 -39.312 1.00 89.06 349 SER A O 1
ATOM 2837 N N . ILE A 1 350 ? 12.718 7.579 -38.233 1.00 88.75 350 ILE A N 1
ATOM 2838 C CA . ILE A 1 350 ? 12.626 9.002 -38.593 1.00 88.75 350 ILE A CA 1
ATOM 2839 C C . ILE A 1 350 ? 13.487 9.363 -39.814 1.00 88.75 350 ILE A C 1
ATOM 2841 O O . ILE A 1 350 ? 13.719 10.544 -40.065 1.00 88.75 350 ILE A O 1
ATOM 2845 N N . ASN A 1 351 ? 13.996 8.363 -40.546 1.00 86.50 351 ASN A N 1
ATOM 2846 C CA . ASN A 1 351 ? 14.896 8.524 -41.693 1.00 86.50 351 ASN A CA 1
ATOM 2847 C C . ASN A 1 351 ? 16.127 9.404 -41.392 1.00 86.50 351 ASN A C 1
ATOM 2849 O O . ASN A 1 351 ? 16.596 10.157 -42.247 1.00 86.50 351 ASN A O 1
ATOM 2853 N N . CYS A 1 352 ? 16.669 9.329 -40.171 1.00 86.25 352 CYS A N 1
ATOM 2854 C CA . CYS A 1 352 ? 17.873 10.071 -39.812 1.00 86.25 352 CYS A CA 1
ATOM 2855 C C . CYS A 1 352 ? 19.113 9.339 -40.347 1.00 86.25 352 CYS A C 1
ATOM 2857 O O . CYS A 1 352 ? 19.482 8.276 -39.846 1.00 86.25 352 CYS A O 1
ATOM 2859 N N . GLU A 1 353 ? 19.767 9.905 -41.363 1.00 84.56 353 GLU A N 1
ATOM 2860 C CA . GLU A 1 353 ? 21.021 9.368 -41.894 1.00 84.56 353 GLU A CA 1
ATOM 2861 C C . GLU A 1 353 ? 22.201 9.745 -40.981 1.00 84.56 353 GLU A C 1
ATOM 2863 O O . GLU A 1 353 ? 22.512 10.921 -40.775 1.00 84.56 353 GLU A O 1
ATOM 2868 N N . ILE A 1 354 ? 22.869 8.737 -40.412 1.00 88.12 354 ILE A N 1
ATOM 2869 C CA . ILE A 1 354 ? 23.908 8.932 -39.393 1.00 88.12 354 ILE A CA 1
ATOM 2870 C C . ILE A 1 354 ? 25.289 8.690 -39.997 1.00 88.12 354 ILE A C 1
ATOM 2872 O O . ILE A 1 354 ? 25.745 7.553 -40.148 1.00 88.12 354 ILE A O 1
ATOM 2876 N N . SER A 1 355 ? 25.998 9.783 -40.271 1.00 88.62 355 SER A N 1
ATOM 2877 C CA . SER A 1 355 ? 27.392 9.745 -40.725 1.00 88.62 355 SER A CA 1
ATOM 2878 C C . SER A 1 355 ? 28.371 9.437 -39.585 1.00 88.62 355 SER A C 1
ATOM 2880 O O . SER A 1 355 ? 29.299 8.644 -39.752 1.00 88.62 355 SER A O 1
ATOM 2882 N N . VAL A 1 356 ? 28.173 10.047 -38.413 1.00 91.62 356 VAL A N 1
ATOM 2883 C CA . VAL A 1 356 ? 29.020 9.851 -37.230 1.00 91.62 356 VAL A CA 1
ATOM 2884 C C . VAL A 1 356 ? 28.165 9.824 -35.965 1.00 91.62 356 VAL A C 1
ATOM 2886 O O . VAL A 1 356 ? 27.479 10.794 -35.657 1.00 91.62 356 VAL A O 1
ATOM 2889 N N . MET A 1 357 ? 28.255 8.737 -35.198 1.00 91.75 357 MET A N 1
ATOM 2890 C CA . MET A 1 357 ? 27.650 8.617 -33.872 1.00 91.75 357 MET A CA 1
ATOM 2891 C C . MET A 1 357 ? 28.684 8.951 -32.792 1.00 91.75 357 MET A C 1
ATOM 2893 O O . MET A 1 357 ? 29.686 8.248 -32.645 1.00 91.75 357 MET A O 1
ATOM 2897 N N . HIS A 1 358 ? 28.440 10.015 -32.028 1.00 92.31 358 HIS A N 1
ATOM 2898 C CA . HIS A 1 358 ? 29.239 10.362 -30.854 1.00 92.31 358 HIS A CA 1
ATOM 2899 C C . HIS A 1 358 ? 28.583 9.804 -29.598 1.00 92.31 358 HIS A C 1
ATOM 2901 O O . HIS A 1 358 ? 27.511 10.252 -29.200 1.00 92.31 358 HIS A O 1
ATOM 2907 N N . GLU A 1 359 ? 29.255 8.871 -28.939 1.00 89.31 359 GLU A N 1
ATOM 2908 C CA . GLU A 1 359 ? 28.766 8.285 -27.700 1.00 89.31 359 GLU A CA 1
ATOM 2909 C C . GLU A 1 359 ? 29.591 8.789 -26.520 1.00 89.31 359 GLU A C 1
ATOM 2911 O O . GLU A 1 359 ? 30.818 8.846 -26.589 1.00 89.31 359 GLU A O 1
ATOM 2916 N N . PHE A 1 360 ? 28.926 9.160 -25.433 1.00 88.19 360 PHE A N 1
ATOM 2917 C CA . PHE A 1 360 ? 29.568 9.620 -24.208 1.00 88.19 360 PHE A CA 1
ATOM 2918 C C . PHE A 1 360 ? 29.163 8.696 -23.068 1.00 88.19 360 PHE A C 1
ATOM 2920 O O . PHE A 1 360 ? 27.989 8.615 -22.716 1.00 88.19 360 PHE A O 1
ATOM 2927 N N . THR A 1 361 ? 30.139 7.993 -22.497 1.00 81.19 361 THR A N 1
ATOM 2928 C CA . THR A 1 361 ? 29.904 6.954 -21.486 1.00 81.19 361 THR A CA 1
ATOM 2929 C C . THR A 1 361 ? 30.778 7.166 -20.254 1.00 81.19 361 THR A C 1
ATOM 2931 O O . THR A 1 361 ? 31.831 7.803 -20.314 1.00 81.19 361 THR A O 1
ATOM 2934 N N . ASP A 1 362 ? 30.330 6.658 -19.110 1.00 78.44 362 ASP A N 1
ATOM 2935 C CA . ASP A 1 362 ? 31.129 6.641 -17.885 1.00 78.44 362 ASP A CA 1
ATOM 2936 C C . ASP A 1 362 ? 32.091 5.439 -17.884 1.00 78.44 362 ASP A C 1
ATOM 2938 O O . ASP A 1 362 ? 31.699 4.333 -18.256 1.00 78.44 362 ASP A O 1
ATOM 2942 N N . GLY A 1 363 ? 33.334 5.634 -17.432 1.00 72.25 363 GLY A N 1
ATOM 2943 C CA . GLY A 1 363 ? 34.322 4.565 -17.247 1.00 72.25 363 GLY A CA 1
ATOM 2944 C C . GLY A 1 363 ? 35.211 4.281 -18.466 1.00 72.25 363 GLY A C 1
ATOM 2945 O O . GLY A 1 363 ? 34.846 3.535 -19.371 1.00 72.25 363 GLY A O 1
ATOM 2946 N N . CYS A 1 364 ? 36.437 4.814 -18.439 1.00 64.62 364 CYS A N 1
ATOM 2947 C CA . CYS A 1 364 ? 37.457 4.634 -19.479 1.00 64.62 364 CYS A CA 1
ATOM 2948 C C . CYS A 1 364 ? 37.881 3.166 -19.703 1.00 64.62 364 CYS A C 1
ATOM 2950 O O . CYS A 1 364 ? 38.023 2.378 -18.764 1.00 64.62 364 CYS A O 1
ATOM 2952 N N . SER A 1 365 ? 38.159 2.823 -20.966 1.00 54.66 365 SER A N 1
ATOM 2953 C CA . SER A 1 365 ? 38.579 1.494 -21.442 1.00 54.66 365 SER A CA 1
ATOM 2954 C C . SER A 1 365 ? 39.891 0.971 -20.841 1.00 54.66 365 SER A C 1
ATOM 2956 O O . SER A 1 365 ? 40.144 -0.231 -20.883 1.00 54.66 365 SER A O 1
ATOM 2958 N N . SER A 1 366 ? 40.710 1.837 -20.235 1.00 58.75 366 SER A N 1
ATOM 2959 C CA . SER A 1 366 ? 41.924 1.446 -19.503 1.00 58.75 366 SER A CA 1
ATOM 2960 C C . SER A 1 366 ? 41.639 0.666 -18.211 1.00 58.75 366 SER A C 1
ATOM 2962 O O . SER A 1 366 ? 42.553 0.113 -17.599 1.00 58.75 366 SER A O 1
ATOM 2964 N N . GLN A 1 367 ? 40.375 0.579 -17.790 1.00 60.94 367 GLN A N 1
ATOM 2965 C CA . GLN A 1 367 ? 39.951 -0.208 -16.640 1.00 60.94 367 GLN A CA 1
ATOM 2966 C C . GLN A 1 367 ? 39.573 -1.631 -17.080 1.00 60.94 367 GLN A C 1
ATOM 2968 O O . GLN A 1 367 ? 38.654 -1.822 -17.869 1.00 60.94 367 GLN A O 1
ATOM 2973 N N . TYR A 1 368 ? 40.231 -2.653 -16.515 1.00 56.47 368 TYR A N 1
ATOM 2974 C CA . TYR A 1 368 ? 40.025 -4.089 -16.813 1.00 56.47 368 TYR A CA 1
ATOM 2975 C C . TYR A 1 368 ? 38.546 -4.544 -16.841 1.00 56.47 368 TYR A C 1
ATOM 2977 O O . TYR A 1 368 ? 38.190 -5.499 -17.530 1.00 56.47 368 TYR A O 1
ATOM 2985 N N . LYS A 1 369 ? 37.663 -3.841 -16.118 1.00 59.25 369 LYS A N 1
ATOM 2986 C CA . LYS A 1 369 ? 36.218 -4.108 -16.058 1.00 59.25 369 LYS A CA 1
ATOM 2987 C C . LYS A 1 369 ? 35.453 -3.739 -17.343 1.00 59.25 369 LYS A C 1
ATOM 2989 O O . LYS A 1 369 ? 34.372 -4.275 -17.548 1.00 59.25 369 LYS A O 1
ATOM 2994 N N . SER A 1 370 ? 36.018 -2.909 -18.222 1.00 65.38 370 SER A N 1
ATOM 2995 C CA . SER A 1 370 ? 35.356 -2.392 -19.434 1.00 65.38 370 SER A CA 1
ATOM 2996 C C . SER A 1 370 ? 35.716 -3.154 -20.720 1.00 65.38 370 SER A C 1
ATOM 2998 O O . SER A 1 370 ? 35.413 -2.690 -21.817 1.00 65.38 370 SER A O 1
ATOM 3000 N N . ARG A 1 371 ? 36.343 -4.341 -20.624 1.00 70.31 371 ARG A N 1
ATOM 3001 C CA . ARG A 1 371 ? 36.762 -5.142 -21.797 1.00 70.31 371 ARG A CA 1
ATOM 3002 C C . ARG A 1 371 ? 35.611 -5.473 -22.759 1.00 70.31 371 ARG A C 1
ATOM 3004 O O . ARG A 1 371 ? 35.808 -5.490 -23.968 1.00 70.31 371 ARG A O 1
ATOM 3011 N N . HIS A 1 372 ? 34.413 -5.707 -22.220 1.00 72.88 372 HIS A N 1
ATOM 3012 C CA . HIS A 1 372 ? 33.220 -6.043 -23.002 1.00 72.88 372 HIS A CA 1
ATOM 3013 C C . HIS A 1 372 ? 32.714 -4.836 -23.799 1.00 72.88 372 HIS A C 1
ATOM 3015 O O . HIS A 1 372 ? 32.302 -4.993 -24.943 1.00 72.88 372 HIS A O 1
ATOM 3021 N N . CYS A 1 373 ? 32.865 -3.624 -23.254 1.00 73.19 373 CYS A N 1
ATOM 3022 C CA . CYS A 1 373 ? 32.509 -2.387 -23.942 1.00 73.19 373 CYS A CA 1
ATOM 3023 C C . CYS A 1 373 ? 33.356 -2.163 -25.204 1.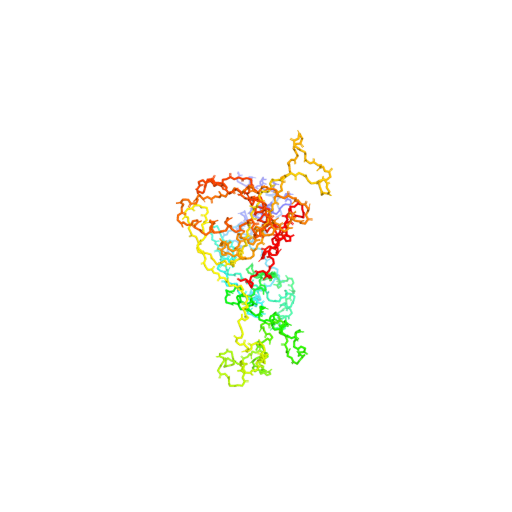00 73.19 373 CYS A C 1
ATOM 3025 O O . CYS A 1 373 ? 32.880 -1.524 -26.130 1.00 73.19 373 CYS A O 1
ATOM 3027 N N . MET A 1 374 ? 34.596 -2.667 -25.259 1.00 75.69 374 MET A N 1
ATOM 3028 C CA . MET A 1 374 ? 35.452 -2.546 -26.448 1.00 75.69 374 MET A CA 1
ATOM 3029 C C . MET A 1 374 ? 35.021 -3.500 -27.568 1.00 75.69 374 MET A C 1
ATOM 3031 O O . MET A 1 374 ? 35.033 -3.117 -28.735 1.00 75.69 374 MET A O 1
ATOM 3035 N N . GLY A 1 375 ? 34.609 -4.722 -27.205 1.00 78.81 375 GLY A N 1
ATOM 3036 C CA . GLY A 1 375 ? 33.992 -5.657 -28.147 1.00 78.81 375 GLY A CA 1
ATOM 3037 C C . GLY A 1 375 ? 32.726 -5.058 -28.755 1.00 78.81 375 GLY A C 1
ATOM 3038 O O . GLY A 1 375 ? 32.602 -5.001 -29.972 1.00 78.81 375 GLY A O 1
ATOM 3039 N N . ASP A 1 376 ? 31.862 -4.493 -27.917 1.00 79.38 376 ASP A N 1
ATOM 3040 C CA . ASP A 1 376 ? 30.646 -3.807 -28.358 1.00 79.38 376 ASP A CA 1
ATOM 3041 C C . ASP A 1 376 ? 30.931 -2.632 -29.323 1.00 79.38 376 ASP A C 1
ATOM 3043 O O . ASP A 1 376 ? 30.346 -2.581 -30.402 1.00 79.38 376 ASP A O 1
ATOM 3047 N N . VAL A 1 377 ? 31.912 -1.751 -29.039 1.00 82.81 377 VAL A N 1
ATOM 3048 C CA . VAL A 1 377 ? 32.312 -0.679 -29.991 1.00 82.81 377 VAL A CA 1
ATOM 3049 C C . VAL A 1 377 ? 32.741 -1.249 -31.342 1.00 82.81 377 VAL A C 1
ATOM 3051 O O . VAL A 1 377 ? 32.419 -0.672 -32.380 1.00 82.81 377 VAL A O 1
ATOM 3054 N N . SER A 1 378 ? 33.494 -2.354 -31.338 1.00 83.25 378 SER A N 1
ATOM 3055 C CA . SER A 1 378 ? 34.071 -2.908 -32.567 1.00 83.25 378 SER A CA 1
ATOM 3056 C C . SER A 1 378 ? 33.022 -3.418 -33.559 1.0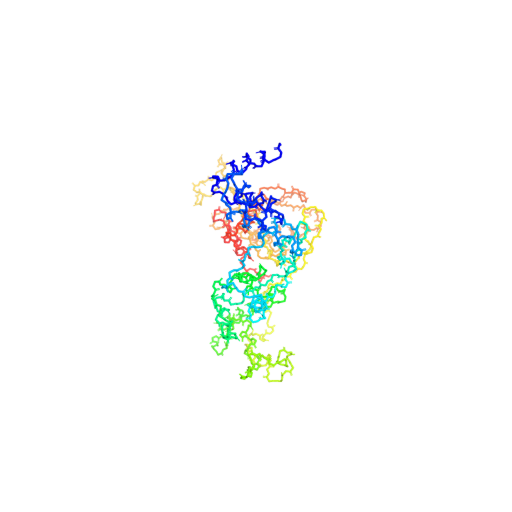0 83.25 378 SER A C 1
ATOM 3058 O O . SER A 1 378 ? 33.265 -3.343 -34.762 1.00 83.25 378 SER A O 1
ATOM 3060 N N . TYR A 1 379 ? 31.854 -3.846 -33.069 1.00 85.38 379 TYR A N 1
ATOM 3061 C CA . TYR A 1 379 ? 30.722 -4.289 -33.892 1.00 85.38 379 TYR A CA 1
ATOM 3062 C C . TYR A 1 379 ? 29.599 -3.242 -34.000 1.00 85.38 379 TYR A C 1
ATOM 3064 O O . TYR A 1 379 ? 28.748 -3.335 -34.875 1.00 85.38 379 TYR A O 1
ATOM 3072 N N . SER A 1 380 ? 29.635 -2.156 -33.221 1.00 83.81 380 SER A N 1
ATOM 3073 C CA . SER A 1 380 ? 28.570 -1.137 -33.210 1.00 83.81 380 SER A CA 1
ATOM 3074 C C . SER A 1 380 ? 28.224 -0.556 -34.592 1.00 83.81 380 SER A C 1
ATOM 3076 O O . SER A 1 380 ? 27.067 -0.239 -34.857 1.00 83.81 380 SER A O 1
ATOM 3078 N N . CYS A 1 381 ? 29.203 -0.394 -35.493 1.00 85.81 381 CYS A N 1
ATOM 3079 C CA . CYS A 1 381 ? 28.924 0.108 -36.847 1.00 85.81 381 CYS A CA 1
ATOM 3080 C C . CYS A 1 381 ? 28.136 -0.910 -37.688 1.00 85.81 381 CYS A C 1
ATOM 3082 O O . CYS A 1 381 ? 27.223 -0.510 -38.408 1.00 85.81 381 CYS A O 1
ATOM 3084 N N . SER A 1 382 ? 28.454 -2.209 -37.582 1.00 86.69 382 SER A N 1
ATOM 3085 C CA . SER A 1 382 ? 27.706 -3.265 -38.276 1.00 86.69 382 SER A CA 1
ATOM 3086 C C . SER A 1 382 ? 26.330 -3.483 -37.663 1.00 86.69 382 SER A C 1
ATOM 3088 O O . SER A 1 382 ? 25.362 -3.639 -38.401 1.00 86.69 382 SER A O 1
ATOM 3090 N N . ASP A 1 383 ? 26.242 -3.446 -36.336 1.00 87.12 383 ASP A N 1
ATOM 3091 C CA . ASP A 1 383 ? 25.032 -3.827 -35.608 1.00 87.12 383 ASP A CA 1
ATOM 3092 C C . ASP A 1 383 ? 23.959 -2.739 -35.721 1.00 87.12 383 ASP A C 1
ATOM 3094 O O . ASP A 1 383 ? 22.793 -3.013 -36.007 1.00 87.12 383 ASP A O 1
ATOM 3098 N N . PHE A 1 384 ? 24.358 -1.471 -35.588 1.00 87.06 384 PHE A N 1
ATOM 3099 C CA . PHE A 1 384 ? 23.420 -0.348 -35.610 1.00 87.06 384 PHE A CA 1
ATOM 3100 C C . PHE A 1 384 ? 23.328 0.353 -36.973 1.00 87.06 384 PHE A C 1
ATOM 3102 O O . PHE A 1 384 ? 22.387 1.118 -37.199 1.00 87.06 384 PHE A O 1
ATOM 3109 N N . GLY A 1 385 ? 24.245 0.069 -37.905 1.00 84.81 385 GLY A N 1
ATOM 3110 C CA . GLY A 1 385 ? 24.250 0.644 -39.256 1.00 84.81 385 GLY A CA 1
ATOM 3111 C C . GLY A 1 385 ? 24.801 2.072 -39.336 1.00 84.81 385 GLY A C 1
ATOM 3112 O O . GLY A 1 385 ? 24.432 2.820 -40.238 1.00 84.81 385 GLY A O 1
ATOM 3113 N N . TYR A 1 386 ? 25.656 2.475 -38.393 1.00 87.62 386 TYR A N 1
ATOM 3114 C CA . TYR A 1 386 ? 26.316 3.785 -38.412 1.00 87.62 386 TYR A CA 1
ATOM 3115 C C . TYR A 1 386 ? 27.562 3.757 -39.305 1.00 87.62 386 TYR A C 1
ATOM 3117 O O . TYR A 1 386 ? 28.343 2.808 -39.241 1.00 87.62 386 TYR A O 1
ATOM 3125 N N . ALA A 1 387 ? 27.815 4.821 -40.077 1.00 86.69 387 ALA A N 1
ATOM 3126 C CA . ALA A 1 387 ? 29.013 4.883 -40.925 1.00 86.69 387 ALA A CA 1
ATOM 3127 C C . ALA A 1 387 ? 30.317 5.020 -40.112 1.00 86.69 387 ALA A C 1
ATOM 3129 O O . ALA A 1 387 ? 31.372 4.532 -40.522 1.00 86.69 387 ALA A O 1
ATOM 3130 N N . LYS A 1 388 ? 30.253 5.670 -38.945 1.00 91.00 388 LYS A N 1
ATOM 3131 C CA . LYS A 1 388 ? 31.368 5.791 -38.001 1.00 91.00 388 LYS A CA 1
ATOM 3132 C C . LYS A 1 388 ? 30.851 5.971 -36.577 1.00 91.00 388 LYS A C 1
ATOM 3134 O O . LYS A 1 388 ? 29.910 6.728 -36.357 1.00 91.00 388 LYS A O 1
ATOM 3139 N N . ILE A 1 389 ? 31.519 5.359 -35.600 1.00 90.06 389 ILE A N 1
ATOM 3140 C CA . ILE A 1 389 ? 31.260 5.579 -34.171 1.00 90.06 389 ILE A CA 1
ATOM 3141 C C . ILE A 1 389 ? 32.491 6.161 -33.466 1.00 90.06 389 ILE A C 1
ATOM 3143 O O . ILE A 1 389 ? 33.628 5.770 -33.736 1.00 90.06 389 ILE A O 1
ATOM 3147 N N . LEU A 1 390 ? 32.263 7.114 -32.563 1.00 89.69 390 LEU A N 1
ATOM 3148 C CA . LEU A 1 390 ? 33.268 7.727 -31.698 1.00 89.69 390 LEU A CA 1
ATOM 3149 C C . LEU A 1 390 ? 32.788 7.644 -30.245 1.00 89.69 390 LEU A C 1
ATOM 3151 O O . LEU A 1 390 ? 31.965 8.451 -29.815 1.00 89.69 390 LEU A O 1
ATOM 3155 N N . ARG A 1 391 ? 33.312 6.675 -29.484 1.00 87.31 391 ARG A N 1
ATOM 3156 C CA . ARG A 1 391 ? 33.003 6.513 -28.055 1.00 87.31 391 ARG A CA 1
ATOM 3157 C C . ARG A 1 391 ? 33.999 7.306 -27.202 1.00 87.31 391 ARG A C 1
ATOM 3159 O O . ARG A 1 391 ? 35.207 7.085 -27.263 1.00 87.31 391 ARG A O 1
ATOM 3166 N N . ASN A 1 392 ? 33.472 8.232 -26.414 1.00 87.12 392 ASN A N 1
ATOM 3167 C CA . ASN A 1 392 ? 34.175 9.090 -25.469 1.00 87.12 392 ASN A CA 1
ATOM 3168 C C . ASN A 1 392 ? 33.880 8.619 -24.043 1.00 87.12 392 ASN A C 1
ATOM 3170 O O . ASN A 1 392 ? 32.781 8.134 -23.752 1.00 87.12 392 ASN A O 1
ATOM 3174 N N . TYR A 1 393 ? 34.852 8.797 -23.150 1.00 81.94 393 TYR A N 1
ATOM 3175 C CA . TYR A 1 393 ? 34.771 8.305 -21.779 1.00 81.94 393 TYR A CA 1
ATOM 3176 C C . TYR A 1 393 ? 35.008 9.412 -20.759 1.00 81.94 393 TYR A C 1
ATOM 3178 O O . TYR A 1 393 ? 35.928 10.217 -20.907 1.00 81.94 393 TYR A O 1
ATOM 3186 N N . PHE A 1 394 ? 34.221 9.387 -19.689 1.00 80.50 394 PHE A N 1
ATOM 3187 C CA . PHE A 1 394 ? 34.508 10.115 -18.458 1.00 80.50 394 PHE A CA 1
ATOM 3188 C C . PHE A 1 394 ? 35.258 9.225 -17.455 1.00 80.50 394 PHE A C 1
ATOM 3190 O O . PHE A 1 394 ? 35.275 7.993 -17.563 1.00 80.50 394 PHE A O 1
ATOM 3197 N N . GLU A 1 395 ? 35.885 9.849 -16.457 1.00 73.81 395 GLU A N 1
ATOM 3198 C CA . GLU A 1 395 ? 36.363 9.125 -15.278 1.00 73.81 395 GLU A CA 1
ATOM 3199 C C . GLU A 1 395 ? 35.182 8.506 -14.524 1.00 73.81 395 GLU A C 1
ATOM 3201 O O . GLU A 1 395 ? 34.132 9.132 -14.390 1.00 73.81 395 GLU A O 1
ATOM 3206 N N . THR A 1 396 ? 35.373 7.295 -13.999 1.00 71.06 396 THR A N 1
ATOM 3207 C CA . THR A 1 396 ? 34.325 6.521 -13.321 1.00 71.06 396 THR A CA 1
ATOM 3208 C C . THR A 1 396 ? 33.608 7.337 -12.250 1.00 71.06 396 THR A C 1
ATOM 3210 O O . THR A 1 396 ? 34.250 7.869 -11.346 1.00 71.06 396 THR A O 1
ATOM 3213 N N . SER A 1 397 ? 32.273 7.360 -12.284 1.00 66.88 397 SER A N 1
ATOM 3214 C CA . SER A 1 397 ? 31.415 8.108 -11.349 1.00 66.88 397 SER A CA 1
ATOM 3215 C C . SER A 1 397 ? 31.509 9.637 -11.448 1.00 66.88 397 SER A C 1
ATOM 3217 O O . SER A 1 397 ? 30.954 10.342 -10.596 1.00 66.88 397 SER A O 1
ATOM 3219 N N . HIS A 1 398 ? 32.164 10.163 -12.487 1.00 73.00 398 HIS A N 1
ATOM 3220 C CA . HIS A 1 398 ? 32.236 11.601 -12.758 1.00 73.00 398 HIS A CA 1
ATOM 3221 C C . HIS A 1 398 ? 31.330 12.057 -13.907 1.00 73.00 398 HIS A C 1
ATOM 3223 O O . HIS A 1 398 ? 31.158 13.263 -14.090 1.00 73.00 398 HIS A O 1
ATOM 3229 N N . ALA A 1 399 ? 30.673 11.136 -14.615 1.00 69.94 399 ALA A N 1
ATOM 3230 C CA . ALA A 1 399 ? 29.654 11.461 -15.610 1.00 69.94 399 ALA A CA 1
ATOM 3231 C C . ALA A 1 399 ? 28.327 11.881 -14.947 1.00 69.94 399 ALA A C 1
ATOM 3233 O O . ALA A 1 399 ? 27.363 11.119 -14.928 1.00 69.94 399 ALA A O 1
ATOM 3234 N N . ARG A 1 400 ? 28.271 13.098 -14.389 1.00 77.62 400 ARG A N 1
ATOM 3235 C CA . ARG A 1 400 ? 27.000 13.716 -13.976 1.00 77.62 400 ARG A CA 1
ATOM 3236 C C . ARG A 1 400 ? 26.467 14.602 -15.083 1.00 77.62 400 ARG A C 1
ATOM 3238 O O . ARG A 1 400 ? 27.185 15.483 -15.554 1.00 77.62 400 ARG A O 1
ATOM 3245 N N . GLY A 1 401 ? 25.208 14.416 -15.454 1.00 82.88 401 GLY A N 1
ATOM 3246 C CA . GLY A 1 401 ? 24.650 15.150 -16.583 1.00 82.88 401 GLY A CA 1
ATOM 3247 C C . GLY A 1 401 ? 23.127 15.224 -16.621 1.00 82.88 401 GLY A C 1
ATOM 3248 O O . GLY A 1 401 ? 22.444 14.853 -15.660 1.00 82.88 401 GLY A O 1
ATOM 3249 N N . PRO A 1 402 ? 22.571 15.728 -17.736 1.00 85.19 402 PRO A N 1
ATOM 3250 C CA . PRO A 1 402 ? 21.129 15.861 -17.928 1.00 85.19 402 PRO A CA 1
ATOM 3251 C C . PRO A 1 402 ? 20.359 14.542 -17.743 1.00 85.19 402 PRO A C 1
ATOM 3253 O O . PRO A 1 402 ? 19.222 14.569 -17.269 1.00 85.19 402 PRO A O 1
ATOM 3256 N N . GLN A 1 403 ? 20.987 13.396 -18.028 1.00 86.06 403 GLN A N 1
ATOM 3257 C CA . GLN A 1 403 ? 20.430 12.056 -17.822 1.00 86.06 403 GLN A CA 1
ATOM 3258 C C . GLN A 1 403 ? 20.057 11.775 -16.356 1.00 86.06 403 GLN A C 1
ATOM 3260 O O . GLN A 1 403 ? 18.997 11.206 -16.086 1.00 86.06 403 GLN A O 1
ATOM 3265 N N . ASP A 1 404 ? 20.861 12.242 -15.394 1.00 86.75 404 ASP A N 1
ATOM 3266 C CA . ASP A 1 404 ? 20.586 12.047 -13.965 1.00 86.75 404 ASP A CA 1
ATOM 3267 C C . ASP A 1 404 ? 19.391 12.885 -13.513 1.00 86.75 404 ASP A C 1
ATOM 3269 O O . ASP A 1 404 ? 18.547 12.427 -12.738 1.00 86.75 404 ASP A O 1
ATOM 3273 N N . ALA A 1 405 ? 19.306 14.122 -14.012 1.00 85.19 405 ALA A N 1
ATOM 3274 C CA . ALA A 1 405 ? 18.203 15.027 -13.716 1.00 85.19 405 ALA A CA 1
ATOM 3275 C C . ALA A 1 405 ? 16.884 14.499 -14.300 1.00 85.19 405 ALA A C 1
ATOM 3277 O O . ALA A 1 405 ? 15.866 14.481 -13.603 1.00 85.19 405 ALA A O 1
ATOM 3278 N N . ALA A 1 406 ? 16.918 14.018 -15.544 1.00 85.88 406 ALA A N 1
ATOM 3279 C CA . ALA A 1 406 ? 15.780 13.416 -16.229 1.00 85.88 406 ALA A CA 1
ATOM 3280 C C . ALA A 1 406 ? 15.291 12.144 -15.508 1.00 85.88 406 ALA A C 1
ATOM 3282 O O . ALA A 1 406 ? 14.116 12.047 -15.142 1.00 85.88 406 ALA A O 1
ATOM 3283 N N . GLY A 1 407 ? 16.199 11.212 -15.192 1.00 86.88 407 GLY A N 1
ATOM 3284 C CA . GLY A 1 407 ? 15.861 10.005 -14.432 1.00 86.88 407 GLY A CA 1
ATOM 3285 C C . GLY A 1 407 ? 15.363 10.312 -13.015 1.00 86.88 407 GLY A C 1
ATOM 3286 O O . GLY A 1 407 ? 14.400 9.707 -12.538 1.00 86.88 407 GLY A O 1
ATOM 3287 N N . GLY A 1 408 ? 15.975 11.289 -12.339 1.00 85.81 408 GLY A N 1
ATOM 3288 C CA . GLY A 1 408 ? 15.551 11.753 -11.018 1.00 85.81 408 GLY A CA 1
ATOM 3289 C C . GLY A 1 408 ? 14.160 12.392 -11.020 1.00 85.81 408 GLY A C 1
ATOM 3290 O O . GLY A 1 408 ? 13.396 12.200 -10.070 1.00 85.81 408 GLY A O 1
ATOM 3291 N N . PHE A 1 409 ? 13.803 13.112 -12.088 1.00 86.62 409 PHE A N 1
ATOM 3292 C CA . PHE A 1 409 ? 12.479 13.708 -12.246 1.00 86.62 409 PHE A CA 1
ATOM 3293 C C . PHE A 1 409 ? 11.385 12.639 -12.330 1.00 86.62 409 PHE A C 1
ATOM 3295 O O . PHE A 1 409 ? 10.439 12.708 -11.544 1.00 86.62 409 PHE A O 1
ATOM 3302 N N . ILE A 1 410 ? 11.533 11.630 -13.199 1.00 86.75 410 ILE A N 1
ATOM 3303 C CA . ILE A 1 410 ? 10.540 10.547 -13.337 1.00 86.75 410 ILE A CA 1
ATOM 3304 C C . ILE A 1 410 ? 10.367 9.795 -12.020 1.00 86.75 410 ILE A C 1
ATOM 3306 O O . ILE A 1 410 ? 9.240 9.656 -11.546 1.00 86.75 410 ILE A O 1
ATOM 3310 N N . LYS A 1 411 ? 11.475 9.397 -11.379 1.00 86.62 411 LYS A N 1
ATOM 3311 C CA . LYS A 1 411 ? 11.446 8.709 -10.076 1.00 86.62 411 LYS A CA 1
ATOM 3312 C C . LYS A 1 411 ? 10.665 9.516 -9.039 1.00 86.62 411 LYS A C 1
ATOM 3314 O O . LYS A 1 411 ? 9.769 8.993 -8.385 1.00 86.62 411 LYS A O 1
ATOM 3319 N N . LYS A 1 412 ? 10.936 10.823 -8.950 1.00 83.69 412 LYS A N 1
ATOM 3320 C CA . LYS A 1 412 ? 10.238 11.716 -8.019 1.00 83.69 412 LYS A CA 1
ATOM 3321 C C . LYS A 1 412 ? 8.748 11.863 -8.346 1.00 83.69 412 LYS A C 1
ATOM 3323 O O . LYS A 1 412 ? 7.944 11.937 -7.419 1.00 83.69 412 LYS A O 1
ATOM 3328 N N . GLN A 1 413 ? 8.368 11.942 -9.622 1.00 84.19 413 GLN A N 1
ATOM 3329 C CA . GLN A 1 413 ? 6.955 12.026 -10.010 1.00 84.19 413 GLN A CA 1
ATOM 3330 C C . GLN A 1 413 ? 6.208 10.726 -9.696 1.00 84.19 413 GLN A C 1
ATOM 3332 O O . GLN A 1 413 ? 5.124 10.792 -9.115 1.00 84.19 413 GLN A O 1
ATOM 3337 N N . ALA A 1 414 ? 6.808 9.572 -9.999 1.00 84.56 414 ALA A N 1
ATOM 3338 C CA . ALA A 1 414 ? 6.257 8.258 -9.677 1.00 84.56 414 ALA A CA 1
ATOM 3339 C C . ALA A 1 414 ? 6.063 8.096 -8.158 1.00 84.56 414 ALA A C 1
ATOM 3341 O O . ALA A 1 414 ? 4.961 7.782 -7.701 1.00 84.56 414 ALA A O 1
ATOM 3342 N N . ASP A 1 415 ? 7.083 8.437 -7.362 1.00 76.81 415 ASP A N 1
ATOM 3343 C CA . ASP A 1 415 ? 7.004 8.420 -5.896 1.00 76.81 415 ASP A CA 1
ATOM 3344 C C . ASP A 1 415 ? 5.861 9.304 -5.377 1.00 76.81 415 ASP A C 1
ATOM 3346 O O . ASP A 1 415 ? 5.069 8.890 -4.527 1.00 76.81 415 ASP A O 1
ATOM 3350 N N . LEU A 1 416 ? 5.738 10.532 -5.894 1.00 69.88 416 LEU A N 1
ATOM 3351 C CA . LEU A 1 416 ? 4.668 11.447 -5.496 1.00 69.88 416 LEU A CA 1
ATOM 3352 C C . LEU A 1 416 ? 3.283 10.915 -5.881 1.00 69.88 416 LEU A C 1
ATOM 3354 O O . LEU A 1 416 ? 2.344 11.079 -5.100 1.00 69.88 416 LEU A O 1
ATOM 3358 N N . ALA A 1 417 ? 3.143 10.290 -7.049 1.00 73.06 417 ALA A N 1
ATOM 3359 C CA . ALA A 1 417 ? 1.882 9.727 -7.517 1.00 73.06 417 ALA A CA 1
ATOM 3360 C C . ALA A 1 417 ? 1.402 8.568 -6.627 1.00 73.06 417 ALA A C 1
ATOM 3362 O O . ALA A 1 417 ? 0.216 8.527 -6.266 1.00 73.06 417 ALA A O 1
ATOM 3363 N N . VAL A 1 418 ? 2.331 7.701 -6.206 1.00 74.00 418 VAL A N 1
ATOM 3364 C CA . VAL A 1 418 ? 2.081 6.598 -5.265 1.00 74.00 418 VAL A CA 1
ATOM 3365 C C . VAL A 1 418 ? 1.760 7.131 -3.868 1.00 74.00 418 VAL A C 1
ATOM 3367 O O . VAL A 1 418 ? 0.755 6.740 -3.275 1.00 74.00 418 VAL A O 1
ATOM 3370 N N . ILE A 1 419 ? 2.547 8.083 -3.349 1.00 64.81 419 ILE A N 1
ATOM 3371 C CA . ILE A 1 419 ? 2.321 8.686 -2.020 1.00 64.81 419 ILE A CA 1
ATOM 3372 C C . ILE A 1 419 ? 0.954 9.378 -1.942 1.00 64.81 419 ILE A C 1
ATOM 3374 O O . ILE A 1 419 ? 0.291 9.327 -0.905 1.00 64.81 419 ILE A O 1
ATOM 3378 N N . ARG A 1 420 ? 0.516 10.023 -3.029 1.00 67.75 420 ARG A N 1
ATOM 3379 C CA . ARG A 1 420 ? -0.797 10.682 -3.115 1.00 67.75 420 ARG A CA 1
ATOM 3380 C C . ARG A 1 420 ? -1.959 9.700 -3.294 1.00 67.75 420 ARG A C 1
ATOM 3382 O O . ARG A 1 420 ? -3.105 10.132 -3.233 1.00 67.75 420 ARG A O 1
ATOM 3389 N N . GLY A 1 421 ? -1.684 8.415 -3.531 1.00 69.19 421 GLY A N 1
ATOM 3390 C CA . GLY A 1 421 ? -2.701 7.402 -3.823 1.00 69.19 421 GLY A CA 1
ATOM 3391 C C . GLY A 1 421 ? -3.397 7.605 -5.171 1.00 69.19 421 GLY A C 1
ATOM 3392 O O . GLY A 1 421 ? -4.508 7.122 -5.356 1.00 69.19 421 GLY A O 1
ATOM 3393 N N . THR A 1 422 ? -2.772 8.350 -6.088 1.00 68.94 422 THR A N 1
ATOM 3394 C CA . THR A 1 422 ? -3.331 8.616 -7.428 1.00 68.94 422 THR A CA 1
ATOM 3395 C C . THR A 1 422 ? -3.057 7.482 -8.404 1.00 68.94 422 THR A C 1
ATOM 3397 O O . THR A 1 422 ? -3.874 7.231 -9.279 1.00 68.94 422 THR A O 1
ATOM 3400 N N . HIS A 1 423 ? -1.919 6.805 -8.240 1.00 79.75 423 HIS A N 1
ATOM 3401 C CA . HIS A 1 423 ? -1.480 5.708 -9.090 1.00 79.75 423 HIS A CA 1
ATOM 3402 C C . HIS A 1 423 ? -0.966 4.566 -8.218 1.00 79.75 423 HIS A C 1
ATOM 3404 O O . HIS A 1 423 ? -0.418 4.791 -7.133 1.00 79.75 423 HIS A O 1
ATOM 3410 N N . VAL A 1 424 ? -1.135 3.344 -8.710 1.00 79.12 424 VAL A N 1
ATOM 3411 C CA . VAL A 1 424 ? -0.531 2.136 -8.151 1.00 79.12 424 VAL A CA 1
ATOM 3412 C C . VAL A 1 424 ? 0.487 1.665 -9.182 1.00 79.12 424 VAL A C 1
ATOM 3414 O O . VAL A 1 424 ? 0.093 1.190 -10.235 1.00 79.12 424 VAL A O 1
ATOM 3417 N N . ILE A 1 425 ? 1.776 1.860 -8.897 1.00 80.94 425 ILE A N 1
ATOM 3418 C CA . ILE A 1 425 ? 2.877 1.457 -9.781 1.00 80.94 425 ILE A CA 1
ATOM 3419 C C . ILE A 1 425 ? 3.522 0.218 -9.164 1.00 80.94 425 ILE A C 1
ATOM 3421 O O . ILE A 1 425 ? 4.155 0.314 -8.108 1.00 80.94 425 ILE A O 1
ATOM 3425 N N . GLN A 1 426 ? 3.293 -0.944 -9.772 1.00 79.12 426 GLN A N 1
ATOM 3426 C CA . GLN A 1 426 ? 3.742 -2.248 -9.284 1.00 79.12 426 GLN A CA 1
ATOM 3427 C C . GLN A 1 426 ? 4.518 -3.060 -10.332 1.00 79.12 426 GLN A C 1
ATOM 3429 O O . GLN A 1 426 ? 5.017 -4.129 -10.008 1.00 79.12 426 GLN A O 1
ATOM 3434 N N . SER A 1 427 ? 4.682 -2.569 -11.556 1.00 80.38 427 SER A N 1
ATOM 3435 C CA . SER A 1 427 ? 5.447 -3.246 -12.607 1.00 80.38 427 SER A CA 1
ATOM 3436 C C . SER A 1 427 ? 6.209 -2.255 -13.495 1.00 80.38 427 SER A C 1
ATOM 3438 O O . SER A 1 427 ? 6.012 -1.040 -13.402 1.00 80.38 427 SER A O 1
ATOM 3440 N N . SER A 1 428 ? 7.098 -2.768 -14.353 1.00 81.75 428 SER A N 1
ATOM 3441 C CA . SER A 1 428 ? 7.734 -1.977 -15.417 1.00 81.75 428 SER A CA 1
ATOM 3442 C C . SER A 1 428 ? 6.691 -1.412 -16.383 1.00 81.75 428 SER A C 1
ATOM 3444 O O . SER A 1 428 ? 6.786 -0.244 -16.751 1.00 81.75 428 SER A O 1
ATOM 3446 N N . SER A 1 429 ? 5.661 -2.196 -16.713 1.00 82.38 429 SER A N 1
ATOM 3447 C CA . SER A 1 429 ? 4.518 -1.761 -17.521 1.00 82.38 429 SER A CA 1
ATOM 3448 C C . SER A 1 429 ? 3.756 -0.615 -16.856 1.00 82.38 429 SER A C 1
ATOM 3450 O O . SER A 1 429 ? 3.515 0.399 -17.498 1.00 82.38 429 SER A O 1
ATOM 3452 N N . ASP A 1 430 ? 3.479 -0.701 -15.551 1.00 84.00 430 ASP A N 1
ATOM 3453 C CA . ASP A 1 430 ? 2.778 0.377 -14.838 1.00 84.00 430 ASP A CA 1
ATOM 3454 C C . ASP A 1 430 ? 3.604 1.673 -14.813 1.00 84.00 430 ASP A C 1
ATOM 3456 O O . ASP A 1 430 ? 3.049 2.773 -14.848 1.00 84.00 430 ASP A O 1
ATOM 3460 N N . LEU A 1 431 ? 4.937 1.561 -14.717 1.00 85.75 431 LEU A N 1
ATOM 3461 C CA . LEU A 1 431 ? 5.827 2.723 -14.775 1.00 85.75 431 LEU A CA 1
ATOM 3462 C C . LEU A 1 431 ? 5.859 3.325 -16.185 1.00 85.75 431 LEU A C 1
ATOM 3464 O O . LEU A 1 431 ? 5.886 4.547 -16.312 1.00 85.75 431 LEU A O 1
ATOM 3468 N N . PHE A 1 432 ? 5.838 2.481 -17.218 1.00 85.56 432 PHE A N 1
ATOM 3469 C CA . PHE A 1 432 ? 5.752 2.907 -18.612 1.00 85.56 432 PHE A CA 1
ATOM 3470 C C . PHE A 1 432 ? 4.438 3.649 -18.887 1.00 85.56 432 PHE A C 1
ATOM 3472 O O . PHE A 1 432 ? 4.473 4.770 -19.387 1.00 85.56 432 PHE A O 1
ATOM 3479 N N . ASP A 1 433 ? 3.306 3.089 -18.457 1.00 85.19 433 ASP A N 1
ATOM 3480 C CA . ASP A 1 433 ? 1.976 3.691 -18.620 1.00 85.19 433 ASP A CA 1
ATOM 3481 C C . ASP A 1 433 ? 1.810 4.993 -17.819 1.00 85.19 433 ASP A C 1
ATOM 3483 O O . ASP A 1 433 ? 1.046 5.884 -18.197 1.00 85.19 433 ASP A O 1
ATOM 3487 N N . PHE A 1 434 ? 2.529 5.127 -16.701 1.00 85.94 434 PHE A N 1
ATOM 3488 C CA . PHE A 1 434 ? 2.565 6.357 -15.912 1.00 85.94 434 PHE A CA 1
ATOM 3489 C C . PHE A 1 434 ? 3.305 7.502 -16.627 1.00 85.94 434 PHE A C 1
ATOM 3491 O O . PHE A 1 434 ? 2.991 8.679 -16.407 1.00 85.94 434 PHE A O 1
ATOM 3498 N N . CYS A 1 435 ? 4.308 7.188 -17.446 1.00 82.25 435 CYS A N 1
ATOM 3499 C CA . CYS A 1 435 ? 5.124 8.195 -18.109 1.00 82.25 435 CYS A CA 1
ATOM 3500 C C . CYS A 1 435 ? 4.335 8.913 -19.227 1.00 82.25 435 CYS A C 1
ATOM 3502 O O . CYS A 1 435 ? 3.645 8.281 -20.022 1.00 82.25 435 CYS A O 1
ATOM 3504 N N . PRO A 1 436 ? 4.415 10.255 -19.324 1.00 67.25 436 PRO A N 1
ATOM 3505 C CA . PRO A 1 436 ? 3.655 11.002 -20.320 1.00 67.25 436 PRO A CA 1
ATOM 3506 C C . PRO A 1 436 ? 4.177 10.761 -21.752 1.00 67.25 436 PRO A C 1
ATOM 3508 O O . PRO A 1 436 ? 5.390 10.714 -21.955 1.00 67.25 436 PRO A O 1
ATOM 3511 N N . PRO A 1 437 ? 3.298 10.772 -22.775 1.00 57.88 437 PRO A N 1
ATOM 3512 C CA . PRO A 1 437 ? 3.638 10.443 -24.170 1.00 57.88 437 PRO A CA 1
ATOM 3513 C C . PRO A 1 437 ? 4.550 11.461 -24.879 1.00 57.88 437 PRO A C 1
ATOM 3515 O O . PRO A 1 437 ? 4.913 11.274 -26.031 1.00 57.88 437 PRO A O 1
ATOM 3518 N N . ARG A 1 438 ? 4.901 12.574 -24.219 1.00 53.72 438 ARG A N 1
ATOM 3519 C CA . ARG A 1 438 ? 5.740 13.653 -24.780 1.00 53.72 438 ARG A CA 1
ATOM 3520 C C . ARG A 1 438 ? 7.241 13.455 -24.536 1.00 53.72 438 ARG A C 1
ATOM 3522 O O . ARG A 1 438 ? 8.028 14.340 -24.854 1.00 53.72 438 ARG A O 1
ATOM 3529 N N . GLN A 1 439 ? 7.608 12.341 -23.913 1.00 53.16 439 GLN A N 1
ATOM 3530 C CA . GLN A 1 439 ? 8.975 11.854 -23.755 1.00 53.16 439 GLN A CA 1
ATOM 3531 C C . GLN A 1 439 ? 9.128 10.689 -24.734 1.00 53.16 439 GLN A C 1
ATOM 3533 O O . GLN A 1 439 ? 8.183 9.919 -24.881 1.00 53.16 439 GLN A O 1
ATOM 3538 N N . THR A 1 440 ? 10.251 10.559 -25.439 1.00 57.97 440 THR A N 1
ATOM 3539 C CA . THR A 1 440 ? 10.425 9.454 -26.392 1.00 57.97 440 THR A CA 1
ATOM 3540 C C . THR A 1 440 ? 10.649 8.168 -25.594 1.00 57.97 440 THR A C 1
ATOM 3542 O O . THR A 1 440 ? 11.764 7.838 -25.195 1.00 57.97 440 THR A O 1
ATOM 3545 N N . LEU A 1 441 ? 9.553 7.503 -25.231 1.00 55.41 441 LEU A N 1
ATOM 3546 C CA . LEU A 1 441 ? 9.556 6.289 -24.422 1.00 55.41 441 LEU A CA 1
ATOM 3547 C C . LEU A 1 441 ? 9.822 5.093 -25.334 1.00 55.41 441 LEU A C 1
ATOM 3549 O O . LEU A 1 441 ? 9.096 4.879 -26.302 1.00 55.41 441 LEU A O 1
ATOM 3553 N N . LEU A 1 442 ? 10.839 4.302 -25.003 1.00 55.94 442 LEU A N 1
ATOM 3554 C CA . LEU A 1 442 ? 11.130 3.041 -25.681 1.00 55.94 442 LEU A CA 1
ATOM 3555 C C . LEU A 1 442 ? 10.948 1.922 -24.653 1.00 55.94 442 LEU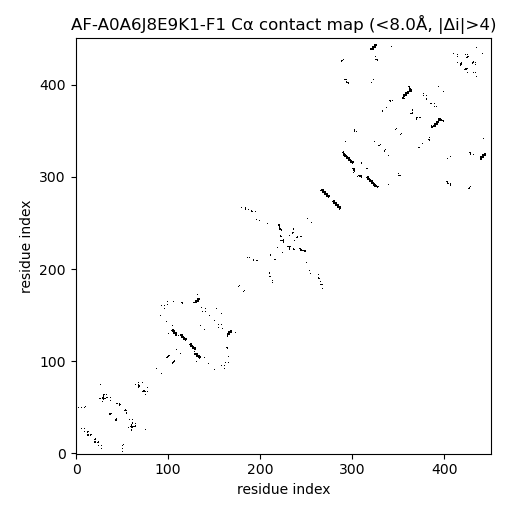 A C 1
ATOM 3557 O O . LEU A 1 442 ? 11.527 1.973 -23.569 1.00 55.94 442 LEU A O 1
ATOM 3561 N N . ASN A 1 443 ? 10.092 0.946 -24.946 1.00 45.91 443 ASN A N 1
ATOM 3562 C CA . ASN A 1 443 ? 9.820 -0.164 -24.033 1.00 45.91 443 ASN A 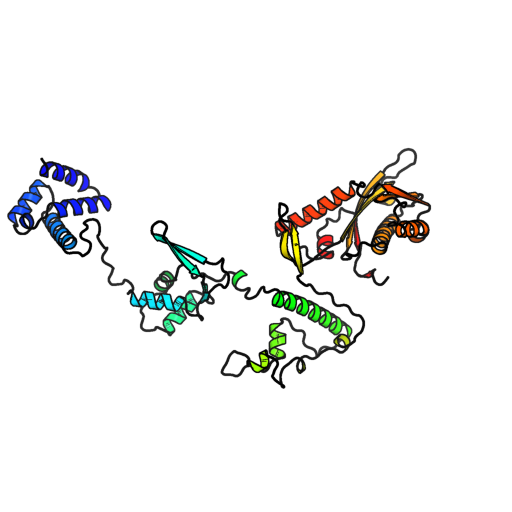CA 1
ATOM 3563 C C . ASN A 1 443 ? 10.563 -1.415 -24.501 1.00 45.91 443 ASN A C 1
ATOM 3565 O O . ASN A 1 443 ? 10.501 -1.745 -25.683 1.00 45.91 443 ASN A O 1
ATOM 3569 N N . VAL A 1 444 ? 11.201 -2.134 -23.577 1.00 51.69 444 VAL A N 1
ATOM 3570 C CA . VAL A 1 444 ? 11.628 -3.517 -23.825 1.00 51.69 444 VAL A CA 1
ATOM 3571 C C . VAL A 1 444 ? 10.545 -4.407 -23.225 1.00 51.69 444 VAL A C 1
ATOM 3573 O O . VAL A 1 444 ? 10.520 -4.630 -22.013 1.00 51.69 444 VAL A O 1
ATOM 3576 N N . LEU A 1 445 ? 9.607 -4.857 -24.061 1.00 39.28 445 LEU A N 1
ATOM 3577 C CA . LEU A 1 445 ? 8.676 -5.915 -23.667 1.00 39.28 445 LEU A CA 1
ATOM 3578 C C . LEU A 1 445 ? 9.439 -7.241 -23.560 1.00 39.28 445 LEU A C 1
ATOM 3580 O O . LEU A 1 445 ? 10.466 -7.415 -24.213 1.00 39.28 445 LEU A O 1
ATOM 3584 N N . ASP A 1 446 ? 8.916 -8.166 -22.752 1.00 36.69 446 ASP A N 1
ATOM 3585 C CA . ASP A 1 446 ? 9.468 -9.502 -22.448 1.00 36.69 446 ASP A CA 1
ATOM 3586 C C . ASP A 1 446 ? 9.876 -10.352 -23.684 1.00 36.69 446 ASP A C 1
ATOM 3588 O O . ASP A 1 446 ? 10.453 -11.422 -23.527 1.00 36.69 446 ASP A O 1
ATOM 3592 N N . GLU A 1 447 ? 9.606 -9.897 -24.910 1.00 36.16 447 GLU A N 1
ATOM 3593 C CA . GLU A 1 447 ? 9.772 -10.624 -26.174 1.00 36.16 447 GLU A CA 1
ATOM 3594 C C . GLU A 1 447 ? 11.210 -10.666 -26.732 1.00 36.16 447 GLU A C 1
ATOM 3596 O O . GLU A 1 447 ? 11.460 -11.415 -27.670 1.00 36.16 447 GLU A O 1
ATOM 3601 N N . PHE A 1 448 ? 12.175 -9.926 -26.171 1.00 38.09 448 PHE A N 1
ATOM 3602 C CA . PHE A 1 448 ? 13.560 -9.890 -26.692 1.00 38.09 448 PHE A CA 1
ATOM 3603 C C . PHE A 1 448 ? 14.593 -10.701 -25.891 1.00 38.09 448 PHE A C 1
ATOM 3605 O O . PHE A 1 448 ? 15.781 -10.647 -26.202 1.00 38.09 448 PHE A O 1
ATOM 3612 N N . PHE A 1 449 ? 14.173 -11.461 -24.875 1.00 36.56 449 PHE A N 1
ATOM 3613 C CA . PHE A 1 449 ? 15.101 -12.163 -23.974 1.00 36.56 449 PHE A CA 1
ATOM 3614 C C . PHE A 1 449 ? 15.307 -13.662 -24.258 1.00 36.56 449 PHE A C 1
ATOM 3616 O O . PHE A 1 449 ? 16.037 -14.302 -23.505 1.00 36.56 449 PHE A O 1
ATOM 3623 N N . ASP A 1 450 ? 14.797 -14.189 -25.378 1.00 27.92 450 ASP A N 1
ATOM 3624 C CA . ASP A 1 450 ? 15.193 -15.505 -25.935 1.00 27.92 450 ASP A CA 1
ATOM 3625 C C . ASP A 1 450 ? 16.393 -15.390 -26.917 1.00 27.92 450 ASP A C 1
ATOM 3627 O O . ASP A 1 450 ? 16.455 -16.059 -27.948 1.00 27.92 450 ASP A O 1
ATOM 3631 N N . MET A 1 451 ? 17.295 -14.458 -26.576 1.00 27.31 451 MET A N 1
ATOM 3632 C CA . MET A 1 451 ? 18.674 -14.177 -27.023 1.00 27.31 451 MET A CA 1
ATOM 3633 C C . MET A 1 451 ? 19.796 -15.103 -26.552 1.00 27.31 451 MET A C 1
ATOM 3635 O O . MET A 1 451 ? 20.419 -14.678 -25.550 1.00 27.31 451 MET A O 1
#

pLDDT: mean 79.86, std 11.02, range [27.31, 93.75]

Organism: Mytilus coruscus (NCBI:txid42192)

Foldseek 3Di:
DVLVVLLVLCVVLVPDPDPVSVLVLLQSLLVPLDPVQPVDPVSLVVSCVSSVHDSVSNNSSVVLNVCLCPDPNNDSPDDDDDDDPPDDDPVVLVVLAVLCVDPQFKDFDPDPVQWDWDDPDVVDIDIDTAIEGPDDLVVSVVVVCVVCVPDPDDSVRSVVSYDPRYDYDDPVNVCPDPDQVVVQVFQVLVLVLVVVVVVCVVVVDPPADRDPDPVRVLCQQFDDDDPVDPDGDPCRVVVVDPPGDCVSHDDDPVNVDPPPPDGDTWHWDFDFDDDPPNDTDTDTDGPADKDKFKDKDKDFDDCVQRVDHADPVRTDIDIAIEIEIGSDPPPDPVVVVVVVLLVLVVCVVSVNQAAEAEAEEEDDPVDPVCPVVVVCQVCVCVRSVYNYYDYHYDYHPPPDDPRVVVVVVLVVVVVVCVVVVNADQRHSVSSQVPDDPVHNYDYDDPPPPVD

Sequence (451 aa):
MAIRNIQDVITSVKHKRNGEAKAALNILTSSVSGENISDRKRATKSLANILGVNSRTLQKGKKSRTKVLHSEHSLFLYTTRKTRSDALTERTKRIVHDFWLQSNVSRPTNNKNDIKRVRISPNVYSSHSCYILEKTQTEVFLQFKNEYPDEKMGQRAFEKCKPYFVRTAQFKDKVTCCCRQNVEMRSLFKSCMQFRKRLLSREGCSEVKLYESLSELVDDTLCTRSANTHQHKISCLDRLCSECGVCKFSMLPGELDESDVQISWERYEYKNVKVKGDKMIRKLVLKLEVSLHVTILHRHSVLEYDGKDSTAEEPNIITEQFFVISPDQKHDHHYTHCVQNLVSEYLKSINCEISVMHEFTDGCSSQYKSRHCMGDVSYSCSDFGYAKILRNYFETSHARGPQDAAGGFIKKQADLAVIRGTHVIQSSSDLFDFCPPRQTLLNVLDEFFDM

Solvent-accessible surface area (backbone atoms only — not comparable to full-atom values): 27329 Å² total; per-residue (Å²): 111,72,69,58,56,52,27,51,54,44,61,74,32,72,81,49,94,44,74,67,36,51,49,53,51,48,49,56,32,19,71,71,25,42,70,87,36,66,78,36,69,69,51,34,47,52,50,18,60,72,48,73,48,60,49,69,52,38,54,51,9,26,56,51,37,53,50,26,72,73,35,101,74,63,34,91,83,70,69,79,76,82,78,61,91,86,54,82,52,72,65,60,50,49,55,51,40,55,53,58,62,33,77,91,42,18,42,74,54,91,51,88,82,47,58,39,72,48,78,79,50,93,98,39,68,51,76,40,67,24,27,34,33,80,59,56,74,67,58,52,48,54,52,47,44,71,78,40,70,86,62,95,72,53,67,74,59,54,61,69,50,53,56,91,40,55,42,78,63,50,77,75,66,71,62,82,71,84,47,67,68,59,51,34,50,51,39,44,49,50,41,52,49,50,52,50,52,53,49,37,70,74,69,69,57,82,88,68,87,82,71,93,43,73,66,57,51,50,56,66,24,40,66,84,57,53,96,91,40,102,52,70,58,65,54,53,75,73,59,72,35,91,90,32,36,70,88,64,56,86,78,53,70,85,75,68,52,84,63,91,76,80,80,77,65,66,61,75,42,80,43,75,44,79,42,99,68,96,49,72,43,83,40,81,40,70,81,73,67,63,36,76,49,58,46,74,46,76,41,70,36,42,43,92,76,68,75,38,68,44,44,95,91,55,74,36,76,42,79,47,56,33,44,39,40,24,66,65,82,78,79,48,72,67,56,52,50,52,54,51,47,55,54,36,53,51,39,56,74,62,69,57,85,53,66,68,46,80,42,81,44,64,45,46,73,91,39,86,87,35,59,65,59,54,57,50,59,75,43,41,38,77,76,59,67,35,76,34,76,47,82,43,62,32,58,71,93,63,69,77,54,73,42,57,55,53,53,50,49,53,54,52,50,53,52,50,33,43,75,69,67,76,46,84,72,75,49,38,66,43,50,55,72,67,51,65,88,91,44,58,69,45,76,60,62,88,83,72,75,96,114